Protein 1G9K (pdb70)

Sequence (455 aa):
GTSSAFTQIDNFSSHFYDRGDHLVNGKPSFTVDQVADQLTRSGASWHDLNNDGVVINLTYTTFLTAPPVGYASRGLGTFSQQFSALLQKEQAKLSLESWADVAKVTFTEGPAARDDGHMTFANFSASNGGAAFAYLPNSSSRKGESWYLINKDYQQVNKTPGEGNYGRQTLTHEIGHTLGLSHPGDYNPTYRDAVYAEDTRAYSVMSYWSEKNTGQVFTKTGEGAYASAPLLDDIAAVQKLLYGANLETRADDTVYGFNSTADRDFYSATSSTDKLIFSVWDGGGNDTTLDFSGFSQNQKINLTAGSSFSDVGGMTGNVSIAQGVTIENAIGGSGNDLLIGNDAANVLKGGAGNDIIYGGGGADVLWGGTGSDTFVFGAVSDSTPKAADIIKDFQSGFDKIDLTAITKLGGLNFVDAFTGHAGDAIVSYHQASNAGSSLLQVDFSGQGVADFLVTTVGQVVATYDIVA

Structure (mmCIF, N/CA/C/O backbone):
data_1G9K
#
_entry.id   1G9K
#
_cell.length_a   186.010
_cell.length_b   186.010
_cell.length_c   37.970
_cell.angle_alpha   90.00
_cell.angle_beta   90.00
_cell.angle_gamma   120.00
#
_symmetry.space_group_name_H-M   'H 3'
#
loop_
_entity.id
_entity.type
_entity.pdbx_description
1 polymer SERRALYSIN
2 non-polymer 'CALCIUM ION'
3 non-polymer 'SULFATE ION'
4 non-polymer 'ZINC ION'
5 water water
#
loop_
_atom_site.group_PDB
_atom_site.id
_atom_site.type_symbol
_atom_site.label_atom_id
_atom_site.label_alt_id
_atom_site.label_comp_id
_atom_site.label_asym_id
_atom_site.label_entity_id
_atom_site.label_seq_id
_atom_site.pdbx_PDB_ins_code
_atom_site.Cartn_x
_atom_site.Cartn_y
_atom_site.Cartn_z
_atom_site.occupancy
_atom_site.B_iso_or_equiv
_atom_site.auth_seq_id
_atom_site.auth_comp_id
_atom_site.auth_asym_id
_atom_site.auth_atom_id
_atom_site.pdbx_PDB_model_num
ATOM 1 N N . GLY A 1 3 ? -30.937 58.901 16.073 1.00 36.42 3 GLY A N 1
ATOM 2 C CA . GLY A 1 3 ? -30.945 60.342 15.685 1.00 34.49 3 GLY A CA 1
ATOM 3 C C . GLY A 1 3 ? -31.992 60.656 14.634 1.00 33.62 3 GLY A C 1
ATOM 4 O O . GLY A 1 3 ? -33.150 60.251 14.756 1.00 34.85 3 GLY A O 1
ATOM 5 N N . THR A 1 4 ? -31.586 61.380 13.595 1.00 31.43 4 THR A N 1
ATOM 6 C CA . THR A 1 4 ? -32.493 61.749 12.515 1.00 28.48 4 THR A CA 1
ATOM 7 C C . THR A 1 4 ? -31.965 61.221 11.187 1.00 27.13 4 THR A C 1
ATOM 8 O O . THR A 1 4 ? -30.919 60.575 11.132 1.00 25.37 4 THR A O 1
ATOM 12 N N . SER A 1 5 ? -32.700 61.503 10.118 1.00 26.37 5 SER A N 1
ATOM 13 C CA . SER A 1 5 ? -32.312 61.068 8.785 1.00 25.54 5 SER A CA 1
ATOM 14 C C . SER A 1 5 ? -31.228 61.989 8.238 1.00 25.90 5 SER A C 1
ATOM 15 O O . SER A 1 5 ? -30.946 63.045 8.806 1.00 26.43 5 SER A O 1
ATOM 18 N N . SER A 1 6 ? -30.630 61.585 7.126 1.00 25.09 6 SER A N 1
ATOM 19 C CA . SER A 1 6 ? -29.592 62.379 6.494 1.00 25.52 6 SER A CA 1
ATOM 20 C C . SER A 1 6 ? -30.247 63.605 5.859 1.00 24.50 6 SER A C 1
ATOM 21 O O . SER A 1 6 ? -29.642 64.671 5.765 1.00 25.73 6 SER A O 1
ATOM 24 N N . ALA A 1 7 ? -31.496 63.451 5.434 1.00 22.63 7 ALA A N 1
ATOM 25 C CA . ALA A 1 7 ? -32.218 64.551 4.815 1.00 20.99 7 ALA A CA 1
ATOM 26 C C . ALA A 1 7 ? -32.363 65.703 5.799 1.00 21.97 7 ALA A C 1
ATOM 27 O O . ALA A 1 7 ? -32.105 66.855 5.455 1.00 21.44 7 ALA A O 1
ATOM 29 N N . PHE A 1 8 ? -32.768 65.398 7.028 1.00 20.52 8 PHE A N 1
ATOM 30 C CA . PHE A 1 8 ? -32.933 66.445 8.025 1.00 20.44 8 PHE A CA 1
ATOM 31 C C . PHE A 1 8 ? -31.596 67.096 8.362 1.00 20.27 8 PHE A C 1
ATOM 32 O O . PHE A 1 8 ? -31.490 68.319 8.438 1.00 20.62 8 PHE A O 1
ATOM 40 N N . THR A 1 9 ? -30.582 66.267 8.574 1.00 20.65 9 THR A N 1
ATOM 41 C CA . THR A 1 9 ? -29.246 66.746 8.902 1.00 21.89 9 THR A CA 1
ATOM 42 C C . THR A 1 9 ? -28.753 67.779 7.884 1.00 21.41 9 THR A C 1
ATOM 43 O O . THR A 1 9 ? -28.110 68.760 8.257 1.00 20.20 9 THR A O 1
ATOM 47 N N . GLN A 1 10 ? -29.063 67.558 6.608 1.00 20.39 10 GLN A N 1
ATOM 48 C CA . GLN A 1 10 ? -28.652 68.478 5.551 1.00 20.83 10 GLN A CA 1
ATOM 49 C C . GLN A 1 10 ? -29.357 69.820 5.700 1.00 20.78 10 GLN A C 1
ATOM 50 O O . GLN A 1 10 ? -28.759 70.874 5.482 1.00 18.50 10 GLN A O 1
ATOM 56 N N . ILE A 1 11 ? -30.636 69.768 6.064 1.00 20.34 11 ILE A N 1
ATOM 57 C CA . ILE A 1 11 ? -31.443 70.967 6.261 1.00 19.48 11 ILE A CA 1
ATOM 58 C C . ILE A 1 11 ? -30.880 71.749 7.443 1.00 19.66 11 ILE A C 1
ATOM 59 O O . ILE A 1 11 ? -30.592 72.943 7.343 1.00 18.66 11 ILE A O 1
ATOM 64 N N . ASP A 1 12 ? -30.717 71.066 8.567 1.00 19.63 12 ASP A N 1
ATOM 65 C CA . ASP A 1 12 ? -30.196 71.711 9.759 1.00 20.54 12 ASP A CA 1
ATOM 66 C C . ASP A 1 12 ? -28.802 72.275 9.507 1.00 19.66 12 ASP A C 1
ATOM 67 O O . ASP A 1 12 ? -28.484 73.393 9.919 1.00 18.11 12 ASP A O 1
ATOM 72 N N . ASN A 1 13 ? -27.968 71.506 8.821 1.00 19.62 13 ASN A N 1
ATOM 73 C CA . ASN A 1 13 ? -26.615 71.957 8.546 1.00 20.07 13 ASN A CA 1
ATOM 74 C C . ASN A 1 13 ? -26.583 73.269 7.765 1.00 19.11 13 ASN A C 1
ATOM 75 O O . ASN A 1 13 ? -25.858 74.195 8.132 1.00 18.73 13 ASN A O 1
ATOM 80 N N . PHE A 1 14 ? -27.368 73.346 6.693 1.00 17.23 14 PHE A N 1
ATOM 81 C CA . PHE A 1 14 ? -27.414 74.548 5.869 1.00 17.13 14 PHE A CA 1
ATOM 82 C C . PHE A 1 14 ? -28.058 75.741 6.578 1.00 17.07 14 PHE A C 1
ATOM 83 O O . PHE A 1 14 ? -27.662 76.883 6.353 1.00 16.52 14 PHE A O 1
ATOM 91 N N A SER A 1 15 ? -29.047 75.477 7.429 0.50 16.57 15 SER A N 1
ATOM 92 N N B SER A 1 15 ? -29.043 75.473 7.430 0.50 16.61 15 SER A N 1
ATOM 93 C CA A SER A 1 15 ? -29.729 76.546 8.149 0.50 16.62 15 SER A CA 1
ATOM 94 C CA B SER A 1 15 ? -29.729 76.534 8.160 0.50 16.42 15 SER A CA 1
ATOM 95 C C A SER A 1 15 ? -28.770 77.289 9.077 0.50 16.82 15 SER A C 1
ATOM 96 C C B SER A 1 15 ? -28.772 77.286 9.081 0.50 16.66 15 SER A C 1
ATOM 97 O O A SER A 1 15 ? -28.963 78.474 9.356 0.50 17.17 15 SER A O 1
ATOM 98 O O B SER A 1 15 ? -28.972 78.468 9.360 0.50 16.73 15 SER A O 1
ATOM 103 N N . HIS A 1 16 ? -27.738 76.593 9.551 1.00 16.17 16 HIS A N 1
ATOM 104 C CA . HIS A 1 16 ? -26.751 77.193 10.448 1.00 17.51 16 HIS A CA 1
ATOM 105 C C . HIS A 1 16 ? -25.408 77.488 9.791 1.00 16.34 16 HIS A C 1
ATOM 106 O O . HIS A 1 16 ? -24.536 78.095 10.411 1.00 15.87 16 HIS A O 1
ATOM 113 N N . PHE A 1 17 ? -25.245 77.068 8.542 1.00 15.64 17 PHE A N 1
ATOM 114 C CA . PHE A 1 17 ? -23.982 77.245 7.828 1.00 16.07 17 PHE A CA 1
ATOM 115 C C . PHE A 1 17 ? -23.379 78.646 7.882 1.00 16.19 17 PHE A C 1
ATOM 116 O O . PHE A 1 17 ? -22.165 78.795 8.013 1.00 15.96 17 PHE A O 1
ATOM 124 N N . TYR A 1 18 ? -24.223 79.667 7.773 1.00 15.04 18 TYR A N 1
ATOM 125 C CA . TYR A 1 18 ? -23.754 81.048 7.781 1.00 15.58 18 TYR A CA 1
ATOM 126 C C . TYR A 1 18 ? -24.033 81.816 9.064 1.00 15.21 18 TYR A C 1
ATOM 127 O O . TYR A 1 18 ? -24.035 83.048 9.054 1.00 15.38 18 TYR A O 1
ATOM 136 N N . ASP A 1 19 ? -24.271 81.104 10.164 1.00 15.01 19 ASP A N 1
ATOM 137 C CA . ASP A 1 19 ? -24.557 81.765 11.443 1.00 14.63 19 ASP A CA 1
ATOM 138 C C . ASP A 1 19 ? -23.443 82.742 11.819 1.00 12.88 19 ASP A C 1
ATOM 139 O O . ASP A 1 19 ? -22.264 82.462 11.616 1.00 13.78 19 ASP A O 1
ATOM 144 N N . ARG A 1 20 ? -23.819 83.884 12.381 1.00 11.71 20 ARG A N 1
ATOM 145 C CA . ARG A 1 20 ? -22.839 84.892 12.768 1.00 12.44 20 ARG A CA 1
ATOM 146 C C . ARG A 1 20 ? -22.967 85.284 14.240 1.00 13.64 20 ARG A C 1
ATOM 147 O O . ARG A 1 20 ? -24.028 85.125 14.849 1.00 12.80 20 ARG A O 1
ATOM 155 N N . GLY A 1 21 ? -21.873 85.791 14.801 1.00 13.71 21 GLY A N 1
ATOM 156 C CA . GLY A 1 21 ? -21.877 86.233 16.183 1.00 15.53 21 GLY A CA 1
ATOM 157 C C . GLY A 1 21 ? -21.444 85.258 17.263 1.00 16.54 21 GLY A C 1
ATOM 158 O O . GLY A 1 21 ? -21.629 84.045 17.158 1.00 15.29 21 GLY A O 1
ATOM 159 N N . ASP A 1 22 ? -20.848 85.820 18.308 1.00 18.00 22 ASP A N 1
ATOM 160 C CA . ASP A 1 22 ? -20.388 85.080 19.479 1.00 19.96 22 ASP A CA 1
ATOM 161 C C . ASP A 1 22 ? -19.550 83.823 19.248 1.00 20.30 22 ASP A C 1
ATOM 162 O O . ASP A 1 22 ? -19.774 82.796 19.883 1.00 21.27 22 ASP A O 1
ATOM 167 N N . HIS A 1 23 ? -18.588 83.914 18.340 1.00 19.43 23 HIS A N 1
ATOM 168 C CA . HIS A 1 23 ? -17.672 82.816 18.063 1.00 20.15 23 HIS A CA 1
ATOM 169 C C . HIS A 1 23 ? -16.569 83.337 17.149 1.00 20.40 23 HIS A C 1
ATOM 170 O O . HIS A 1 23 ? -16.732 84.368 16.492 1.00 19.84 23 HIS A O 1
ATOM 177 N N . LEU A 1 24 ? -15.436 82.647 17.132 1.00 20.82 24 LEU A N 1
ATOM 178 C CA . LEU A 1 24 ? -14.321 83.073 16.301 1.00 21.76 24 LEU A CA 1
ATOM 179 C C . LEU A 1 24 ? -14.310 82.335 14.972 1.00 23.35 24 LEU A C 1
ATOM 180 O O . LEU A 1 24 ? -14.571 81.133 14.913 1.00 23.89 24 LEU A O 1
ATOM 185 N N . VAL A 1 25 ? -14.022 83.078 13.907 1.00 23.76 25 VAL A N 1
ATOM 186 C CA . VAL A 1 25 ? -13.943 82.536 12.554 1.00 24.07 25 VAL A CA 1
ATOM 187 C C . VAL A 1 25 ? -12.631 83.031 11.963 1.00 25.96 25 VAL A C 1
ATOM 188 O O . VAL A 1 25 ? -12.337 84.223 12.006 1.00 25.69 25 VAL A O 1
ATOM 192 N N . ASN A 1 26 ? -11.839 82.113 11.420 1.00 28.87 26 ASN A N 1
ATOM 193 C CA . ASN A 1 26 ? -10.546 82.471 10.844 1.00 30.27 26 ASN A CA 1
ATOM 194 C C . ASN A 1 26 ? -9.692 83.207 11.878 1.00 29.93 26 ASN A C 1
ATOM 195 O O . ASN A 1 26 ? -8.854 84.031 11.519 1.00 31.32 26 ASN A O 1
ATOM 200 N N . GLY A 1 27 ? -9.913 82.912 13.157 1.00 28.69 27 GLY A N 1
ATOM 201 C CA . GLY A 1 27 ? -9.154 83.563 14.213 1.00 25.41 27 GLY A CA 1
ATOM 202 C C . GLY A 1 27 ? -9.678 84.944 14.574 1.00 25.02 27 GLY A C 1
ATOM 203 O O . GLY A 1 27 ? -9.179 85.594 15.494 1.00 25.69 27 GLY A O 1
ATOM 204 N N . LYS A 1 28 ? -10.696 85.394 13.849 1.00 21.88 28 LYS A N 1
ATOM 205 C CA . LYS A 1 28 ? -11.286 86.704 14.082 1.00 19.12 28 LYS A CA 1
ATOM 206 C C . LYS A 1 28 ? -12.693 86.594 14.662 1.00 17.63 28 LYS A C 1
ATOM 207 O O . LYS A 1 28 ? -13.390 85.601 14.453 1.00 15.97 28 LYS A O 1
ATOM 213 N N . PRO A 1 29 ? -13.127 87.615 15.413 1.00 16.05 29 PRO A N 1
ATOM 214 C CA . PRO A 1 29 ? -14.476 87.550 15.978 1.00 15.28 29 PRO A CA 1
ATOM 215 C C . PRO A 1 29 ? -15.524 87.660 14.875 1.00 14.36 29 PRO A C 1
ATOM 216 O O . PRO A 1 29 ? -15.329 88.383 13.902 1.00 13.70 29 PRO A O 1
ATOM 220 N N . SER A 1 30 ? -16.615 86.916 15.014 1.00 11.97 30 SER A N 1
ATOM 221 C CA . SER A 1 30 ? -17.695 86.968 14.041 1.00 11.42 30 SER A CA 1
ATOM 222 C C . SER A 1 30 ? -18.658 88.044 14.519 1.00 12.60 30 SER A C 1
ATOM 223 O O . SER A 1 30 ? -19.058 88.052 15.685 1.00 13.69 30 SER A O 1
ATOM 226 N N . PHE A 1 31 ? -19.016 88.964 13.630 1.00 12.47 31 PHE A N 1
ATOM 227 C CA . PHE A 1 31 ? -19.942 90.041 13.980 1.00 12.06 31 PHE A CA 1
ATOM 228 C C . PHE A 1 31 ? -21.303 89.785 13.347 1.00 11.74 31 PHE A C 1
ATOM 229 O O . PHE A 1 31 ? -21.390 89.265 12.237 1.00 10.93 31 PHE A O 1
ATOM 237 N N . THR A 1 32 ? -22.364 90.145 14.060 1.00 10.79 32 THR A N 1
ATOM 238 C CA . THR A 1 32 ? -23.712 89.984 13.535 1.00 11.14 32 THR A CA 1
ATOM 239 C C . THR A 1 32 ? -23.983 91.179 12.629 1.00 10.93 32 THR A C 1
ATOM 240 O O . THR A 1 32 ? -23.221 92.147 12.617 1.00 10.64 32 THR A O 1
ATOM 244 N N . VAL A 1 33 ? -25.071 91.117 11.875 1.00 10.08 33 VAL A N 1
ATOM 245 C CA . VAL A 1 33 ? -25.422 92.218 10.996 1.00 10.11 33 VAL A CA 1
ATOM 246 C C . VAL A 1 33 ? -25.492 93.533 11.787 1.00 11.60 33 VAL A C 1
ATOM 247 O O . VAL A 1 33 ? -24.937 94.544 11.361 1.00 10.80 33 VAL A O 1
ATOM 251 N N . ASP A 1 34 ? -26.149 93.513 12.944 1.00 11.70 34 ASP A N 1
ATOM 252 C CA . ASP A 1 34 ? -26.275 94.715 13.765 1.00 13.32 34 ASP A CA 1
ATOM 253 C C . ASP A 1 34 ? -24.943 95.276 14.239 1.00 11.58 34 ASP A C 1
ATOM 254 O O . ASP A 1 34 ? -24.772 96.491 14.315 1.00 12.85 34 ASP A O 1
ATOM 259 N N . GLN A 1 35 ? -24.005 94.400 14.575 1.00 11.15 35 GLN A N 1
ATOM 260 C CA . GLN A 1 35 ? -22.701 94.853 15.033 1.00 10.16 35 GLN A CA 1
ATOM 261 C C . GLN A 1 35 ? -21.953 95.494 13.878 1.00 10.00 35 GLN A C 1
ATOM 262 O O . GLN A 1 35 ? -21.206 96.447 14.073 1.00 9.27 35 GLN A O 1
ATOM 268 N N . VAL A 1 36 ? -22.147 94.965 12.674 1.00 9.19 36 VAL A N 1
ATOM 269 C CA . VAL A 1 36 ? -21.480 95.530 11.512 1.00 10.00 36 VAL A CA 1
ATOM 270 C C . VAL A 1 36 ? -22.129 96.858 11.135 1.00 9.48 36 VAL A C 1
ATOM 271 O O . VAL A 1 36 ? -21.457 97.754 10.630 1.00 10.98 36 VAL A O 1
ATOM 275 N N . ALA A 1 37 ? -23.428 96.995 11.377 1.00 8.18 37 ALA A N 1
ATOM 276 C CA . ALA A 1 37 ? -24.090 98.251 11.059 1.00 10.41 37 ALA A CA 1
ATOM 277 C C . ALA A 1 37 ? -23.420 99.364 11.868 1.00 11.38 37 ALA A C 1
ATOM 278 O O . ALA A 1 37 ? -23.211 100.457 11.355 1.00 11.97 37 ALA A O 1
ATOM 280 N N . ASP A 1 38 ? -23.076 99.087 13.127 1.00 11.27 38 ASP A N 1
ATOM 281 C CA . ASP A 1 38 ? -22.418 100.092 13.964 1.00 12.76 38 ASP A CA 1
ATOM 282 C C . ASP A 1 38 ? -20.990 100.335 13.503 1.00 13.22 38 ASP A C 1
ATOM 283 O O . ASP A 1 38 ? -20.516 101.472 13.502 1.00 14.18 38 ASP A O 1
ATOM 288 N N . GLN A 1 39 ? -20.296 99.260 13.138 1.00 12.09 39 GLN A N 1
ATOM 289 C CA . GLN A 1 39 ? -18.908 99.362 12.692 1.00 12.87 39 GLN A CA 1
ATOM 290 C C . GLN A 1 39 ? -18.801 100.237 11.442 1.00 13.83 39 GLN A C 1
ATOM 291 O O . GLN A 1 39 ? -17.922 101.097 11.354 1.00 15.28 39 GLN A O 1
ATOM 297 N N . LEU A 1 40 ? -19.707 100.028 10.489 1.00 12.46 40 LEU A N 1
ATOM 298 C CA . LEU A 1 40 ? -19.700 100.787 9.242 1.00 12.54 40 LEU A CA 1
ATOM 299 C C . LEU A 1 40 ? -20.072 102.255 9.397 1.00 12.06 40 LEU A C 1
ATOM 300 O O . LEU A 1 40 ? -19.785 103.068 8.520 1.00 11.18 40 LEU A O 1
ATOM 305 N N . THR A 1 41 ? -20.714 102.593 10.509 1.00 10.09 41 THR A N 1
ATOM 306 C CA . THR A 1 41 ? -21.125 103.968 10.762 1.00 11.20 41 THR A CA 1
ATOM 307 C C . THR A 1 41 ? -20.371 104.552 11.963 1.00 12.02 41 THR A C 1
ATOM 308 O O . THR A 1 41 ? -20.803 105.539 12.565 1.00 12.51 41 THR A O 1
ATOM 312 N N . ARG A 1 42 ? -19.228 103.962 12.291 1.00 10.92 42 ARG A N 1
ATOM 313 C CA . ARG A 1 42 ? -18.455 104.405 13.443 1.00 10.62 42 ARG A CA 1
ATOM 314 C C . ARG A 1 42 ? -17.901 105.829 13.381 1.00 12.36 42 ARG A C 1
ATOM 315 O O . ARG A 1 42 ? -17.497 106.372 14.412 1.00 12.22 42 ARG A O 1
ATOM 323 N N . SER A 1 43 ? -17.884 106.439 12.197 1.00 12.09 43 SER A N 1
ATOM 324 C CA . SER A 1 43 ? -17.358 107.805 12.066 1.00 13.61 43 SER A CA 1
ATOM 325 C C . SER A 1 43 ? -18.298 108.849 12.668 1.00 14.32 43 SER A C 1
ATOM 326 O O . SER A 1 43 ? -17.859 109.917 13.105 1.00 15.12 43 SER A O 1
ATOM 329 N N . GLY A 1 44 ? -19.588 108.536 12.689 1.00 13.06 44 GLY A N 1
ATOM 330 C CA . GLY A 1 44 ? -20.558 109.467 13.228 1.00 13.73 44 GLY A CA 1
ATOM 331 C C . GLY A 1 44 ? -21.015 110.485 12.193 1.00 15.17 44 GLY A C 1
ATOM 332 O O . GLY A 1 44 ? -21.863 111.330 12.473 1.00 13.71 44 GLY A O 1
ATOM 333 N N . ALA A 1 45 ? -20.471 110.404 10.985 1.00 13.67 45 ALA A N 1
ATOM 334 C CA . ALA A 1 45 ? -20.844 111.344 9.932 1.00 14.37 45 ALA A CA 1
ATOM 335 C C . ALA A 1 45 ? -22.102 110.941 9.162 1.00 14.85 45 ALA A C 1
ATOM 336 O O . ALA A 1 45 ? -22.296 109.768 8.842 1.00 13.78 45 ALA A O 1
ATOM 338 N N . SER A 1 46 ? -22.958 111.918 8.870 1.00 14.48 46 SER A N 1
ATOM 339 C CA . SER A 1 46 ? -24.173 111.663 8.095 1.00 14.84 46 SER A CA 1
ATOM 340 C C . SER A 1 46 ? -24.816 112.968 7.662 1.00 14.10 46 SER A C 1
ATOM 341 O O . SER A 1 46 ? -24.443 114.045 8.131 1.00 12.90 46 SER A O 1
ATOM 344 N N . TRP A 1 47 ? -25.764 112.866 6.737 1.00 12.97 47 TRP A N 1
ATOM 345 C CA . TRP A 1 47 ? -26.483 114.036 6.279 1.00 14.83 47 TRP A CA 1
ATOM 346 C C . TRP A 1 47 ? -27.537 114.302 7.350 1.00 17.44 47 TRP A C 1
ATOM 347 O O . TRP A 1 47 ? -27.918 113.400 8.097 1.00 17.21 47 TRP A O 1
ATOM 358 N N . HIS A 1 48 ? -28.001 115.540 7.424 1.00 19.21 48 HIS A N 1
ATOM 359 C CA . HIS A 1 48 ? -29.004 115.916 8.399 1.00 23.02 48 HIS A CA 1
ATOM 360 C C . HIS A 1 48 ? -30.274 116.339 7.675 1.00 24.08 48 HIS A C 1
ATOM 361 O O . HIS A 1 48 ? -30.217 116.873 6.565 1.00 23.67 48 HIS A O 1
ATOM 368 N N . ASP A 1 49 ? -31.417 116.085 8.303 1.00 25.06 49 ASP A N 1
ATOM 369 C CA . ASP A 1 49 ? -32.710 116.452 7.736 1.00 28.35 49 ASP A CA 1
ATOM 370 C C . ASP A 1 49 ? -32.967 117.903 8.132 1.00 29.99 49 ASP A C 1
ATOM 371 O O . ASP A 1 49 ? -33.645 118.176 9.119 1.00 31.62 49 ASP A O 1
ATOM 376 N N . LEU A 1 50 ? -32.416 118.828 7.354 1.00 31.57 50 LEU A N 1
ATOM 377 C CA . LEU A 1 50 ? -32.552 120.253 7.626 1.00 33.64 50 LEU A CA 1
ATOM 378 C C . LEU A 1 50 ? -33.992 120.756 7.616 1.00 35.66 50 LEU A C 1
ATOM 379 O O . LEU A 1 50 ? -34.374 121.567 8.462 1.00 36.49 50 LEU A O 1
ATOM 384 N N . ASN A 1 51 ? -34.792 120.280 6.666 1.00 36.81 51 ASN A N 1
ATOM 385 C CA . ASN A 1 51 ? -36.186 120.708 6.573 1.00 39.35 51 ASN A CA 1
ATOM 386 C C . ASN A 1 51 ? -37.131 119.888 7.449 1.00 39.63 51 ASN A C 1
ATOM 387 O O . ASN A 1 51 ? -38.327 120.168 7.515 1.00 40.86 51 ASN A O 1
ATOM 392 N N . ASN A 1 52 ? -36.589 118.878 8.120 1.00 40.30 52 ASN A N 1
ATOM 393 C CA . ASN A 1 52 ? -37.377 118.024 9.004 1.00 39.85 52 ASN A CA 1
ATOM 394 C C . ASN A 1 52 ? -38.610 117.434 8.335 1.00 38.02 52 ASN A C 1
ATOM 395 O O . ASN A 1 52 ? -39.724 117.595 8.830 1.00 40.39 52 ASN A O 1
ATOM 400 N N . ASP A 1 53 ? -38.421 116.745 7.217 1.00 34.71 53 ASP A N 1
ATOM 401 C CA . ASP A 1 53 ? -39.550 116.144 6.527 1.00 31.57 53 ASP A CA 1
ATOM 402 C C . ASP A 1 53 ? -39.512 114.624 6.611 1.00 30.09 53 ASP A C 1
ATOM 403 O O . ASP A 1 53 ? -40.308 113.943 5.966 1.00 31.67 53 ASP A O 1
ATOM 408 N N . GLY A 1 54 ? -38.577 114.096 7.398 1.00 28.26 54 GLY A N 1
ATOM 409 C CA . GLY A 1 54 ? -38.472 112.654 7.570 1.00 26.08 54 GLY A CA 1
ATOM 410 C C . GLY A 1 54 ? -37.691 111.898 6.510 1.00 24.97 54 GLY A C 1
ATOM 411 O O . GLY A 1 54 ? -37.623 110.667 6.537 1.00 24.35 54 GLY A O 1
ATOM 412 N N A VAL A 1 55 ? -37.095 112.633 5.578 0.50 22.65 55 VAL A N 1
ATOM 413 N N B VAL A 1 55 ? -37.097 112.632 5.577 0.50 22.40 55 VAL A N 1
ATOM 414 C CA A VAL A 1 55 ? -36.320 112.024 4.506 0.50 21.62 55 VAL A CA 1
ATOM 415 C CA B VAL A 1 55 ? -36.319 112.024 4.507 0.50 19.43 55 VAL A CA 1
ATOM 416 C C A VAL A 1 55 ? -35.165 112.937 4.108 0.50 20.53 55 VAL A C 1
ATOM 417 C C B VAL A 1 55 ? -35.158 112.936 4.129 0.50 18.99 55 VAL A C 1
ATOM 418 O O A VAL A 1 55 ? -35.292 114.159 4.145 0.50 21.82 55 VAL A O 1
ATOM 419 O O B VAL A 1 55 ? -35.271 114.156 4.205 0.50 19.35 55 VAL A O 1
ATOM 426 N N . ILE A 1 56 ? -34.039 112.340 3.737 1.00 19.37 56 ILE A N 1
ATOM 427 C CA . ILE A 1 56 ? -32.875 113.108 3.332 1.00 17.52 56 ILE A CA 1
ATOM 428 C C . ILE A 1 56 ? -33.060 113.398 1.842 1.00 17.09 56 ILE A C 1
ATOM 429 O O . ILE A 1 56 ? -32.975 112.486 1.016 1.00 17.40 56 ILE A O 1
ATOM 434 N N . ASN A 1 57 ? -33.338 114.657 1.503 1.00 16.67 57 ASN A N 1
ATOM 435 C CA . ASN A 1 57 ? -33.540 115.041 0.104 1.00 16.04 57 ASN A CA 1
ATOM 436 C C . ASN A 1 57 ? -32.255 115.613 -0.468 1.00 14.24 57 ASN A C 1
ATOM 437 O O . ASN A 1 57 ? -31.866 116.732 -0.140 1.00 13.64 57 ASN A O 1
ATOM 442 N N . LEU A 1 58 ? -31.605 114.847 -1.334 1.00 12.83 58 LEU A N 1
ATOM 443 C CA . LEU A 1 58 ? -30.354 115.279 -1.939 1.00 12.22 58 LEU A CA 1
ATOM 444 C C . LEU A 1 58 ? -30.483 115.522 -3.436 1.00 12.01 58 LEU A C 1
ATOM 445 O O . LEU A 1 58 ? -31.258 114.856 -4.121 1.00 11.55 58 LEU A O 1
ATOM 450 N N . THR A 1 59 ? -29.721 116.487 -3.939 1.00 11.91 59 THR A N 1
ATOM 451 C CA . THR A 1 59 ? -29.700 116.778 -5.365 1.00 12.04 59 THR A CA 1
ATOM 452 C C . THR A 1 59 ? -28.272 116.455 -5.802 1.00 12.42 59 THR A C 1
ATOM 453 O O . THR A 1 59 ? -27.373 116.373 -4.966 1.00 12.08 59 THR A O 1
ATOM 457 N N . TYR A 1 60 ? -28.058 116.239 -7.094 1.00 10.79 60 TYR A N 1
ATOM 458 C CA . TYR A 1 60 ? -26.714 115.945 -7.575 1.00 10.67 60 TYR A CA 1
ATOM 459 C C . TYR A 1 60 ? -26.505 116.489 -8.976 1.00 10.61 60 TYR A C 1
ATOM 460 O O . TYR A 1 60 ? -27.452 116.615 -9.757 1.00 11.15 60 TYR A O 1
ATOM 469 N N A THR A 1 61 ? -25.258 116.812 -9.294 0.50 10.87 61 THR A N 1
ATOM 470 N N B THR A 1 61 ? -25.262 116.826 -9.297 0.50 11.33 61 THR A N 1
ATOM 471 C CA A THR A 1 61 ? -24.930 117.350 -10.603 0.50 10.99 61 THR A CA 1
ATOM 472 C CA B THR A 1 61 ? -24.956 117.334 -10.625 0.50 12.93 61 THR A CA 1
ATOM 473 C C A THR A 1 61 ? -23.707 116.663 -11.190 0.50 11.02 61 THR A C 1
ATOM 474 C C B THR A 1 61 ? -23.725 116.647 -11.190 0.50 11.90 61 THR A C 1
ATOM 475 O O A THR A 1 61 ? -22.739 116.382 -10.483 0.50 11.52 61 THR A O 1
ATOM 476 O O B THR A 1 61 ? -22.775 116.350 -10.465 0.50 12.80 61 THR A O 1
ATOM 483 N N . PHE A 1 62 ? -23.762 116.374 -12.486 1.00 9.09 62 PHE A N 1
ATOM 484 C CA . PHE A 1 62 ? -22.639 115.762 -13.167 1.00 10.46 62 PHE A CA 1
ATOM 485 C C . PHE A 1 62 ? -21.923 117.036 -13.620 1.00 11.00 62 PHE A C 1
ATOM 486 O O . PHE A 1 62 ? -22.395 117.741 -14.512 1.00 9.70 62 PHE A O 1
ATOM 494 N N . LEU A 1 63 ? -20.815 117.363 -12.960 1.00 10.98 63 LEU A N 1
ATOM 495 C CA . LEU A 1 63 ? -20.082 118.584 -13.274 1.00 11.95 63 LEU A CA 1
ATOM 496 C C . LEU A 1 63 ? -19.694 118.678 -14.741 1.00 12.76 63 LEU A C 1
ATOM 497 O O . LEU A 1 63 ? -19.312 117.683 -15.361 1.00 11.51 63 LEU A O 1
ATOM 502 N N . THR A 1 64 ? -19.808 119.881 -15.297 1.00 13.21 64 THR A N 1
ATOM 503 C CA . THR A 1 64 ? -19.455 120.115 -16.690 1.00 15.13 64 THR A CA 1
ATOM 504 C C . THR A 1 64 ? -18.209 120.983 -16.767 1.00 15.73 64 THR A C 1
ATOM 505 O O . THR A 1 64 ? -17.613 121.137 -17.831 1.00 15.62 64 THR A O 1
ATOM 509 N N . ALA A 1 65 ? -17.821 121.545 -15.629 1.00 14.89 65 ALA A N 1
ATOM 510 C CA . ALA A 1 65 ? -16.634 122.384 -15.554 1.00 15.61 65 ALA A CA 1
ATOM 511 C C . ALA A 1 65 ? -15.989 122.170 -14.189 1.00 15.81 65 ALA A C 1
ATOM 512 O O . ALA A 1 65 ? -16.672 121.843 -13.212 1.00 14.68 65 ALA A O 1
ATOM 514 N N . PRO A 1 66 ? -14.660 122.333 -14.107 1.00 15.54 66 PRO A N 1
ATOM 515 C CA . PRO A 1 66 ? -13.970 122.146 -12.828 1.00 17.52 66 PRO A CA 1
ATOM 516 C C . PRO A 1 66 ? -14.335 123.215 -11.794 1.00 18.92 66 PRO A C 1
ATOM 517 O O . PRO A 1 66 ? -14.465 124.394 -12.119 1.00 20.18 66 PRO A O 1
ATOM 521 N N . PRO A 1 67 ? -14.517 122.810 -10.529 1.00 18.21 67 PRO A N 1
ATOM 522 C CA . PRO A 1 67 ? -14.867 123.780 -9.487 1.00 18.35 67 PRO A CA 1
ATOM 523 C C . PRO A 1 67 ? -13.714 124.729 -9.176 1.00 17.33 67 PRO A C 1
ATOM 524 O O . PRO A 1 67 ? -12.578 124.512 -9.605 1.00 15.65 67 PRO A O 1
ATOM 528 N N . VAL A 1 68 ? -14.018 125.793 -8.442 1.00 17.47 68 VAL A N 1
ATOM 529 C CA . VAL A 1 68 ? -12.996 126.754 -8.052 1.00 15.84 68 VAL A CA 1
ATOM 530 C C . VAL A 1 68 ? -11.942 125.989 -7.252 1.00 14.06 68 VAL A C 1
ATOM 531 O O . VAL A 1 68 ? -12.284 125.155 -6.415 1.00 12.06 68 VAL A O 1
ATOM 535 N N . GLY A 1 69 ? -10.668 126.266 -7.524 1.00 11.78 69 GLY A N 1
ATOM 536 C CA . GLY A 1 69 ? -9.588 125.597 -6.817 1.00 12.20 69 GLY A CA 1
ATOM 537 C C . GLY A 1 69 ? -9.260 124.192 -7.295 1.00 12.85 69 GLY A C 1
ATOM 538 O O . GLY A 1 69 ? -8.402 123.525 -6.716 1.00 13.61 69 GLY A O 1
ATOM 539 N N . TYR A 1 70 ? -9.919 123.743 -8.362 1.00 11.62 70 TYR A N 1
ATOM 540 C CA . TYR A 1 70 ? -9.700 122.394 -8.879 1.00 11.24 70 TYR A CA 1
ATOM 541 C C . TYR A 1 70 ? -8.248 122.012 -9.180 1.00 11.35 70 TYR A C 1
ATOM 542 O O . TYR A 1 70 ? -7.782 120.940 -8.775 1.00 9.96 70 TYR A O 1
ATOM 551 N N . ALA A 1 71 ? -7.531 122.878 -9.887 1.00 11.71 71 ALA A N 1
ATOM 552 C CA . ALA A 1 71 ? -6.147 122.583 -10.245 1.00 13.44 71 ALA A CA 1
ATOM 553 C C . ALA A 1 71 ? -5.260 122.242 -9.045 1.00 15.13 71 ALA A C 1
ATOM 554 O O . ALA A 1 71 ? -4.340 121.428 -9.156 1.00 16.36 71 ALA A O 1
ATOM 556 N N . SER A 1 72 ? -5.532 122.856 -7.899 1.00 14.06 72 SER A N 1
ATOM 557 C CA . SER A 1 72 ? -4.731 122.602 -6.704 1.00 13.54 72 SER A CA 1
ATOM 558 C C . SER A 1 72 ? -4.897 121.194 -6.137 1.00 14.11 72 SER A C 1
ATOM 559 O O . SER A 1 72 ? -4.129 120.787 -5.268 1.00 13.45 72 SER A O 1
ATOM 562 N N . ARG A 1 73 ? -5.895 120.451 -6.609 1.00 13.29 73 ARG A N 1
ATOM 563 C CA . ARG A 1 73 ? -6.120 119.105 -6.092 1.00 13.27 73 ARG A CA 1
ATOM 564 C C . ARG A 1 73 ? -5.117 118.089 -6.622 1.00 13.90 73 ARG A C 1
ATOM 565 O O . ARG A 1 73 ? -5.019 116.980 -6.097 1.00 14.79 73 ARG A O 1
ATOM 573 N N . GLY A 1 74 ? -4.386 118.471 -7.665 1.00 13.01 74 GLY A N 1
ATOM 574 C CA . GLY A 1 74 ? -3.392 117.590 -8.256 1.00 13.99 74 GLY A CA 1
ATOM 575 C C . GLY A 1 74 ? -3.982 116.379 -8.957 1.00 14.47 74 GLY A C 1
ATOM 576 O O . GLY A 1 74 ? -3.326 115.341 -9.055 1.00 12.74 74 GLY A O 1
ATOM 577 N N . LEU A 1 75 ? -5.207 116.515 -9.464 1.00 13.71 75 LEU A N 1
ATOM 578 C CA . LEU A 1 75 ? -5.895 115.406 -10.128 1.00 14.34 75 LEU A CA 1
ATOM 579 C C . LEU A 1 75 ? -5.682 115.328 -11.634 1.00 13.38 75 LEU A C 1
ATOM 580 O O . LEU A 1 75 ? -6.090 114.360 -12.275 1.00 15.23 75 LEU A O 1
ATOM 585 N N . GLY A 1 76 ? -5.044 116.339 -12.207 1.00 13.84 76 GLY A N 1
ATOM 586 C CA . GLY A 1 76 ? -4.806 116.314 -13.637 1.00 13.61 76 GLY A CA 1
ATOM 587 C C . GLY A 1 76 ? -5.968 116.860 -14.442 1.00 15.21 76 GLY A C 1
ATOM 588 O O . GLY A 1 76 ? -6.695 117.741 -13.980 1.00 15.87 76 GLY A O 1
ATOM 589 N N . THR A 1 77 ? -6.158 116.323 -15.644 1.00 13.82 77 THR A N 1
ATOM 590 C CA . THR A 1 77 ? -7.221 116.784 -16.531 1.00 13.58 77 THR A CA 1
ATOM 591 C C . THR A 1 77 ? -8.634 116.403 -16.109 1.00 13.65 77 THR A C 1
ATOM 592 O O . THR A 1 77 ? -8.943 115.234 -15.876 1.00 13.69 77 THR A O 1
ATOM 596 N N . PHE A 1 78 ? -9.489 117.411 -16.024 1.00 12.54 78 PHE A N 1
ATOM 597 C CA . PHE A 1 78 ? -10.888 117.229 -15.658 1.00 14.38 78 PHE A CA 1
ATOM 598 C C . PHE A 1 78 ? -11.716 116.805 -16.875 1.00 13.88 78 PHE A C 1
ATOM 599 O O . PHE A 1 78 ? -11.445 117.239 -17.992 1.00 13.92 78 PHE A O 1
ATOM 607 N N . SER A 1 79 ? -12.721 115.959 -16.663 1.00 12.74 79 SER A N 1
ATOM 608 C CA . SER A 1 79 ? -13.622 115.563 -17.745 1.00 12.70 79 SER A CA 1
ATOM 609 C C . SER A 1 79 ? -14.966 115.210 -17.124 1.00 12.15 79 SER A C 1
ATOM 610 O O . SER A 1 79 ? -15.030 114.703 -16.002 1.00 10.96 79 SER A O 1
ATOM 613 N N A GLN A 1 80 ? -16.036 115.484 -17.860 0.50 12.61 80 GLN A N 1
ATOM 614 N N B GLN A 1 80 ? -16.052 115.503 -17.828 0.50 11.69 80 GLN A N 1
ATOM 615 C CA A GLN A 1 80 ? -17.377 115.190 -17.383 0.50 13.63 80 GLN A CA 1
ATOM 616 C CA B GLN A 1 80 ? -17.364 115.194 -17.283 0.50 12.36 80 GLN A CA 1
ATOM 617 C C A GLN A 1 80 ? -17.748 113.726 -17.583 0.50 12.35 80 GLN A C 1
ATOM 618 C C B GLN A 1 80 ? -17.723 113.737 -17.539 0.50 11.76 80 GLN A C 1
ATOM 619 O O A GLN A 1 80 ? -17.165 113.039 -18.419 0.50 10.75 80 GLN A O 1
ATOM 620 O O B GLN A 1 80 ? -17.121 113.075 -18.382 0.50 10.69 80 GLN A O 1
ATOM 631 N N . PHE A 1 81 ? -18.704 113.248 -16.794 1.00 9.20 81 PHE A N 1
ATOM 632 C CA . PHE A 1 81 ? -19.169 111.871 -16.909 1.00 10.65 81 PHE A CA 1
ATOM 633 C C . PHE A 1 81 ? -19.746 111.670 -18.307 1.00 11.37 81 PHE A C 1
ATOM 634 O O . PHE A 1 81 ? -20.383 112.572 -18.850 1.00 10.03 81 PHE A O 1
ATOM 642 N N . SER A 1 82 ? -19.521 110.491 -18.881 1.00 11.21 82 SER A N 1
ATOM 643 C CA . SER A 1 82 ? -20.062 110.147 -20.196 1.00 10.74 82 SER A CA 1
ATOM 644 C C . SER A 1 82 ? -21.512 109.729 -19.949 1.00 11.44 82 SER A C 1
ATOM 645 O O . SER A 1 82 ? -21.907 109.534 -18.800 1.00 9.84 82 SER A O 1
ATOM 648 N N . ALA A 1 83 ? -22.302 109.576 -21.010 1.00 9.19 83 ALA A N 1
ATOM 649 C CA . ALA A 1 83 ? -23.697 109.166 -20.843 1.00 10.73 83 ALA A CA 1
ATOM 650 C C . ALA A 1 83 ? -23.799 107.802 -20.153 1.00 10.09 83 ALA A C 1
ATOM 651 O O . ALA A 1 83 ? -24.727 107.558 -19.376 1.00 11.17 83 ALA A O 1
ATOM 653 N N A LEU A 1 84 ? -22.842 106.923 -20.440 0.50 11.12 84 LEU A N 1
ATOM 654 N N B LEU A 1 84 ? -22.848 106.917 -20.442 0.50 11.40 84 LEU A N 1
ATOM 655 C CA A LEU A 1 84 ? -22.819 105.583 -19.854 0.50 10.77 84 LEU A CA 1
ATOM 656 C CA B LEU A 1 84 ? -22.831 105.584 -19.841 0.50 11.53 84 LEU A CA 1
ATOM 657 C C A LEU A 1 84 ? -22.622 105.678 -18.344 0.50 11.07 84 LEU A C 1
ATOM 658 C C B LEU A 1 84 ? -22.635 105.689 -18.335 0.50 11.84 84 LEU A C 1
ATOM 659 O O A LEU A 1 84 ? -23.316 105.016 -17.572 0.50 10.61 84 LEU A O 1
ATOM 660 O O B LEU A 1 84 ? -23.340 105.046 -17.559 0.50 11.93 84 LEU A O 1
ATOM 669 N N . GLN A 1 85 ? -21.666 106.500 -17.928 1.00 8.77 85 GLN A N 1
ATOM 670 C CA . GLN A 1 85 ? -21.383 106.689 -16.509 1.00 10.88 85 GLN A CA 1
ATOM 671 C C . GLN A 1 85 ? -22.577 107.269 -15.773 1.00 9.97 85 GLN A C 1
ATOM 672 O O . GLN A 1 85 ? -22.864 106.882 -14.642 1.00 9.66 85 GLN A O 1
ATOM 678 N N . LYS A 1 86 ? -23.259 108.214 -16.412 1.00 9.36 86 LYS A N 1
ATOM 679 C CA . LYS A 1 86 ? -24.433 108.851 -15.820 1.00 10.68 86 LYS A CA 1
ATOM 680 C C . LYS A 1 86 ? -25.537 107.824 -15.590 1.00 10.95 86 LY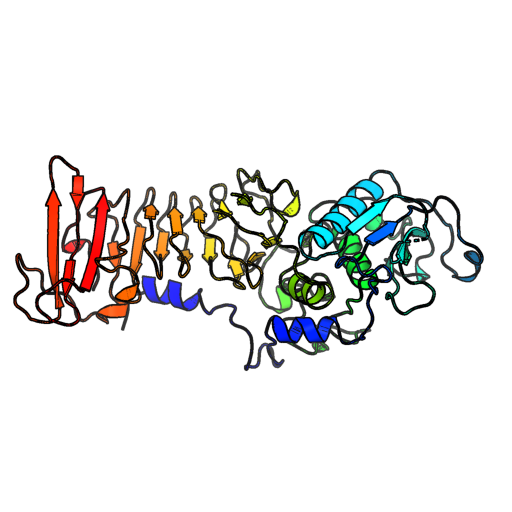S A C 1
ATOM 681 O O . LYS A 1 86 ? -26.151 107.786 -14.525 1.00 10.94 86 LYS A O 1
ATOM 687 N N . GLU A 1 87 ? -25.782 106.996 -16.602 1.00 9.84 87 GLU A N 1
ATOM 688 C CA . GLU A 1 87 ? -26.808 105.959 -16.535 1.00 11.55 87 GLU A CA 1
ATOM 689 C C . GLU A 1 87 ? -26.551 104.985 -15.386 1.00 10.50 87 GLU A C 1
ATOM 690 O O . GLU A 1 87 ? -27.459 104.650 -14.623 1.00 10.34 87 GLU A O 1
ATOM 696 N N . GLN A 1 88 ? -25.308 104.530 -15.281 1.00 7.33 88 GLN A N 1
ATOM 697 C CA . GLN A 1 88 ? -24.914 103.598 -14.238 1.00 8.65 88 GLN A CA 1
ATOM 698 C C . GLN A 1 88 ? -24.928 104.263 -12.865 1.00 8.41 88 GLN A C 1
ATOM 699 O O . GLN A 1 88 ? -25.350 103.650 -11.878 1.00 9.00 88 GLN A O 1
ATOM 705 N N . ALA A 1 89 ? -24.485 105.518 -12.796 1.00 6.29 89 ALA A N 1
ATOM 706 C CA . ALA A 1 89 ? -24.489 106.240 -11.522 1.00 7.56 89 ALA A CA 1
ATOM 707 C C . ALA A 1 89 ? -25.925 106.343 -10.987 1.00 8.76 89 ALA A C 1
ATOM 708 O O . ALA A 1 89 ? -26.163 106.155 -9.792 1.00 8.06 89 ALA A O 1
ATOM 710 N N . LYS A 1 90 ? -26.877 106.636 -11.873 1.00 8.77 90 LYS A N 1
ATOM 711 C CA . LYS A 1 90 ? -28.274 106.743 -11.470 1.00 10.16 90 LYS A CA 1
ATOM 712 C C . LYS A 1 90 ? -28.808 105.399 -10.969 1.00 9.87 90 LYS A C 1
ATOM 713 O O . LYS A 1 90 ? -29.650 105.353 -10.070 1.00 11.26 90 LYS A O 1
ATOM 719 N N . LEU A 1 91 ? -28.335 104.301 -11.549 1.00 10.38 91 LEU A N 1
ATOM 720 C CA . LEU A 1 91 ? -28.788 102.987 -11.104 1.00 9.13 91 LEU A CA 1
ATOM 721 C C . LEU A 1 91 ? -28.225 102.688 -9.710 1.00 10.29 91 LEU A C 1
ATOM 722 O O . LEU A 1 91 ? -28.902 102.070 -8.880 1.00 9.73 91 LEU A O 1
ATOM 727 N N . SER A 1 92 ? -26.994 103.128 -9.445 1.00 9.18 92 SER A N 1
ATOM 728 C CA . SER A 1 92 ? -26.381 102.922 -8.122 1.00 9.66 92 SER A CA 1
ATOM 729 C C . SER A 1 92 ? -27.103 103.764 -7.068 1.00 9.36 92 SER A C 1
ATOM 730 O O . SER A 1 92 ? -27.403 103.282 -5.975 1.00 8.33 92 SER A O 1
ATOM 733 N N . LEU A 1 93 ? -27.367 105.027 -7.402 1.00 8.87 93 LEU A N 1
ATOM 734 C CA . LEU A 1 93 ? -28.066 105.929 -6.494 1.00 8.91 93 LEU A CA 1
ATOM 735 C C . LEU A 1 93 ? -29.432 105.338 -6.168 1.00 9.24 93 LEU A C 1
ATOM 736 O O . LEU A 1 93 ? -29.880 105.360 -5.020 1.00 8.87 93 LEU A O 1
ATOM 741 N N . GLU A 1 94 ? -30.091 104.816 -7.195 1.00 10.18 94 GLU A N 1
ATOM 742 C CA . GLU A 1 94 ? -31.402 104.204 -7.038 1.00 11.32 94 GLU A CA 1
ATOM 743 C C . GLU A 1 94 ? -31.340 103.019 -6.072 1.00 9.91 94 GLU A C 1
ATOM 744 O O . GLU A 1 94 ? -32.210 102.874 -5.211 1.00 9.93 94 GLU A O 1
ATOM 750 N N . SER A 1 95 ? -30.306 102.188 -6.191 1.00 7.52 95 SER A N 1
ATOM 751 C CA . SER A 1 95 ? -30.181 101.016 -5.319 1.00 7.87 95 SER A CA 1
ATOM 752 C C . SER A 1 95 ? -30.034 101.389 -3.843 1.00 9.86 95 SER A C 1
ATOM 753 O O . SER A 1 95 ? -30.371 100.596 -2.958 1.00 9.49 95 SER A O 1
ATOM 756 N N . TRP A 1 96 ? -29.527 102.593 -3.575 1.00 9.07 96 TRP A N 1
ATOM 757 C CA . TRP A 1 96 ? -29.398 103.058 -2.197 1.00 9.90 96 TRP A CA 1
ATOM 758 C C . TRP A 1 96 ? -30.746 103.638 -1.757 1.00 10.06 96 TRP A C 1
ATOM 759 O O . TRP A 1 96 ? -31.215 103.373 -0.649 1.00 10.61 96 TRP A O 1
ATOM 770 N N . ALA A 1 97 ? -31.375 104.421 -2.629 1.00 10.00 97 ALA A N 1
ATOM 771 C CA . ALA A 1 97 ? -32.666 105.025 -2.299 1.00 11.35 97 ALA A CA 1
ATOM 772 C C . ALA A 1 97 ? -33.757 103.977 -2.060 1.00 12.83 97 ALA A C 1
ATOM 773 O O . ALA A 1 97 ? -34.717 104.239 -1.335 1.00 12.68 97 ALA A O 1
ATOM 775 N N . ASP A 1 98 ? -33.613 102.804 -2.680 1.00 11.69 98 ASP A N 1
ATOM 776 C CA . ASP A 1 98 ? -34.577 101.714 -2.521 1.00 12.13 98 ASP A CA 1
ATOM 777 C C . ASP A 1 98 ? -34.643 101.186 -1.092 1.00 12.34 98 ASP A C 1
ATOM 778 O O . ASP A 1 98 ? -35.708 100.781 -0.626 1.00 12.26 98 ASP A O 1
ATOM 783 N N . VAL A 1 99 ? -33.503 101.178 -0.405 1.00 12.15 99 VAL A N 1
ATOM 784 C CA . VAL A 1 99 ? -33.435 100.622 0.944 1.00 11.16 99 VAL A CA 1
ATOM 785 C C . VAL A 1 99 ? -33.495 101.592 2.110 1.00 12.62 99 VAL A C 1
ATOM 786 O O . VAL A 1 99 ? -33.809 101.188 3.232 1.00 13.08 99 VAL A O 1
ATOM 790 N N . ALA A 1 100 ? -33.196 102.861 1.862 1.00 10.90 100 ALA A N 1
ATOM 791 C CA . ALA A 1 100 ? -33.214 103.846 2.933 1.00 11.99 100 ALA A CA 1
ATOM 792 C C . ALA A 1 100 ? -33.982 105.096 2.539 1.00 13.16 100 ALA A C 1
ATOM 793 O O . ALA A 1 100 ? -34.165 105.375 1.352 1.00 14.97 100 ALA A O 1
ATOM 795 N N . LYS A 1 101 ? -34.427 105.845 3.543 1.00 12.71 101 LYS A N 1
ATOM 796 C CA . LYS A 1 101 ? -35.184 107.069 3.310 1.00 15.55 101 LYS A CA 1
ATOM 797 C C . LYS A 1 101 ? -34.291 108.215 2.849 1.00 14.62 101 LYS A C 1
ATOM 798 O O . LYS A 1 101 ? -34.118 109.210 3.552 1.00 15.98 101 LYS A O 1
ATOM 804 N N . VAL A 1 102 ? -33.721 108.061 1.662 1.00 14.17 102 VAL A N 1
ATOM 805 C CA . VAL A 1 102 ? -32.864 109.077 1.078 1.00 13.38 102 VAL A CA 1
ATOM 806 C C . VAL A 1 102 ? -33.294 109.175 -0.370 1.00 13.43 102 VAL A C 1
ATOM 807 O O . VAL A 1 102 ? -33.543 108.152 -1.002 1.00 13.47 102 VAL A O 1
ATOM 811 N N . THR A 1 103 ? -33.422 110.393 -0.888 1.00 12.89 103 THR A N 1
ATOM 812 C CA . THR A 1 103 ? -33.806 110.563 -2.284 1.00 13.66 103 THR A CA 1
ATOM 813 C C . THR A 1 103 ? -32.717 111.337 -3.006 1.00 13.32 103 THR A C 1
ATOM 814 O O . THR A 1 103 ? -32.039 112.180 -2.411 1.00 12.47 103 THR A O 1
ATOM 818 N N . PHE A 1 104 ? -32.544 111.032 -4.287 1.00 12.16 104 PHE A N 1
ATOM 819 C CA . PHE A 1 104 ? -31.534 111.685 -5.112 1.00 13.43 104 PHE A CA 1
ATOM 820 C C . PHE A 1 104 ? -32.195 112.266 -6.350 1.00 13.81 104 PHE A C 1
ATOM 821 O O . PHE A 1 104 ? -32.786 111.535 -7.136 1.00 14.23 104 PHE A O 1
ATOM 829 N N . THR A 1 105 ? -32.085 113.576 -6.527 1.00 13.79 105 THR A N 1
ATOM 830 C CA . THR A 1 105 ? -32.677 114.240 -7.682 1.00 14.62 105 THR A CA 1
ATOM 831 C C . THR A 1 105 ? -31.597 115.006 -8.443 1.00 14.67 105 THR A C 1
ATOM 832 O O . THR A 1 105 ? -30.831 115.756 -7.842 1.00 12.73 105 THR A O 1
ATOM 836 N N . GLU A 1 106 ? -31.523 114.821 -9.757 1.00 14.83 106 GLU A N 1
ATOM 837 C CA . GLU A 1 106 ? -30.521 115.541 -10.533 1.00 15.89 106 GLU A CA 1
ATOM 838 C C . GLU A 1 106 ? -30.954 116.995 -10.679 1.00 16.36 106 GLU A C 1
ATOM 839 O O . GLU A 1 106 ? -32.102 117.283 -11.020 1.00 15.20 106 GLU A O 1
ATOM 845 N N . GLY A 1 107 ? -30.027 117.907 -10.411 1.00 17.02 107 GLY A N 1
ATOM 846 C CA . GLY A 1 107 ? -30.327 119.323 -10.504 1.00 18.65 107 GLY A CA 1
ATOM 847 C C . GLY A 1 107 ? -29.345 120.130 -9.680 1.00 20.31 107 GLY A C 1
ATOM 848 O O . GLY A 1 107 ? -28.589 119.559 -8.891 1.00 21.39 107 GLY A O 1
ATOM 849 N N . PRO A 1 108 ? -29.328 121.461 -9.834 1.00 22.02 108 PRO A N 1
ATOM 850 C CA . PRO A 1 108 ? -28.403 122.306 -9.074 1.00 22.77 108 PRO A CA 1
ATOM 851 C C . PRO A 1 108 ? -28.758 122.358 -7.596 1.00 23.65 108 PRO A C 1
ATOM 852 O O . PRO A 1 108 ? -29.876 122.008 -7.209 1.00 24.02 108 PRO A O 1
ATOM 856 N N . ALA A 1 109 ? -27.806 122.780 -6.771 1.00 24.30 109 ALA A N 1
ATOM 857 C CA . ALA A 1 109 ? -28.045 122.888 -5.335 1.00 26.16 109 ALA A CA 1
ATOM 858 C C . ALA A 1 109 ? -29.152 123.921 -5.106 1.00 27.95 109 ALA A C 1
ATOM 859 O O . ALA A 1 109 ? -29.157 124.978 -5.735 1.00 28.50 109 ALA A O 1
ATOM 861 N N . ALA A 1 110 ? -30.091 123.611 -4.216 1.00 28.95 110 ALA A N 1
ATOM 862 C CA . ALA A 1 110 ? -31.202 124.519 -3.918 1.00 29.94 110 ALA A CA 1
ATOM 863 C C . ALA A 1 110 ? -31.398 124.670 -2.409 1.00 31.10 110 ALA A C 1
ATOM 864 O O . ALA A 1 110 ? -30.928 123.839 -1.634 1.00 31.99 110 ALA A O 1
ATOM 866 N N . ARG A 1 111 ? -32.094 125.731 -2.004 1.00 31.65 111 ARG A N 1
ATOM 867 C CA . ARG A 1 111 ? -32.341 125.979 -0.593 1.00 31.62 111 ARG A CA 1
ATOM 868 C C . ARG A 1 111 ? -33.175 124.919 0.100 1.00 31.13 111 ARG A C 1
ATOM 869 O O . ARG A 1 111 ? -34.151 124.418 -0.457 1.00 31.11 111 ARG A O 1
ATOM 870 N N . ASP A 1 113 ? -32.610 121.911 -0.213 1.00 24.59 113 ASP A N 1
ATOM 871 C CA . ASP A 1 113 ? -32.203 120.510 -0.154 1.00 24.27 113 ASP A CA 1
ATOM 872 C C . ASP A 1 113 ? -31.442 120.270 1.138 1.00 22.51 113 ASP A C 1
ATOM 873 O O . ASP A 1 113 ? -31.031 121.221 1.797 1.00 22.99 113 ASP A O 1
ATOM 878 N N . ASP A 1 114 ? -31.237 119.004 1.492 1.00 19.72 114 ASP A N 1
ATOM 879 C CA . ASP A 1 114 ? -30.488 118.679 2.699 1.00 17.69 114 ASP A CA 1
ATOM 880 C C . ASP A 1 114 ? -28.997 118.641 2.387 1.00 16.79 114 ASP A C 1
ATOM 881 O O . ASP A 1 114 ? -28.160 118.731 3.285 1.00 16.04 114 ASP A O 1
ATOM 886 N N . GLY A 1 115 ? -28.683 118.511 1.101 1.00 15.91 115 GLY A N 1
ATOM 887 C CA . GLY A 1 115 ? -27.304 118.460 0.662 1.00 14.91 115 GLY A CA 1
ATOM 888 C C . GLY A 1 115 ? -27.218 118.327 -0.846 1.00 13.68 115 GLY A C 1
ATOM 889 O O . GLY A 1 115 ? -28.223 118.079 -1.514 1.00 13.82 115 GLY A O 1
ATOM 890 N N . HIS A 1 116 ? -26.008 118.480 -1.376 1.00 12.60 116 HIS A N 1
ATOM 891 C CA . HIS A 1 116 ? -25.768 118.399 -2.814 1.00 11.86 116 HIS A CA 1
ATOM 892 C C . HIS A 1 116 ? -24.555 117.516 -3.133 1.00 11.54 116 HIS A C 1
ATOM 893 O O . HIS A 1 116 ? -23.535 117.593 -2.451 1.00 12.25 116 HIS A O 1
ATOM 900 N N . MET A 1 117 ? -24.667 116.692 -4.176 1.00 10.55 117 MET A N 1
ATOM 901 C CA . MET A 1 117 ? -23.583 115.791 -4.587 1.00 11.29 117 MET A CA 1
ATOM 902 C C . MET A 1 117 ? -23.041 116.158 -5.963 1.00 9.93 117 MET A C 1
ATOM 903 O O . MET A 1 117 ? -23.756 116.739 -6.771 1.00 11.18 117 MET A O 1
ATOM 908 N N . THR A 1 118 ? -21.775 115.838 -6.221 1.00 9.70 118 THR A N 1
ATOM 909 C CA . THR A 1 118 ? -21.182 116.090 -7.534 1.00 9.08 118 THR A CA 1
ATOM 910 C C . THR A 1 118 ? -20.404 114.844 -7.983 1.00 10.06 118 THR A C 1
ATOM 911 O O . THR A 1 118 ? -19.877 114.094 -7.154 1.00 8.13 118 THR A O 1
ATOM 915 N N . PHE A 1 119 ? -20.362 114.627 -9.297 1.00 7.82 119 PHE A N 1
ATOM 916 C CA . PHE A 1 119 ? -19.659 113.500 -9.907 1.00 7.42 119 PHE A CA 1
ATOM 917 C C . PHE A 1 119 ? -18.809 114.033 -11.051 1.00 9.12 119 PHE A C 1
ATOM 918 O O . PHE A 1 119 ? -19.282 114.855 -11.836 1.00 8.18 119 PHE A O 1
ATOM 926 N N . ALA A 1 120 ? -17.572 113.558 -11.162 1.00 9.69 120 ALA A N 1
ATOM 927 C CA . ALA A 1 120 ? -16.693 113.974 -12.253 1.00 9.19 120 ALA A CA 1
ATOM 928 C C . ALA A 1 120 ? -15.485 113.049 -12.338 1.00 10.54 120 ALA A C 1
ATOM 929 O O . ALA A 1 120 ? -15.205 112.292 -11.405 1.00 9.88 120 ALA A O 1
ATOM 931 N N . ASN A 1 121 ? -14.779 113.109 -13.466 1.00 9.24 121 ASN A N 1
ATOM 932 C CA . ASN A 1 121 ? -13.594 112.282 -13.684 1.00 9.40 121 ASN A CA 1
ATOM 933 C C . ASN A 1 121 ? -12.323 113.123 -13.629 1.00 8.94 121 ASN A C 1
ATOM 934 O O . ASN A 1 121 ? -12.367 114.343 -13.771 1.00 8.08 121 ASN A O 1
ATOM 939 N N . PHE A 1 122 ? -11.195 112.455 -13.403 1.00 8.97 122 PHE A N 1
ATOM 940 C CA . PHE A 1 122 ? -9.883 113.098 -13.388 1.00 9.65 122 PHE A CA 1
ATOM 941 C C . PHE A 1 122 ? -8.937 112.099 -14.052 1.00 10.59 122 PHE A C 1
ATOM 942 O O . PHE A 1 122 ? -9.242 110.910 -14.124 1.00 9.42 122 PHE A O 1
ATOM 950 N N . SER A 1 123 ? -7.790 112.564 -14.533 1.00 11.09 123 SER A N 1
ATOM 951 C CA . SER A 1 123 ? -6.879 111.677 -15.249 1.00 13.38 123 SER A CA 1
ATOM 952 C C . SER A 1 123 ? -5.567 111.289 -14.576 1.00 16.03 123 SER A C 1
ATOM 953 O O . SER A 1 123 ? -4.920 110.336 -15.008 1.00 16.81 123 SER A O 1
ATOM 956 N N . ALA A 1 124 ? -5.168 112.021 -13.540 1.00 17.34 124 ALA A N 1
ATOM 957 C CA . ALA A 1 124 ? -3.908 111.750 -12.844 1.00 20.19 124 ALA A CA 1
ATOM 958 C C . ALA A 1 124 ? -4.019 110.565 -11.895 1.00 21.77 124 ALA A C 1
ATOM 959 O O . ALA A 1 124 ? -4.711 110.633 -10.883 1.00 23.12 124 ALA A O 1
ATOM 961 N N . SER A 1 125 ? -3.321 109.486 -12.230 1.00 25.15 125 SER A N 1
ATOM 962 C CA . SER A 1 125 ? -3.339 108.268 -11.433 1.00 28.51 125 SER A CA 1
ATOM 963 C C . SER A 1 125 ? -2.994 108.464 -9.963 1.00 30.21 125 SER A C 1
ATOM 964 O O . SER A 1 125 ? -3.468 107.711 -9.110 1.00 30.79 125 SER A O 1
ATOM 967 N N . ASN A 1 126 ? -2.171 109.463 -9.660 1.00 31.21 126 ASN A N 1
ATOM 968 C CA . ASN A 1 126 ? -1.776 109.707 -8.277 1.00 33.24 126 ASN A CA 1
ATOM 969 C C . ASN A 1 126 ? -2.983 110.006 -7.400 1.00 33.07 126 ASN A C 1
ATOM 970 O O . ASN A 1 126 ? -2.877 110.053 -6.176 1.00 34.52 126 ASN A O 1
ATOM 975 N N . GLY A 1 127 ? -4.138 110.192 -8.031 1.00 32.26 127 GLY A N 1
ATOM 976 C CA . GLY A 1 127 ? -5.347 110.470 -7.279 1.00 30.76 127 GLY A CA 1
ATOM 977 C C . GLY A 1 127 ? -6.050 109.208 -6.802 1.00 29.14 127 GLY A C 1
ATOM 978 O O . GLY A 1 127 ? -6.961 109.279 -5.979 1.00 29.20 127 GLY A O 1
ATOM 979 N N . GLY A 1 128 ? -5.628 108.053 -7.312 1.00 26.49 128 GLY A N 1
ATOM 980 C CA . GLY A 1 128 ? -6.250 106.798 -6.919 1.00 22.83 128 GLY A CA 1
ATOM 981 C C . GLY A 1 128 ? -7.318 106.391 -7.916 1.00 19.74 128 GLY A C 1
ATOM 982 O O . GLY A 1 128 ? -7.656 107.170 -8.805 1.00 21.24 128 GLY A O 1
ATOM 983 N N . ALA A 1 129 ? -7.862 105.185 -7.780 1.00 17.01 129 ALA A N 1
ATOM 984 C CA . ALA A 1 129 ? -8.886 104.723 -8.715 1.00 14.38 129 ALA A CA 1
ATOM 985 C C . ALA A 1 129 ? -10.159 105.559 -8.631 1.00 13.92 129 ALA A C 1
ATOM 986 O O . ALA A 1 129 ? -10.813 105.810 -9.643 1.00 10.85 129 ALA A O 1
ATOM 988 N N . ALA A 1 130 ? -10.499 105.985 -7.418 1.00 12.43 130 ALA A N 1
ATOM 989 C CA . ALA A 1 130 ? -11.697 106.778 -7.174 1.00 12.74 130 ALA A CA 1
ATOM 990 C C . ALA A 1 130 ? -11.721 107.150 -5.699 1.00 12.83 130 ALA A C 1
ATOM 991 O O . ALA A 1 130 ? -11.088 106.482 -4.884 1.00 12.82 130 ALA A O 1
ATOM 993 N N . PHE A 1 131 ? -12.433 108.216 -5.351 1.00 11.23 131 PHE A N 1
ATOM 994 C CA . PHE A 1 131 ? -12.540 108.608 -3.948 1.00 11.90 131 PHE A CA 1
ATOM 995 C C . PHE A 1 131 ? -13.747 109.499 -3.706 1.00 11.20 131 PHE A C 1
ATOM 996 O O . PHE A 1 131 ? -14.321 110.055 -4.640 1.00 11.19 131 PHE A O 1
ATOM 1004 N N . ALA A 1 132 ? -14.129 109.616 -2.440 1.00 10.96 132 ALA A N 1
ATOM 1005 C CA . ALA A 1 132 ? -15.281 110.410 -2.059 1.00 10.37 132 ALA A CA 1
ATOM 1006 C C . ALA A 1 132 ? -15.052 111.017 -0.688 1.00 11.64 132 ALA A C 1
ATOM 1007 O O . ALA A 1 132 ? -14.096 110.669 0.005 1.00 10.81 132 ALA A O 1
ATOM 1009 N N . TYR A 1 133 ? -15.929 111.934 -0.305 1.00 10.56 133 TYR A N 1
ATOM 1010 C CA . TYR A 1 133 ? -15.824 112.566 0.996 1.00 11.49 133 TYR A CA 1
ATOM 1011 C C . TYR A 1 133 ? -17.051 112.278 1.847 1.00 11.37 133 TYR A C 1
ATOM 1012 O O . TYR A 1 133 ? -18.152 112.103 1.325 1.00 9.33 133 TYR A O 1
ATOM 1021 N N . LEU A 1 134 ? -16.852 112.225 3.161 1.00 12.14 134 LEU A N 1
ATOM 1022 C CA . LEU A 1 134 ? -17.942 111.969 4.097 1.00 12.20 134 LEU A CA 1
ATOM 1023 C C . LEU A 1 134 ? -18.788 113.227 4.240 1.00 12.37 134 LEU A C 1
ATOM 1024 O O . LEU A 1 134 ? -18.299 114.339 4.045 1.00 12.06 134 LEU A O 1
ATOM 1029 N N . PRO A 1 135 ? -20.068 113.067 4.594 1.00 13.11 135 PRO A N 1
ATOM 1030 C CA . PRO A 1 135 ? -20.966 114.215 4.745 1.00 14.14 135 PRO A CA 1
ATOM 1031 C C . PRO A 1 135 ? -20.618 115.229 5.839 1.00 15.97 135 PRO A C 1
ATOM 1032 O O . PRO A 1 135 ? -21.278 116.259 5.963 1.00 16.98 135 PRO A O 1
ATOM 1036 N N . ASN A 1 136 ? -19.576 114.954 6.614 1.00 16.61 136 ASN A N 1
ATOM 1037 C CA . ASN A 1 136 ? -19.172 115.878 7.666 1.00 21.13 136 ASN A CA 1
ATOM 1038 C C . ASN A 1 136 ? -17.903 116.650 7.274 1.00 21.21 136 ASN A C 1
ATOM 1039 O O . ASN A 1 136 ? -17.282 117.299 8.114 1.00 23.91 136 ASN A O 1
ATOM 1044 N N . SER A 1 137 ? -17.513 116.572 6.005 1.00 18.79 137 SER A N 1
ATOM 1045 C CA . SER A 1 137 ? -16.328 117.284 5.533 1.00 15.97 137 SER A CA 1
ATOM 1046 C C . SER A 1 137 ? -16.758 118.523 4.752 1.00 14.56 137 SER A C 1
ATOM 1047 O O . SER A 1 137 ? -17.939 118.692 4.445 1.00 15.22 137 SER A O 1
ATOM 1050 N N A SER A 1 138 ? -15.792 119.377 4.423 0.50 13.50 138 SER A N 1
ATOM 1051 N N B SER A 1 138 ? -15.807 119.392 4.427 0.50 13.87 138 SER A N 1
ATOM 1052 C CA A SER A 1 138 ? -16.064 120.601 3.673 0.50 13.49 138 SER A CA 1
ATOM 1053 C CA B SER A 1 138 ? -16.135 120.601 3.679 0.50 13.99 138 SER A CA 1
ATOM 1054 C C A SER A 1 138 ? -16.346 120.298 2.205 0.50 13.75 138 SER A C 1
ATOM 1055 C C B SER A 1 138 ? -16.383 120.291 2.207 0.50 14.10 138 SER A C 1
ATOM 1056 O O A SER A 1 138 ? -16.827 121.159 1.465 0.50 14.03 138 SER A O 1
ATOM 1057 O O B SER A 1 138 ? -16.869 121.142 1.463 0.50 14.42 138 SER A O 1
ATOM 1062 N N . ARG A 1 139 ? -16.043 119.075 1.786 1.00 12.34 139 ARG A N 1
ATOM 1063 C CA . ARG A 1 139 ? -16.261 118.666 0.398 1.00 12.08 139 ARG A CA 1
ATOM 1064 C C . ARG A 1 139 ? -17.330 117.578 0.330 1.00 12.47 139 ARG A C 1
ATOM 1065 O O . ARG A 1 139 ? -17.331 116.743 -0.576 1.00 12.11 139 ARG A O 1
ATOM 1073 N N . LYS A 1 140 ? -18.246 117.600 1.295 1.00 11.10 140 LYS A N 1
ATOM 1074 C CA . LYS A 1 140 ? -19.323 116.622 1.350 1.00 11.99 140 LYS A CA 1
ATOM 1075 C C . LYS A 1 140 ? -20.062 116.519 0.022 1.00 10.63 140 LYS A C 1
ATOM 1076 O O . LYS A 1 140 ? -20.228 117.512 -0.688 1.00 9.38 140 LYS A O 1
ATOM 1082 N N . GLY A 1 141 ? -20.498 115.306 -0.305 1.00 8.73 141 GLY A N 1
ATOM 1083 C CA . GLY A 1 141 ? -21.222 115.076 -1.541 1.00 9.08 141 GLY A CA 1
ATOM 1084 C C . GLY A 1 141 ? -20.367 114.787 -2.762 1.00 8.93 141 GLY A C 1
ATOM 1085 O O . GLY A 1 141 ? -20.874 114.289 -3.762 1.00 10.03 141 GLY A O 1
ATOM 1086 N N . GLU A 1 142 ? -19.074 115.079 -2.693 1.00 9.41 142 GLU A N 1
ATOM 1087 C CA . GLU A 1 142 ? -18.194 114.856 -3.836 1.00 10.02 142 GLU A CA 1
ATOM 1088 C C . GLU A 1 142 ? -17.631 113.447 -3.982 1.00 9.07 142 GLU A C 1
ATOM 1089 O O . GLU A 1 142 ? -17.206 112.833 -3.002 1.00 7.58 142 GLU A O 1
ATOM 1095 N N . SER A 1 143 ? -17.633 112.935 -5.208 1.00 7.60 143 SER A N 1
ATOM 1096 C CA . SER A 1 143 ? -16.998 111.650 -5.489 1.00 7.87 143 SER A CA 1
ATOM 1097 C C . SER A 1 143 ? -16.312 111.877 -6.842 1.00 7.66 143 SER A C 1
ATOM 1098 O O . SER A 1 143 ? -16.842 112.575 -7.714 1.00 6.66 143 SER A O 1
ATOM 1101 N N . TRP A 1 144 ? -15.100 111.344 -6.974 1.00 7.01 144 TRP A N 1
ATOM 1102 C CA . TRP A 1 144 ? -14.286 111.498 -8.175 1.00 7.99 144 TRP A CA 1
ATOM 1103 C C . TRP A 1 144 ? -13.816 110.151 -8.698 1.00 8.18 144 TRP A C 1
ATOM 1104 O O . TRP A 1 144 ? -13.542 109.239 -7.917 1.00 8.14 144 TRP A O 1
ATOM 1115 N N . TYR A 1 145 ? -13.705 110.039 -10.020 1.00 9.15 145 TYR A N 1
ATOM 1116 C CA . TYR A 1 145 ? -13.314 108.783 -10.645 1.00 8.97 145 TYR A CA 1
ATOM 1117 C C . TYR A 1 145 ? -12.175 108.917 -11.654 1.00 8.84 145 TYR A C 1
ATOM 1118 O O . TYR A 1 145 ? -12.205 109.769 -12.537 1.00 9.42 145 TYR A O 1
ATOM 1127 N N . LEU A 1 146 ? -11.178 108.053 -11.517 1.00 8.61 146 LEU A N 1
ATOM 1128 C CA . LEU A 1 146 ? -10.021 108.066 -12.399 1.00 8.81 146 LEU A CA 1
ATOM 1129 C C . LEU A 1 146 ? -10.289 107.439 -13.755 1.00 10.24 146 LEU A C 1
ATOM 1130 O O . LEU A 1 146 ? -10.927 106.391 -13.857 1.00 9.21 146 LEU A O 1
ATOM 1135 N N . ILE A 1 147 ? -9.796 108.101 -14.795 1.00 10.47 147 ILE A N 1
ATOM 1136 C CA . ILE A 1 147 ? -9.904 107.596 -16.152 1.00 11.45 147 ILE A CA 1
ATOM 1137 C C . ILE A 1 147 ? -8.673 108.035 -16.943 1.00 12.07 147 ILE A C 1
ATOM 1138 O O . ILE A 1 147 ? -8.380 109.226 -17.058 1.00 10.80 147 ILE A O 1
ATOM 1143 N N . ASN A 1 148 ? -7.925 107.050 -17.426 1.00 10.59 148 ASN A N 1
ATOM 1144 C CA . ASN A 1 148 ? -6.758 107.276 -18.271 1.00 11.80 148 ASN A CA 1
ATOM 1145 C C . ASN A 1 148 ? -6.429 105.968 -18.985 1.00 12.70 148 ASN A C 1
ATOM 1146 O O . ASN A 1 148 ? -7.104 104.955 -18.779 1.00 11.52 148 ASN A O 1
ATOM 1151 N N . LYS A 1 149 ? -5.412 105.986 -19.838 1.00 12.62 149 LYS A N 1
ATOM 1152 C CA . LYS A 1 149 ? -5.043 104.794 -20.597 1.00 14.02 149 LYS A CA 1
ATOM 1153 C C . LYS A 1 149 ? -4.685 103.595 -19.731 1.00 13.09 149 LYS A C 1
ATOM 1154 O O . LYS A 1 149 ? -4.976 102.456 -20.094 1.00 11.73 149 LYS A O 1
ATOM 1160 N N . ASP A 1 150 ? -4.066 103.854 -18.584 1.00 10.91 150 ASP A N 1
ATOM 1161 C CA . ASP A 1 150 ? -3.646 102.780 -17.686 1.00 12.47 150 ASP A CA 1
ATOM 1162 C C . ASP A 1 150 ? -4.726 102.235 -16.740 1.00 12.92 150 ASP A C 1
ATOM 1163 O O . ASP A 1 150 ? -4.563 101.154 -16.176 1.00 13.47 150 ASP A O 1
ATOM 1168 N N . TYR A 1 151 ? -5.816 102.976 -16.557 1.00 12.45 151 TYR A N 1
ATOM 1169 C CA . TYR A 1 151 ? -6.901 102.540 -15.671 1.00 11.84 151 TYR A CA 1
ATOM 1170 C C . TYR A 1 151 ? -8.220 102.849 -16.383 1.00 12.18 151 TYR A C 1
ATOM 1171 O O . TYR A 1 151 ? -8.702 103.981 -16.343 1.00 12.11 151 TYR A O 1
ATOM 1180 N N A GLN A 1 152 ? -8.810 101.839 -17.015 0.50 13.80 152 GLN A N 1
ATOM 1181 N N B GLN A 1 152 ? -8.798 101.834 -17.023 0.50 12.02 152 GLN A N 1
ATOM 1182 C CA A GLN A 1 152 ? -10.049 102.039 -17.764 0.50 15.65 152 GLN A CA 1
ATOM 1183 C CA B GLN A 1 152 ? -10.034 101.990 -17.791 0.50 13.21 152 GLN A CA 1
ATOM 1184 C C A GLN A 1 152 ? -11.305 101.447 -17.132 0.50 14.74 152 GLN A C 1
ATOM 1185 C C B GLN A 1 152 ? -11.291 101.404 -17.149 0.50 13.26 152 GLN A C 1
ATOM 1186 O O A GLN A 1 152 ? -12.368 101.429 -17.752 0.50 13.97 152 GLN A O 1
ATOM 1187 O O B GLN A 1 152 ? -12.347 101.353 -17.780 0.50 13.06 152 GLN A O 1
ATOM 1198 N N . VAL A 1 153 ? -11.181 100.975 -15.898 1.00 13.01 153 VAL A N 1
ATOM 1199 C CA . VAL A 1 153 ? -12.310 100.383 -15.189 1.00 14.03 153 VAL A CA 1
ATOM 1200 C C . VAL A 1 153 ? -13.546 101.278 -15.062 1.00 12.16 153 VAL A C 1
ATOM 1201 O O . VAL A 1 153 ? -14.670 100.804 -15.210 1.00 14.00 153 VAL A O 1
ATOM 1205 N N . ASN A 1 154 ? -13.349 102.563 -14.791 1.00 9.15 154 ASN A N 1
ATOM 1206 C CA . ASN A 1 154 ? -14.483 103.467 -14.624 1.00 9.59 154 ASN A CA 1
ATOM 1207 C C . ASN A 1 154 ? -15.114 103.978 -15.910 1.00 9.63 154 ASN A C 1
ATOM 1208 O O . ASN A 1 154 ? -16.143 104.654 -15.869 1.00 9.61 154 ASN A O 1
ATOM 1213 N N . LYS A 1 155 ? -14.509 103.659 -17.050 1.00 9.41 155 LYS A N 1
ATOM 1214 C CA . LYS A 1 155 ? -15.030 104.127 -18.326 1.00 10.81 155 LYS A CA 1
ATOM 1215 C C . LYS A 1 155 ? -16.227 103.307 -18.791 1.00 11.12 155 LYS A C 1
ATOM 1216 O O . LYS A 1 155 ? -17.120 103.823 -19.463 1.00 11.66 155 LYS A O 1
ATOM 1222 N N . THR A 1 156 ? -16.258 102.031 -18.428 1.00 10.17 156 THR A N 1
ATOM 1223 C CA . THR A 1 156 ? -17.368 101.194 -18.841 1.00 10.68 156 THR A CA 1
ATOM 1224 C C . THR A 1 156 ? -18.026 100.433 -17.697 1.00 10.64 156 THR A C 1
ATOM 1225 O O . THR A 1 156 ? -17.998 99.203 -17.666 1.00 10.12 156 THR A O 1
ATOM 1229 N N . PRO A 1 157 ? -18.618 101.158 -16.730 1.00 9.58 157 PRO A N 1
ATOM 1230 C CA . PRO A 1 157 ? -19.285 100.500 -15.602 1.00 9.94 157 PRO A CA 1
ATOM 1231 C C . PRO A 1 157 ? -20.500 99.722 -16.115 1.00 11.44 157 PRO A C 1
ATOM 1232 O O . PRO A 1 157 ? -21.178 100.162 -17.046 1.00 10.31 157 PRO A O 1
ATOM 1236 N N . GLY A 1 158 ? -20.765 98.567 -15.513 1.00 11.89 158 GLY A N 1
ATOM 1237 C CA . GLY A 1 158 ? -21.894 97.750 -15.932 1.00 11.03 158 GLY A CA 1
ATOM 1238 C C . GLY A 1 158 ? -22.289 96.780 -14.838 1.00 11.10 158 GLY A C 1
ATOM 1239 O O . GLY A 1 158 ? -21.472 96.459 -13.977 1.00 10.09 158 GLY A O 1
ATOM 1240 N N . GLU A 1 159 ? -23.531 96.307 -14.858 1.00 12.10 159 GLU A N 1
ATOM 1241 C CA . GLU A 1 159 ? -23.980 95.370 -13.831 1.00 12.98 159 GLU A CA 1
ATOM 1242 C C . GLU A 1 159 ? -22.989 94.214 -13.728 1.00 11.37 159 GLU A C 1
ATOM 1243 O O . GLU A 1 159 ? -22.601 93.630 -14.741 1.00 10.64 159 GLU A O 1
ATOM 1249 N N . GLY A 1 160 ? -22.562 93.905 -12.508 1.00 9.97 160 GLY A N 1
ATOM 1250 C CA . GLY A 1 160 ? -21.632 92.809 -12.312 1.00 10.90 160 GLY A CA 1
ATOM 1251 C C . GLY A 1 160 ? -20.150 93.143 -12.352 1.00 11.50 160 GLY A C 1
ATOM 1252 O O . GLY A 1 160 ? -19.349 92.354 -11.851 1.00 11.80 160 GLY A O 1
ATOM 1253 N N . ASN A 1 161 ? -19.753 94.274 -12.939 1.00 10.43 161 ASN A N 1
ATOM 1254 C CA . ASN A 1 161 ? -18.322 94.580 -12.968 1.00 10.96 161 ASN A CA 1
ATOM 1255 C C . ASN A 1 161 ? -17.913 95.569 -11.883 1.00 11.05 161 ASN A C 1
ATOM 1256 O O . ASN A 1 161 ? -18.764 96.187 -11.230 1.00 9.84 161 ASN A O 1
ATOM 1261 N N . TYR A 1 162 ? -16.609 95.693 -11.670 1.00 9.03 162 TYR A N 1
ATOM 1262 C CA . TYR A 1 162 ? -16.105 96.564 -10.618 1.00 9.11 162 TYR A CA 1
ATOM 1263 C C . TYR A 1 162 ? -16.386 98.044 -10.851 1.00 10.23 162 TYR A C 1
ATOM 1264 O O . TYR A 1 162 ? -16.389 98.836 -9.905 1.00 9.60 162 TYR A O 1
ATOM 1273 N N . GLY A 1 163 ? -16.616 98.420 -12.108 1.00 8.52 163 GLY A N 1
ATOM 1274 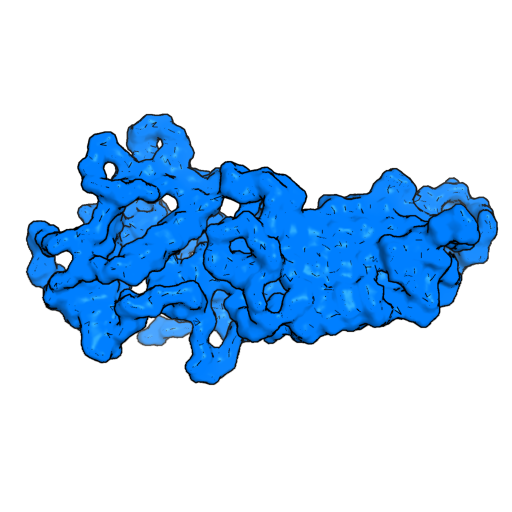C CA . GLY A 1 163 ? -16.923 99.805 -12.409 1.00 7.04 163 GLY A CA 1
ATOM 1275 C C . GLY A 1 163 ? -18.231 100.199 -11.744 1.00 7.93 163 GLY A C 1
ATOM 1276 O O . GLY A 1 163 ? -18.355 101.284 -11.175 1.00 6.82 163 GLY A O 1
ATOM 1277 N N . ARG A 1 164 ? -19.216 99.308 -11.807 1.00 6.13 164 ARG A N 1
ATOM 1278 C CA . ARG A 1 164 ? -20.513 99.576 -11.197 1.00 7.11 164 ARG A CA 1
ATOM 1279 C C . ARG A 1 164 ? -20.400 99.520 -9.670 1.00 7.44 164 ARG A C 1
ATOM 1280 O O . ARG A 1 164 ? -20.968 100.364 -8.974 1.00 6.86 164 ARG A O 1
ATOM 1288 N N . GLN A 1 165 ? -19.661 98.546 -9.138 1.00 7.29 165 GLN A N 1
ATOM 1289 C CA . GLN A 1 165 ? -19.523 98.474 -7.688 1.00 8.40 165 GLN A CA 1
ATOM 1290 C C . GLN A 1 165 ? -18.781 99.694 -7.141 1.00 7.99 165 GLN A C 1
ATOM 1291 O O . GLN A 1 165 ? -19.063 100.148 -6.031 1.00 6.92 165 GLN A O 1
ATOM 1297 N N . THR A 1 166 ? -17.836 100.225 -7.913 1.00 8.27 166 THR A N 1
ATOM 1298 C CA . THR A 1 166 ? -17.083 101.399 -7.479 1.00 9.20 166 THR A CA 1
ATOM 1299 C C . THR A 1 166 ? -18.052 102.561 -7.257 1.00 7.99 166 THR A C 1
ATOM 1300 O O . THR A 1 166 ? -17.952 103.274 -6.263 1.00 7.31 166 THR A O 1
ATOM 1304 N N . LEU A 1 167 ? -18.995 102.747 -8.176 1.00 8.14 167 LEU A N 1
ATOM 1305 C CA . LEU A 1 167 ? -19.976 103.819 -8.032 1.00 9.02 167 LEU A CA 1
ATOM 1306 C C . LEU A 1 167 ? -20.800 103.618 -6.765 1.00 8.95 167 LEU A C 1
ATOM 1307 O O . LEU A 1 167 ? -21.002 104.550 -5.990 1.00 7.88 167 LEU A O 1
ATOM 1312 N N . THR A 1 168 ? -21.269 102.396 -6.551 1.00 6.05 168 THR A N 1
ATOM 1313 C CA . THR A 1 168 ? -22.079 102.092 -5.374 1.00 6.86 168 THR A CA 1
ATOM 1314 C C . THR A 1 168 ? -21.278 102.311 -4.090 1.00 7.54 168 THR A C 1
ATOM 1315 O O . THR A 1 168 ? -21.772 102.904 -3.127 1.00 6.75 168 THR A O 1
ATOM 1319 N N . HIS A 1 169 ? -20.036 101.839 -4.103 1.00 6.28 169 HIS A N 1
ATOM 1320 C CA . HIS A 1 169 ? -19.113 101.944 -2.975 1.00 6.87 169 HIS A CA 1
ATOM 1321 C C . HIS A 1 169 ? -18.803 103.405 -2.630 1.00 7.81 169 HIS A C 1
ATOM 1322 O O . HIS A 1 169 ? -18.880 103.804 -1.466 1.00 6.91 169 HIS A O 1
ATOM 1329 N N . GLU A 1 170 ? -18.452 104.205 -3.636 1.00 6.10 170 GLU A N 1
ATOM 1330 C CA . GLU A 1 170 ? -18.139 105.610 -3.385 1.00 8.42 170 GLU A CA 1
ATOM 1331 C C . GLU A 1 170 ? -19.372 106.379 -2.911 1.00 8.26 170 GLU A C 1
ATOM 1332 O O . GLU A 1 170 ? -19.267 107.259 -2.056 1.00 7.88 170 GLU A O 1
ATOM 1338 N N . ILE A 1 171 ? -20.540 106.056 -3.459 1.00 8.40 171 ILE A N 1
ATOM 1339 C CA . ILE A 1 171 ? -21.758 106.733 -3.021 1.00 8.91 171 ILE A CA 1
ATOM 1340 C C . ILE A 1 171 ? -21.990 106.351 -1.552 1.00 9.05 171 ILE A C 1
ATOM 1341 O O . ILE A 1 171 ? -22.461 107.166 -0.754 1.00 7.96 171 ILE A O 1
ATOM 1346 N N . GLY A 1 172 ? -21.623 105.119 -1.197 1.00 7.93 172 GLY A N 1
ATOM 1347 C CA . GLY A 1 172 ? -21.764 104.666 0.178 1.00 7.22 172 GLY A CA 1
ATOM 1348 C C . GLY A 1 172 ? -20.984 105.587 1.105 1.00 7.09 172 GLY A C 1
ATOM 1349 O O . GLY A 1 172 ? -21.461 105.960 2.183 1.00 6.67 172 GLY A O 1
ATOM 1350 N N . HIS A 1 173 ? -19.772 105.951 0.689 1.00 6.21 173 HIS A N 1
ATOM 1351 C CA . HIS A 1 173 ? -18.945 106.869 1.470 1.00 7.61 173 HIS A CA 1
ATOM 1352 C C . HIS A 1 173 ? -19.632 108.240 1.590 1.00 7.47 173 HIS A C 1
ATOM 1353 O O . HIS A 1 173 ? -19.664 108.814 2.676 1.00 8.33 173 HIS A O 1
ATOM 1360 N N . THR A 1 174 ? -20.185 108.769 0.496 1.00 6.81 174 THR A N 1
ATOM 1361 C CA . THR A 1 174 ? -20.832 110.082 0.583 1.00 8.70 174 THR A CA 1
ATOM 1362 C C . THR A 1 174 ? -22.005 110.063 1.560 1.00 8.49 174 THR A C 1
ATOM 1363 O O . THR A 1 174 ? -22.342 111.093 2.144 1.00 8.56 174 THR A O 1
ATOM 1367 N N . LEU A 1 175 ? -22.610 108.893 1.750 1.00 8.47 175 LEU A N 1
ATOM 1368 C CA . LEU A 1 175 ? -23.745 108.748 2.663 1.00 8.66 175 LEU A CA 1
ATOM 1369 C C . LEU A 1 175 ? -23.307 108.640 4.119 1.00 10.01 175 LEU A C 1
ATOM 1370 O O . LEU A 1 175 ? -24.127 108.749 5.030 1.00 11.16 175 LEU A O 1
ATOM 1375 N N . GLY A 1 176 ? -22.015 108.412 4.337 1.00 9.70 176 GLY A N 1
ATOM 1376 C CA . GLY A 1 176 ? -21.512 108.308 5.692 1.00 10.72 176 GLY A CA 1
ATOM 1377 C C . GLY A 1 176 ? -20.945 106.956 6.091 1.00 11.40 176 GLY A C 1
ATOM 1378 O O . GLY A 1 176 ? -20.608 106.749 7.257 1.00 12.59 176 GLY A O 1
ATOM 1379 N N . LEU A 1 177 ? -20.828 106.028 5.147 1.00 8.97 177 LEU A N 1
ATOM 1380 C CA . LEU A 1 177 ? -20.283 104.711 5.476 1.00 9.37 177 LEU A CA 1
ATOM 1381 C C . LEU A 1 177 ? -18.766 104.670 5.358 1.00 9.23 177 LEU A C 1
ATOM 1382 O O . LEU A 1 177 ? -18.187 105.246 4.433 1.00 7.96 177 LEU A O 1
ATOM 1387 N N . SER A 1 178 ? -18.123 103.995 6.303 1.00 10.33 178 SER A N 1
ATOM 1388 C CA . SER A 1 178 ? -16.669 103.854 6.286 1.00 12.87 178 SER A CA 1
ATOM 1389 C C . SER A 1 178 ? -16.338 102.437 5.826 1.00 12.66 178 SER A C 1
ATOM 1390 O O . SER A 1 178 ? -17.232 101.633 5.564 1.00 12.65 178 SER A O 1
ATOM 1393 N N . HIS A 1 1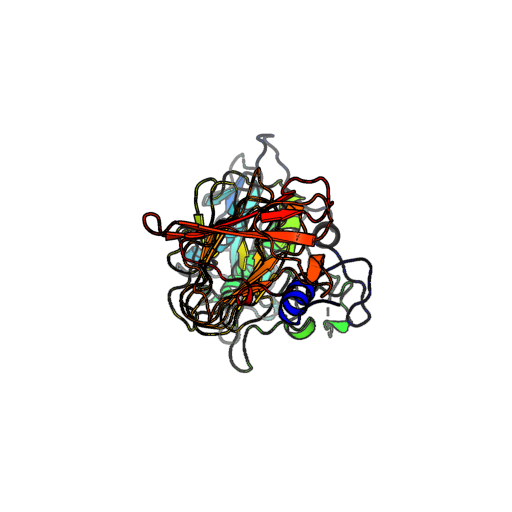79 ? -15.050 102.139 5.713 1.00 13.00 179 HIS A N 1
ATOM 1394 C CA . HIS A 1 179 ? -14.628 100.800 5.345 1.00 13.57 179 HIS A CA 1
ATOM 1395 C C . HIS A 1 179 ? -14.833 100.001 6.619 1.00 12.79 179 HIS A C 1
ATOM 1396 O O . HIS A 1 179 ? -14.876 100.570 7.707 1.00 13.60 179 HIS A O 1
ATOM 1403 N N . PRO A 1 180 ? -14.972 98.675 6.503 1.00 13.33 180 PRO A N 1
ATOM 1404 C CA . PRO A 1 180 ? -15.173 97.810 7.671 1.00 12.84 180 PRO A CA 1
ATOM 1405 C C . PRO A 1 180 ? -14.052 97.913 8.715 1.00 14.86 180 PRO A C 1
ATOM 1406 O O . PRO A 1 180 ? -14.224 97.498 9.862 1.00 14.11 180 PRO A O 1
ATOM 1410 N N . GLY A 1 181 ? -12.907 98.458 8.311 1.00 16.04 181 GLY A N 1
ATOM 1411 C CA . GLY A 1 181 ? -11.786 98.607 9.226 1.00 18.16 181 GLY A CA 1
ATOM 1412 C C . GLY A 1 181 ? -10.882 99.755 8.810 1.00 19.99 181 GLY A C 1
ATOM 1413 O O . GLY A 1 181 ? -11.048 100.296 7.722 1.00 18.22 181 GLY A O 1
ATOM 1414 N N . ASP A 1 182 ? -9.937 100.143 9.664 1.00 22.82 182 ASP A N 1
ATOM 1415 C CA . ASP A 1 182 ? -9.025 101.232 9.324 1.00 27.30 182 ASP A CA 1
ATOM 1416 C C . ASP A 1 182 ? -7.855 100.654 8.546 1.00 30.47 182 ASP A C 1
ATOM 1417 O O . ASP A 1 182 ? -6.772 100.443 9.084 1.00 33.33 182 ASP A O 1
ATOM 1422 N N . TYR A 1 183 ? -8.090 100.394 7.269 1.00 34.66 183 TYR A N 1
ATOM 1423 C CA . TYR A 1 183 ? -7.075 99.823 6.401 1.00 36.03 183 TYR A CA 1
ATOM 1424 C C . TYR A 1 183 ? -5.848 100.724 6.292 1.00 38.47 183 TYR A C 1
ATOM 1425 O O . TYR A 1 183 ? -4.712 100.249 6.366 1.00 39.98 183 TYR A O 1
ATOM 1434 N N . ASN A 1 189 ? 1.228 97.513 3.389 1.00 27.59 189 ASN A N 1
ATOM 1435 C CA . ASN A 1 189 ? 0.285 96.889 2.465 1.00 26.73 189 ASN A CA 1
ATOM 1436 C C . ASN A 1 189 ? -0.664 95.977 3.251 1.00 24.44 189 ASN A C 1
ATOM 1437 O O . ASN A 1 189 ? -0.317 94.843 3.592 1.00 24.94 189 ASN A O 1
ATOM 1442 N N . PRO A 1 190 ? -1.881 96.466 3.545 1.00 22.19 190 PRO A N 1
ATOM 1443 C CA . PRO A 1 190 ? -2.870 95.690 4.301 1.00 20.05 190 PRO A CA 1
ATOM 1444 C C . PRO A 1 190 ? -3.527 94.544 3.541 1.00 17.15 190 PRO A C 1
ATOM 1445 O O . PRO A 1 190 ? -3.582 94.551 2.312 1.00 15.33 190 PRO A O 1
ATOM 1449 N N . THR A 1 191 ? -4.005 93.554 4.290 1.00 14.38 191 THR A N 1
ATOM 1450 C CA . THR A 1 191 ? -4.696 92.407 3.715 1.00 12.99 191 THR A CA 1
ATOM 1451 C C . THR A 1 191 ? -5.850 92.051 4.655 1.00 12.99 191 THR A C 1
ATOM 1452 O O . THR A 1 191 ? -6.037 92.697 5.688 1.00 11.57 191 THR A O 1
ATOM 1456 N N . TYR A 1 192 ? -6.623 91.032 4.291 1.00 11.08 192 TYR A N 1
ATOM 1457 C CA . TYR A 1 192 ? -7.751 90.594 5.103 1.00 12.01 192 TYR A CA 1
ATOM 1458 C C . TYR A 1 192 ? -7.279 90.257 6.515 1.00 13.55 192 TYR A C 1
ATOM 1459 O O . TYR A 1 192 ? -8.047 90.313 7.478 1.00 14.48 192 TYR A O 1
ATOM 1468 N N . ARG A 1 193 ? -6.003 89.915 6.633 1.00 14.33 193 ARG A N 1
ATOM 1469 C CA . ARG A 1 193 ? -5.425 89.581 7.923 1.00 17.17 193 ARG A CA 1
ATOM 1470 C C . ARG A 1 193 ? -5.603 90.748 8.901 1.00 17.30 193 ARG A C 1
ATOM 1471 O O . ARG A 1 193 ? -5.686 90.545 10.112 1.00 16.97 193 ARG A O 1
ATOM 1479 N N . ASP A 1 194 ? -5.686 91.966 8.369 1.00 15.84 194 ASP A N 1
ATOM 1480 C CA . ASP A 1 194 ? -5.844 93.162 9.195 1.00 16.74 194 ASP A CA 1
ATOM 1481 C C . ASP A 1 194 ? -7.294 93.527 9.515 1.00 15.99 194 ASP A C 1
ATOM 1482 O O . ASP A 1 194 ? -7.560 94.562 10.134 1.00 15.95 194 ASP A O 1
ATOM 1487 N N . ALA A 1 195 ? -8.224 92.680 9.091 1.00 13.36 195 ALA A N 1
ATOM 1488 C CA . ALA A 1 195 ? -9.645 92.916 9.332 1.00 13.70 195 ALA A CA 1
ATOM 1489 C C . ALA A 1 195 ? -9.999 92.802 10.813 1.00 13.88 195 ALA A C 1
ATOM 1490 O O . ALA A 1 195 ? -9.451 91.962 11.528 1.00 12.85 195 ALA A O 1
ATOM 1492 N N . VAL A 1 196 ? -10.926 93.649 11.257 1.00 14.37 196 VAL A N 1
ATOM 1493 C CA . VAL A 1 196 ? -11.384 93.674 12.648 1.00 15.41 196 VAL A CA 1
ATOM 1494 C C . VAL A 1 196 ? -12.312 92.499 12.948 1.00 15.35 196 VAL A C 1
ATOM 1495 O O . VAL A 1 196 ? -12.316 91.961 14.058 1.00 15.28 196 VAL A O 1
ATOM 1499 N N . TYR A 1 197 ? -13.119 92.113 11.966 1.00 12.54 197 TYR A N 1
ATOM 1500 C CA . TYR A 1 197 ? -14.035 90.995 12.161 1.00 11.93 197 TYR A CA 1
ATOM 1501 C C . TYR A 1 197 ? -14.003 90.052 10.960 1.00 12.24 197 TYR A C 1
ATOM 1502 O O . TYR A 1 197 ? -13.544 90.419 9.880 1.00 11.18 197 TYR A O 1
ATOM 1511 N N . ALA A 1 198 ? -14.495 88.836 11.153 1.00 10.59 198 ALA A N 1
ATOM 1512 C CA . ALA A 1 198 ? -14.467 87.829 10.102 1.00 11.01 198 ALA A CA 1
ATOM 1513 C C . ALA A 1 198 ? -15.216 88.143 8.813 1.00 10.41 198 ALA A C 1
ATOM 1514 O O . ALA A 1 198 ? -14.706 87.873 7.720 1.00 11.15 198 ALA A O 1
ATOM 1516 N N . GLU A 1 199 ? -16.411 88.712 8.932 1.00 7.65 199 GLU A N 1
ATOM 1517 C CA . GLU A 1 199 ? -17.233 89.010 7.761 1.00 9.18 199 GLU A CA 1
ATOM 1518 C C . GLU A 1 199 ? -16.834 90.218 6.909 1.00 9.33 199 GLU A C 1
ATOM 1519 O O . GLU A 1 199 ? -17.637 90.710 6.116 1.00 7.68 199 GLU A O 1
ATOM 1525 N N . ASP A 1 200 ? -15.596 90.678 7.053 1.00 7.96 200 ASP A N 1
ATOM 1526 C CA . ASP A 1 200 ? -15.113 91.808 6.267 1.00 9.01 200 ASP A CA 1
ATOM 1527 C C . ASP A 1 200 ? -14.679 91.327 4.874 1.00 9.01 200 ASP A C 1
ATOM 1528 O O . ASP A 1 200 ? -13.486 91.221 4.588 1.00 10.09 200 ASP A O 1
ATOM 1533 N N . THR A 1 201 ? -15.657 90.983 4.036 1.00 8.98 201 THR A N 1
ATOM 1534 C CA . THR A 1 201 ? -15.413 90.562 2.649 1.00 9.13 201 THR A CA 1
ATOM 1535 C C . THR A 1 201 ? -16.583 91.081 1.820 1.00 9.33 201 THR A C 1
ATOM 1536 O O . THR A 1 201 ? -17.662 91.359 2.361 1.00 8.15 201 THR A O 1
ATOM 1540 N N . ARG A 1 202 ? -16.392 91.200 0.512 1.00 8.04 202 ARG A N 1
ATOM 1541 C CA . ARG A 1 202 ? -17.468 91.713 -0.312 1.00 9.73 202 ARG A CA 1
ATOM 1542 C C . ARG A 1 202 ? -18.613 90.730 -0.565 1.00 9.47 202 ARG A C 1
ATOM 1543 O O . ARG A 1 202 ? -19.368 90.881 -1.522 1.00 9.40 202 ARG A O 1
ATOM 1551 N N . ALA A 1 203 ? -18.733 89.718 0.291 1.00 7.45 203 ALA A N 1
ATOM 1552 C CA . ALA A 1 203 ? -19.851 88.796 0.195 1.00 8.38 203 ALA A CA 1
ATOM 1553 C C . ALA A 1 203 ? -20.880 89.392 1.165 1.00 8.20 203 ALA A C 1
ATOM 1554 O O . ALA A 1 203 ? -22.075 89.098 1.093 1.00 9.46 203 ALA A O 1
ATOM 1556 N N . TYR A 1 204 ? -20.404 90.258 2.058 1.00 5.94 204 TYR A N 1
ATOM 1557 C CA . TYR A 1 204 ? -21.258 90.886 3.076 1.00 8.53 204 TYR A CA 1
ATOM 1558 C C . TYR A 1 204 ? -21.450 92.392 2.929 1.00 8.31 204 TYR A C 1
ATOM 1559 O O . TYR A 1 204 ? -22.500 92.924 3.286 1.00 6.55 204 TYR A O 1
ATOM 1568 N N . SER A 1 205 ? -20.431 93.071 2.409 1.00 7.37 205 SER A N 1
ATOM 1569 C CA . SER A 1 205 ? -20.473 94.519 2.257 1.00 7.31 205 SER A CA 1
ATOM 1570 C C . SER A 1 205 ? -19.680 94.981 1.045 1.00 7.81 205 SER A C 1
ATOM 1571 O O . SER A 1 205 ? -18.539 94.562 0.857 1.00 6.16 205 SER A O 1
ATOM 1574 N N . VAL A 1 206 ? -20.268 95.854 0.233 1.00 7.08 206 VAL A N 1
ATOM 1575 C CA . VAL A 1 206 ? -19.546 96.367 -0.919 1.00 7.06 206 VAL A CA 1
ATOM 1576 C C . VAL A 1 206 ? -18.476 97.360 -0.451 1.00 8.11 206 VAL A C 1
ATOM 1577 O O . VAL A 1 206 ? -17.688 97.848 -1.261 1.00 6.96 206 VAL A O 1
ATOM 1581 N N . MET A 1 207 ? -18.444 97.670 0.844 1.00 6.26 207 MET A N 1
ATOM 1582 C CA . MET A 1 207 ? -17.443 98.612 1.360 1.00 8.33 207 MET A CA 1
ATOM 1583 C C . MET A 1 207 ? -16.127 97.912 1.674 1.00 8.76 207 MET A C 1
ATOM 1584 O O . MET A 1 207 ? -15.121 98.567 1.940 1.00 8.32 207 MET A O 1
ATOM 1589 N N . SER A 1 208 ? -16.131 96.583 1.638 1.00 8.39 208 SER A N 1
ATOM 1590 C CA . SER A 1 208 ? -14.928 95.815 1.950 1.00 10.26 208 SER A CA 1
ATOM 1591 C C . SER A 1 208 ? -13.910 95.791 0.816 1.00 12.54 208 SER A C 1
ATOM 1592 O O . SER A 1 208 ? -14.275 95.837 -0.354 1.00 11.16 208 SER A O 1
ATOM 1595 N N . TYR A 1 209 ? -12.633 95.709 1.182 1.00 12.24 209 TYR A N 1
ATOM 1596 C CA . TYR A 1 209 ? -11.538 95.641 0.222 1.00 13.78 209 TYR A CA 1
ATOM 1597 C C . TYR A 1 209 ? -11.203 94.180 -0.105 1.00 12.79 209 TYR A C 1
ATOM 1598 O O . TYR A 1 209 ? -10.511 93.903 -1.082 1.00 11.70 209 TYR A O 1
ATOM 1607 N N . TRP A 1 210 ? -11.698 93.247 0.699 1.00 10.81 210 TRP A N 1
ATOM 1608 C CA . TRP A 1 210 ? -11.353 91.838 0.506 1.00 11.38 210 TRP A CA 1
ATOM 1609 C C . TRP A 1 210 ? -12.360 90.994 -0.259 1.00 10.50 210 TRP A C 1
ATOM 1610 O O . TRP A 1 210 ? -13.573 91.216 -0.183 1.00 10.13 210 TRP A O 1
ATOM 1621 N N . SER A 1 211 ? -11.847 90.013 -0.999 1.00 10.70 211 SER A N 1
ATOM 1622 C CA . SER A 1 211 ? -12.712 89.150 -1.797 1.00 10.66 211 SER A CA 1
ATOM 1623 C C . SER A 1 211 ? -13.466 88.148 -0.940 1.00 10.41 211 SER A C 1
ATOM 1624 O O . SER A 1 211 ? -13.064 87.819 0.181 1.00 7.20 211 SER A O 1
ATOM 1627 N N . GLU A 1 212 ? -14.562 87.656 -1.495 1.00 10.66 212 GLU A N 1
ATOM 1628 C CA . GLU A 1 212 ? -15.394 86.687 -0.812 1.00 12.71 212 GLU A CA 1
ATOM 1629 C C . GLU A 1 212 ? -14.668 85.366 -0.540 1.00 12.26 212 GLU A C 1
ATOM 1630 O O . GLU A 1 212 ? -15.090 84.606 0.324 1.00 11.15 212 GLU A O 1
ATOM 1636 N N . LYS A 1 213 ? -13.576 85.083 -1.248 1.00 12.06 213 LYS A N 1
ATOM 1637 C CA . LYS A 1 213 ? -12.892 83.812 -1.011 1.00 13.92 213 LYS A CA 1
ATOM 1638 C C . LYS A 1 213 ? -12.361 83.699 0.422 1.00 13.39 213 LYS A C 1
ATOM 1639 O O . LYS A 1 213 ? -12.200 82.596 0.939 1.00 11.83 213 LYS A O 1
ATOM 1645 N N . ASN A 1 214 ? -12.103 84.838 1.060 1.00 10.66 214 ASN A N 1
ATOM 1646 C CA . ASN A 1 214 ? -11.594 84.843 2.422 1.00 10.79 214 ASN A CA 1
ATOM 1647 C C . ASN A 1 214 ? -12.581 84.250 3.407 1.00 11.54 214 ASN A C 1
ATOM 1648 O O . ASN A 1 214 ? -12.190 83.732 4.452 1.00 12.49 214 ASN A O 1
ATOM 1653 N N . THR A 1 215 ? -13.864 84.337 3.088 1.00 11.37 215 THR A N 1
ATOM 1654 C CA . THR A 1 215 ? -14.869 83.781 3.971 1.00 11.12 215 THR A CA 1
ATOM 1655 C C . THR A 1 215 ? -15.450 82.486 3.412 1.00 12.47 215 THR A C 1
ATOM 1656 O O . THR A 1 215 ? -16.413 81.952 3.948 1.00 14.17 215 THR A O 1
ATOM 1660 N N . GLY A 1 216 ? -14.858 81.989 2.328 1.00 10.98 216 GLY A N 1
ATOM 1661 C CA . GLY A 1 216 ? -15.293 80.723 1.761 1.00 11.45 216 GLY A CA 1
ATOM 1662 C C . GLY A 1 216 ? -16.346 80.685 0.673 1.00 12.57 216 GLY A C 1
ATOM 1663 O O . GLY A 1 216 ? -16.634 79.608 0.150 1.00 12.96 216 GLY A O 1
ATOM 1664 N N . GLN A 1 217 ? -16.932 81.827 0.331 1.00 11.16 217 GLN A N 1
ATOM 1665 C CA . GLN A 1 217 ? -17.941 81.855 -0.718 1.00 11.39 217 GLN A CA 1
ATOM 1666 C C . GLN A 1 217 ? -17.242 81.703 -2.058 1.00 12.11 217 GLN A C 1
ATOM 1667 O O . GLN A 1 217 ? -16.065 82.047 -2.193 1.00 12.03 217 GLN A O 1
ATOM 1673 N N . VAL A 1 218 ? -17.972 81.185 -3.040 1.00 10.76 218 VAL A N 1
ATOM 1674 C CA . VAL A 1 218 ? -17.448 80.990 -4.383 1.00 12.32 218 VAL A CA 1
ATOM 1675 C C . VAL A 1 218 ? -18.389 81.675 -5.365 1.00 12.84 218 VAL A C 1
ATOM 1676 O O . VAL A 1 218 ? -19.513 81.224 -5.575 1.00 12.56 218 VAL A O 1
ATOM 1680 N N . PHE A 1 219 ? -17.934 82.781 -5.945 1.00 13.07 219 PHE A N 1
ATOM 1681 C CA . PHE A 1 219 ? -18.741 83.518 -6.906 1.00 14.28 219 PHE A CA 1
ATOM 1682 C C . PHE A 1 219 ? -18.277 83.238 -8.333 1.00 18.36 219 PHE A C 1
ATOM 1683 O O . PHE A 1 219 ? -19.088 83.118 -9.254 1.00 19.57 219 PHE A O 1
ATOM 1691 N N . THR A 1 220 ? -16.967 83.117 -8.513 1.00 21.16 220 THR A N 1
ATOM 1692 C CA . THR A 1 220 ? -16.411 82.886 -9.841 1.00 24.88 220 THR A CA 1
ATOM 1693 C C . THR A 1 220 ? -15.017 82.263 -9.746 1.00 26.03 220 THR A C 1
ATOM 1694 O O . THR A 1 220 ? -14.520 81.998 -8.653 1.00 26.90 220 THR A O 1
ATOM 1698 N N . LYS A 1 221 ? -14.390 82.025 -10.891 1.00 28.99 221 LYS A N 1
ATOM 1699 C CA . LYS A 1 221 ? -13.054 81.440 -10.912 1.00 32.61 221 LYS A CA 1
ATOM 1700 C C . LYS A 1 221 ? -12.047 82.440 -11.456 1.00 33.56 221 LYS A C 1
ATOM 1701 O O . LYS A 1 221 ? -12.423 83.497 -11.964 1.00 33.89 221 LYS A O 1
ATOM 1707 N N . THR A 1 222 ? -10.769 82.092 -11.352 1.00 35.23 222 THR A N 1
ATOM 1708 C CA . THR A 1 222 ? -9.687 82.948 -11.827 1.00 37.53 222 THR A CA 1
ATOM 1709 C C . THR A 1 222 ? -9.923 83.397 -13.264 1.00 38.36 222 THR A C 1
ATOM 1710 O O . THR A 1 222 ? -10.444 82.638 -14.084 1.00 38.82 222 THR A O 1
ATOM 1714 N N . GLY A 1 223 ? -9.539 84.636 -13.558 1.00 37.70 223 GLY A N 1
ATOM 1715 C CA . GLY A 1 223 ? -9.707 85.171 -14.897 1.00 37.76 223 GLY A CA 1
ATOM 1716 C C . GLY A 1 223 ? -11.003 85.936 -15.076 1.00 38.69 223 GLY A C 1
ATOM 1717 O O . GLY A 1 223 ? -11.075 86.857 -15.888 1.00 38.54 223 GLY A O 1
ATOM 1718 N N . GLU A 1 224 ? -12.030 85.555 -14.320 1.00 38.48 224 GLU A N 1
ATOM 1719 C CA . GLU A 1 224 ? -13.326 86.215 -14.406 1.00 37.91 224 GLU A CA 1
ATOM 1720 C C . GLU A 1 224 ? -13.628 86.982 -13.119 1.00 36.84 224 GLU A C 1
ATOM 1721 O O . GLU A 1 224 ? -13.238 86.561 -12.027 1.00 37.04 224 GLU A O 1
ATOM 1727 N N . GLY A 1 225 ? -14.309 88.117 -13.256 1.00 33.43 225 GLY A N 1
ATOM 1728 C CA . GLY A 1 225 ? -14.640 88.925 -12.095 1.00 30.03 225 GLY A CA 1
ATOM 1729 C C . GLY A 1 225 ? -16.131 89.144 -11.913 1.00 27.11 225 GLY A C 1
ATOM 1730 O O . GLY A 1 225 ? -16.833 89.505 -12.853 1.00 29.65 225 GLY A O 1
ATOM 1731 N N . ALA A 1 226 ? -16.621 88.922 -10.700 1.00 23.28 226 ALA A N 1
ATOM 1732 C CA . ALA A 1 226 ? -18.035 89.111 -10.406 1.00 17.82 226 ALA A CA 1
ATOM 1733 C C . ALA A 1 226 ? -18.170 89.931 -9.122 1.00 15.68 226 ALA A C 1
ATOM 1734 O O . ALA A 1 226 ? -17.676 89.536 -8.063 1.00 12.86 226 ALA A O 1
ATOM 1736 N N . TYR A 1 227 ? -18.843 91.073 -9.227 1.00 12.33 227 TYR A N 1
ATOM 1737 C CA . TYR A 1 227 ? -19.033 91.969 -8.089 1.00 12.08 227 TYR A CA 1
ATOM 1738 C C . TYR A 1 227 ? -20.490 92.387 -7.930 1.00 11.09 227 TYR A C 1
ATOM 1739 O O . TYR A 1 227 ? -21.177 92.638 -8.917 1.00 11.38 227 TYR A O 1
ATOM 1748 N N . ALA A 1 228 ? -20.954 92.474 -6.686 1.00 10.41 228 ALA A N 1
ATOM 1749 C CA . ALA A 1 228 ? -22.327 92.888 -6.415 1.00 10.30 228 ALA A CA 1
ATOM 1750 C C . ALA A 1 228 ? -22.495 94.339 -6.880 1.00 10.68 228 ALA A C 1
ATOM 1751 O O . ALA A 1 228 ? -21.664 95.193 -6.565 1.00 10.77 228 ALA A O 1
ATOM 1753 N N . SER A 1 229 ? -23.565 94.611 -7.626 1.00 8.39 229 SER A N 1
ATOM 1754 C CA . SER A 1 229 ? -23.844 95.956 -8.133 1.00 9.32 229 SER A CA 1
ATOM 1755 C C . SER A 1 229 ? -24.537 96.848 -7.112 1.00 9.42 229 SER A C 1
ATOM 1756 O O . SER A 1 229 ? -24.429 98.075 -7.175 1.00 8.80 229 SER A O 1
ATOM 1759 N N . ALA A 1 230 ? -25.252 96.224 -6.181 1.00 7.71 230 ALA A N 1
ATOM 1760 C CA . ALA A 1 230 ? -26.023 96.954 -5.179 1.00 9.51 230 ALA A CA 1
ATOM 1761 C C . ALA A 1 230 ? -25.643 96.664 -3.728 1.00 9.90 230 ALA A C 1
ATOM 1762 O O . ALA A 1 230 ? -24.919 95.705 -3.448 1.00 9.43 230 ALA A O 1
ATOM 1764 N N . PRO A 1 231 ? -26.133 97.500 -2.783 1.00 9.26 231 PRO A N 1
ATOM 1765 C CA . PRO A 1 231 ? -25.832 97.310 -1.357 1.00 9.17 231 PRO A CA 1
ATOM 1766 C C . PRO A 1 231 ? -26.088 95.872 -0.933 1.00 8.34 231 PRO A C 1
ATOM 1767 O O . PRO A 1 231 ? -27.113 95.296 -1.286 1.00 8.94 231 PRO A O 1
ATOM 1771 N N . LEU A 1 232 ? -25.154 95.288 -0.189 1.00 8.28 232 LEU A N 1
ATOM 1772 C CA . LEU A 1 232 ? -25.319 93.919 0.271 1.00 7.92 232 LEU A CA 1
ATOM 1773 C C . LEU A 1 232 ? -25.941 93.908 1.670 1.00 8.56 232 LEU A C 1
ATOM 1774 O O . LEU A 1 232 ? -26.306 94.958 2.207 1.00 7.88 232 LEU A O 1
ATOM 1779 N N . LEU A 1 233 ? -26.050 92.724 2.261 1.00 8.19 233 LEU A N 1
ATOM 1780 C CA . LEU A 1 233 ? -26.672 92.561 3.574 1.00 8.70 233 LEU A CA 1
ATOM 1781 C C . LEU A 1 233 ? -26.287 93.558 4.666 1.00 9.02 233 LEU A C 1
ATOM 1782 O O . LEU A 1 233 ? -27.152 94.199 5.276 1.00 6.85 233 LEU A O 1
ATOM 1787 N N . ASP A 1 234 ? -24.990 93.684 4.922 1.00 9.79 234 ASP A N 1
ATOM 1788 C CA . ASP A 1 234 ? -24.513 94.583 5.968 1.00 9.06 234 ASP A CA 1
ATOM 1789 C C . ASP A 1 234 ? -24.635 96.062 5.584 1.00 8.21 234 ASP A C 1
ATOM 1790 O O . ASP A 1 234 ? -24.852 96.911 6.449 1.00 9.78 234 ASP A O 1
ATOM 1795 N N . ASP A 1 235 ? -24.520 96.373 4.294 1.00 9.21 235 ASP A N 1
ATOM 1796 C CA . ASP A 1 235 ? -24.637 97.763 3.843 1.00 9.16 235 ASP A CA 1
ATOM 1797 C C . ASP A 1 235 ? -26.054 98.279 4.074 1.00 8.49 235 ASP A C 1
ATOM 1798 O O . ASP A 1 235 ? -26.255 99.414 4.505 1.00 8.62 235 ASP A O 1
ATOM 1803 N N . ILE A 1 236 ? -27.036 97.440 3.768 1.00 8.20 236 ILE A N 1
ATOM 1804 C CA . ILE A 1 236 ? -28.438 97.802 3.946 1.00 9.94 236 ILE A CA 1
ATOM 1805 C C . ILE A 1 236 ? -28.705 98.142 5.413 1.00 9.36 236 ILE A C 1
ATOM 1806 O O . ILE A 1 236 ? -29.299 99.173 5.718 1.00 9.90 236 ILE A O 1
ATOM 1811 N N . ALA A 1 237 ? -28.251 97.283 6.321 1.00 9.69 237 ALA A N 1
ATOM 1812 C CA . ALA A 1 237 ? -28.453 97.522 7.748 1.00 10.28 237 ALA A CA 1
ATOM 1813 C C . ALA A 1 237 ? -27.751 98.800 8.200 1.00 10.19 237 ALA A C 1
ATOM 1814 O O . ALA A 1 237 ? -28.287 99.556 9.010 1.00 10.52 237 ALA A O 1
ATOM 1816 N N . ALA A 1 238 ? -26.558 99.049 7.669 1.00 8.70 238 ALA A N 1
ATOM 1817 C CA . ALA A 1 238 ? -25.803 100.238 8.046 1.00 10.26 238 ALA A CA 1
ATOM 1818 C C . ALA A 1 238 ? -26.467 101.530 7.580 1.00 11.61 238 ALA A C 1
ATOM 1819 O O . ALA A 1 238 ? -26.540 102.500 8.336 1.00 13.35 238 ALA A O 1
ATOM 1821 N N . VAL A 1 239 ? -26.962 101.552 6.347 1.00 10.40 239 VAL A N 1
ATOM 1822 C CA . VAL A 1 239 ? -27.591 102.762 5.839 1.00 10.47 239 VAL A CA 1
ATOM 1823 C C . VAL A 1 239 ? -28.987 102.988 6.433 1.00 11.31 239 VAL A C 1
ATOM 1824 O O . VAL A 1 239 ? -29.427 104.129 6.571 1.00 10.76 239 VAL A O 1
ATOM 1828 N N . GLN A 1 240 ? -29.679 101.913 6.798 1.00 10.02 240 GLN A N 1
ATOM 1829 C CA . GLN A 1 240 ? -31.009 102.052 7.391 1.00 11.93 240 GLN A CA 1
ATOM 1830 C C . GLN A 1 240 ? -30.893 102.541 8.832 1.00 12.00 240 GLN A C 1
ATOM 1831 O O . GLN A 1 240 ? -31.781 103.215 9.347 1.00 11.77 240 GLN A O 1
ATOM 1837 N N . LYS A 1 241 ? -29.791 102.196 9.481 1.00 12.46 241 LYS A N 1
ATOM 1838 C CA . LYS A 1 241 ? -29.566 102.629 10.845 1.00 14.24 241 LYS A CA 1
ATOM 1839 C C . LYS A 1 241 ? -29.372 104.144 10.857 1.00 14.05 241 LYS A C 1
ATOM 1840 O O . LYS A 1 241 ? -29.744 104.821 11.812 1.00 14.46 241 LYS A O 1
ATOM 1846 N N A LEU A 1 242 ? -28.796 104.665 9.780 0.50 13.36 242 LEU A N 1
ATOM 1847 N N B LEU A 1 242 ? -28.791 104.671 9.784 0.50 13.16 242 LEU A N 1
ATOM 1848 C CA A LEU A 1 242 ? -28.521 106.091 9.659 0.50 13.49 242 LEU A CA 1
ATOM 1849 C CA B LEU A 1 242 ? -28.540 106.104 9.676 0.50 13.02 242 LEU A CA 1
ATOM 1850 C C A LEU A 1 242 ? -29.731 106.914 9.224 0.50 13.35 242 LEU A C 1
ATOM 1851 C C B LEU A 1 242 ? -29.761 106.906 9.248 0.50 13.26 242 LEU A C 1
ATOM 1852 O O A LEU A 1 242 ? -29.995 107.982 9.778 0.50 12.75 242 LEU A O 1
ATOM 1853 O O B LEU A 1 242 ? -30.061 107.949 9.828 0.50 12.79 242 LEU A O 1
ATOM 1862 N N . TYR A 1 243 ? -30.469 106.416 8.237 1.00 11.83 243 TYR A N 1
ATOM 1863 C CA . TYR A 1 243 ? -31.621 107.140 7.711 1.00 13.31 243 TYR A CA 1
ATOM 1864 C C . TYR A 1 243 ? -32.994 106.484 7.766 1.00 14.88 243 TYR A C 1
ATOM 1865 O O . TYR A 1 243 ? -33.974 107.074 7.311 1.00 15.48 243 TYR A O 1
ATOM 1874 N N . GLY A 1 244 ? -33.073 105.272 8.304 1.00 14.55 244 GLY A N 1
ATOM 1875 C CA . GLY A 1 244 ? -34.355 104.590 8.379 1.00 15.07 244 GLY A CA 1
ATOM 1876 C C . GLY A 1 244 ? -34.633 103.752 7.145 1.00 16.37 244 GLY A C 1
ATOM 1877 O O . GLY A 1 244 ? -34.163 104.069 6.047 1.00 16.02 244 GLY A O 1
ATOM 1878 N N . ALA A 1 245 ? -35.399 102.679 7.327 1.00 15.21 245 ALA A N 1
ATOM 1879 C CA . ALA A 1 245 ? -35.745 101.771 6.233 1.00 15.94 245 ALA A CA 1
ATOM 1880 C C . ALA A 1 245 ? -36.836 102.347 5.342 1.00 17.15 245 ALA A C 1
ATOM 1881 O O . ALA A 1 245 ? -37.739 103.028 5.815 1.00 16.70 245 ALA A O 1
ATOM 1883 N N . ASN A 1 246 ? -36.746 102.070 4.046 1.00 15.96 246 ASN A N 1
ATOM 1884 C CA . ASN A 1 246 ? -37.736 102.549 3.094 1.00 17.03 246 ASN A CA 1
ATOM 1885 C C . ASN A 1 246 ? -38.719 101.406 2.827 1.00 18.58 246 ASN A C 1
ATOM 1886 O O . ASN A 1 246 ? -38.484 100.560 1.961 1.00 17.69 246 ASN A O 1
ATOM 1891 N N . LEU A 1 247 ? -39.818 101.385 3.579 1.00 19.51 247 LEU A N 1
ATOM 1892 C CA . LEU A 1 247 ? -40.829 100.332 3.460 1.00 20.63 247 LEU A CA 1
ATOM 1893 C C . LEU A 1 247 ? -41.751 100.479 2.254 1.00 21.18 247 LEU A C 1
ATOM 1894 O O . LEU A 1 247 ? -42.577 99.609 1.982 1.00 20.99 247 LEU A O 1
ATOM 1899 N N . GLU A 1 248 ? -41.591 101.571 1.519 1.00 21.16 248 GLU A N 1
ATOM 1900 C CA . GLU A 1 248 ? -42.417 101.837 0.350 1.00 21.10 248 GLU A CA 1
ATOM 1901 C C . GLU A 1 248 ? -41.969 101.035 -0.869 1.00 18.85 248 GLU A C 1
ATOM 1902 O O . GLU A 1 248 ? -42.748 100.792 -1.787 1.00 18.33 248 GLU A O 1
ATOM 1908 N N . THR A 1 249 ? -40.708 100.624 -0.862 1.00 15.49 249 THR A N 1
ATOM 1909 C CA . THR A 1 249 ? -40.117 99.895 -1.974 1.00 14.16 249 THR A CA 1
ATOM 1910 C C . THR A 1 249 ? -40.640 98.482 -2.232 1.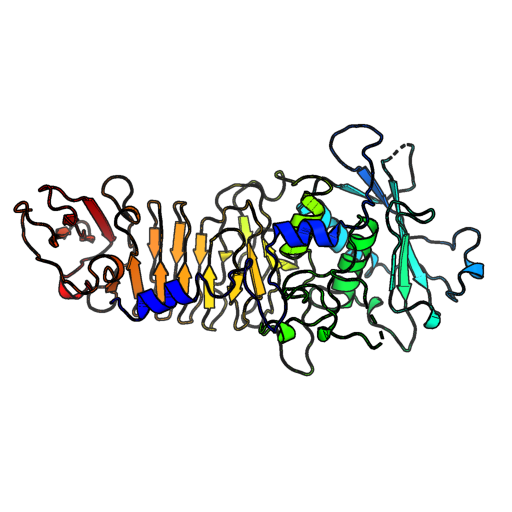00 14.49 249 THR A C 1
ATOM 1911 O O . THR A 1 249 ? -40.602 97.620 -1.354 1.00 14.99 249 THR A O 1
ATOM 1915 N N . ARG A 1 250 ? -41.111 98.253 -3.456 1.00 15.01 250 ARG A N 1
ATOM 1916 C CA . ARG A 1 250 ? -41.630 96.951 -3.851 1.00 14.80 250 ARG A CA 1
ATOM 1917 C C . ARG A 1 250 ? -42.586 96.409 -2.781 1.00 15.25 250 ARG A C 1
ATOM 1918 O O . ARG A 1 250 ? -42.530 95.236 -2.425 1.00 14.56 250 ARG A O 1
ATOM 1926 N N . ALA A 1 251 ? -43.471 97.274 -2.285 1.00 16.62 251 ALA A N 1
ATOM 1927 C CA . ALA A 1 251 ? -44.425 96.902 -1.240 1.00 18.57 251 ALA A CA 1
ATOM 1928 C C . ALA A 1 251 ? -45.547 95.961 -1.688 1.00 18.99 251 ALA A C 1
ATOM 1929 O O . ALA A 1 251 ? -46.345 95.512 -0.867 1.00 17.20 251 ALA A O 1
ATOM 1931 N N . ASP A 1 252 ? -45.608 95.672 -2.986 1.00 20.57 252 ASP A N 1
ATOM 1932 C CA . ASP A 1 252 ? -46.617 94.766 -3.536 1.00 22.44 252 ASP A CA 1
ATOM 1933 C C . ASP A 1 252 ? -45.953 93.426 -3.850 1.00 21.82 252 ASP A C 1
ATOM 1934 O O . ASP A 1 252 ? -44.769 93.250 -3.577 1.00 22.79 252 ASP A O 1
ATOM 1939 N N . ASP A 1 253 ? -46.709 92.484 -4.409 1.00 20.59 253 ASP A N 1
ATOM 1940 C CA . ASP A 1 253 ? -46.165 91.167 -4.746 1.00 20.28 253 ASP A CA 1
ATOM 1941 C C . ASP A 1 253 ? -44.978 91.323 -5.695 1.00 19.88 253 ASP A C 1
ATOM 1942 O O . ASP A 1 253 ? -45.100 91.936 -6.759 1.00 20.26 253 ASP A O 1
ATOM 1947 N N . THR A 1 254 ? -43.837 90.749 -5.323 1.00 17.34 254 THR A N 1
ATOM 1948 C CA . THR A 1 254 ? -42.634 90.879 -6.142 1.00 16.25 254 THR A CA 1
ATOM 1949 C C . THR A 1 254 ? -41.935 89.561 -6.433 1.00 15.35 254 THR A C 1
ATOM 1950 O O . THR A 1 254 ? -41.879 88.679 -5.584 1.00 18.42 254 THR A O 1
ATOM 1954 N N . VAL A 1 255 ? -41.399 89.434 -7.640 1.00 14.71 255 VAL A N 1
ATOM 1955 C CA . VAL A 1 255 ? -40.667 88.236 -8.015 1.00 15.27 255 VAL A CA 1
ATOM 1956 C C . VAL A 1 255 ? -39.222 88.650 -8.297 1.00 14.77 255 VAL A C 1
ATOM 1957 O O . VAL A 1 255 ? -38.982 89.632 -9.001 1.00 15.94 255 VAL A O 1
ATOM 1961 N N . TYR A 1 256 ? -38.271 87.916 -7.721 1.00 14.02 256 TYR A N 1
ATOM 1962 C CA . TYR A 1 256 ? -36.840 88.181 -7.911 1.00 13.23 256 TYR A CA 1
ATOM 1963 C C . TYR A 1 256 ? -36.218 86.981 -8.619 1.00 13.59 256 TYR A C 1
ATOM 1964 O O . TYR A 1 256 ? -36.657 85.851 -8.418 1.00 13.69 256 TYR A O 1
ATOM 1973 N N . GLY A 1 257 ? -35.194 87.226 -9.433 1.00 12.63 257 GLY A N 1
ATOM 1974 C CA . GLY A 1 257 ? -34.538 86.145 -10.151 1.00 11.05 257 GLY A CA 1
ATOM 1975 C C . GLY A 1 257 ? -35.108 86.001 -11.549 1.00 11.98 257 GLY A C 1
ATOM 1976 O O . GLY A 1 257 ? -35.193 86.978 -12.290 1.00 13.08 257 GLY A O 1
ATOM 1977 N N . PHE A 1 258 ? -35.493 84.785 -11.921 1.00 12.09 258 PHE A N 1
ATOM 1978 C CA . PHE A 1 258 ? -36.081 84.555 -13.237 1.00 13.91 258 PHE A CA 1
ATOM 1979 C C . PHE A 1 258 ? -37.495 85.127 -13.218 1.00 13.58 258 PHE A C 1
ATOM 1980 O O . PHE A 1 258 ? -38.136 85.149 -12.170 1.00 14.06 258 PHE A O 1
ATOM 1988 N N . ASN A 1 259 ? -37.965 85.609 -14.366 1.00 14.63 259 ASN A N 1
ATOM 1989 C CA . ASN A 1 259 ? -39.305 86.190 -14.476 1.00 16.72 259 ASN A CA 1
ATOM 1990 C C . ASN A 1 259 ? -39.483 87.307 -13.449 1.00 17.71 259 ASN A C 1
ATOM 1991 O O . ASN A 1 259 ? -40.575 87.528 -12.930 1.00 16.74 259 ASN A O 1
ATOM 1996 N N . SER A 1 260 ? -38.394 88.014 -13.172 1.00 17.83 260 SER A N 1
ATOM 1997 C CA . SER A 1 260 ? -38.397 89.088 -12.191 1.00 18.57 260 SER A CA 1
ATOM 1998 C C . SER A 1 260 ? -39.352 90.245 -12.469 1.00 17.56 260 SER A C 1
ATOM 1999 O O . SER A 1 260 ? -39.580 90.619 -13.619 1.00 17.53 260 SER A O 1
ATOM 2002 N N . THR A 1 261 ? -39.910 90.808 -11.403 1.00 16.46 261 THR A N 1
ATOM 2003 C CA . THR A 1 261 ? -40.808 91.951 -11.529 1.00 16.15 261 THR A CA 1
ATOM 2004 C C . THR A 1 261 ? -40.289 93.081 -10.651 1.00 16.42 261 THR A C 1
ATOM 2005 O O . THR A 1 261 ? -40.994 94.057 -10.391 1.00 16.22 261 THR A O 1
ATOM 2009 N N . ALA A 1 262 ? -39.042 92.941 -10.206 1.00 15.40 262 ALA A N 1
ATOM 2010 C CA . ALA A 1 262 ? -38.400 93.930 -9.341 1.00 15.93 262 ALA A CA 1
ATOM 2011 C C . ALA A 1 262 ? -37.897 95.148 -10.114 1.00 15.61 262 ALA A C 1
ATOM 2012 O O . ALA A 1 262 ? -37.605 96.190 -9.526 1.00 17.51 262 ALA A O 1
ATOM 2014 N N . ASP A 1 263 ? -37.790 95.009 -11.430 1.00 14.37 263 ASP A N 1
ATOM 2015 C CA . ASP A 1 263 ? -37.346 96.101 -12.290 1.00 16.67 263 ASP A CA 1
ATOM 2016 C C . ASP A 1 263 ? -35.976 96.663 -11.896 1.00 15.16 263 ASP A C 1
ATOM 2017 O O . ASP A 1 263 ? -35.757 97.875 -11.917 1.00 13.97 263 ASP A O 1
ATOM 2022 N N . ARG A 1 264 ? -35.058 95.769 -11.538 1.00 13.48 264 ARG A N 1
ATOM 2023 C CA . ARG A 1 264 ? -33.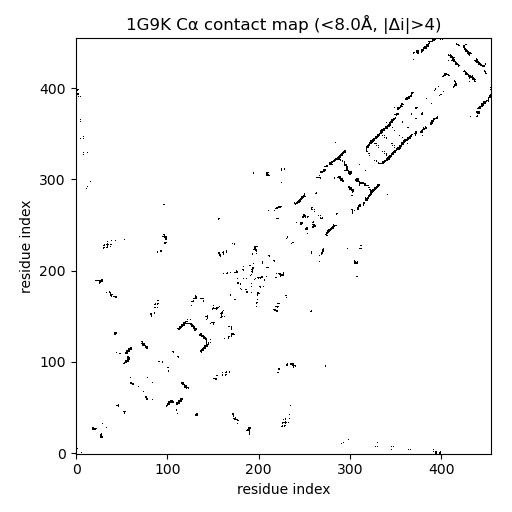697 96.150 -11.156 1.00 12.03 264 ARG A CA 1
ATOM 2024 C C . ARG A 1 264 ? -32.756 95.172 -11.841 1.00 12.27 264 ARG A C 1
ATOM 2025 O O . ARG A 1 264 ? -32.928 93.955 -11.726 1.00 12.28 264 ARG A O 1
ATOM 2033 N N . ASP A 1 265 ? -31.754 95.691 -12.545 1.00 10.84 265 ASP A N 1
ATOM 2034 C CA . ASP A 1 265 ? -30.841 94.809 -13.256 1.00 11.11 265 ASP A CA 1
ATOM 2035 C C . ASP A 1 265 ? -30.138 93.770 -12.389 1.00 11.75 265 ASP A C 1
ATOM 2036 O O . ASP A 1 265 ? -29.918 92.644 -12.837 1.00 13.24 265 ASP A O 1
ATOM 2041 N N . PHE A 1 266 ? -29.807 94.114 -11.149 1.00 10.57 266 PHE A N 1
ATOM 2042 C CA . PHE A 1 266 ? -29.130 93.151 -10.287 1.00 11.41 266 PHE A CA 1
ATOM 2043 C C . PHE A 1 266 ? -30.043 92.084 -9.665 1.00 12.31 266 PHE A C 1
ATOM 2044 O O . PHE A 1 266 ? -29.556 91.134 -9.057 1.00 12.83 266 PHE A O 1
ATOM 2052 N N . TYR A 1 267 ? -31.358 92.226 -9.816 1.00 11.43 267 TYR A N 1
ATOM 2053 C CA . TYR A 1 267 ? -32.286 91.230 -9.274 1.00 12.54 267 TYR A CA 1
ATOM 2054 C C . TYR A 1 267 ? -32.813 90.302 -10.369 1.00 15.48 267 TYR A C 1
ATOM 2055 O O . TYR A 1 267 ? -33.510 89.325 -10.087 1.00 15.68 267 TYR A O 1
ATOM 2064 N N . SER A 1 268 ? -32.467 90.607 -11.617 1.00 15.69 268 SER A N 1
ATOM 2065 C CA . SER A 1 268 ? -32.940 89.842 -12.768 1.00 15.76 268 SER A CA 1
ATOM 2066 C C . SER A 1 268 ? -32.019 88.757 -13.318 1.00 16.16 268 SER A C 1
ATOM 2067 O O . SER A 1 268 ? -30.805 88.930 -13.402 1.00 15.65 268 SER A O 1
ATOM 2070 N N . ALA A 1 269 ? -32.616 87.637 -13.704 1.00 15.63 269 ALA A N 1
ATOM 2071 C CA . ALA A 1 269 ? -31.869 86.532 -14.286 1.00 16.98 269 ALA A CA 1
ATOM 2072 C C . ALA A 1 269 ? -32.620 86.091 -15.540 1.00 19.24 269 ALA A C 1
ATOM 2073 O O . ALA A 1 269 ? -33.848 86.005 -15.532 1.00 18.91 269 ALA A O 1
ATOM 2075 N N . THR A 1 270 ? -31.892 85.832 -16.622 1.00 20.55 270 THR A N 1
ATOM 2076 C CA . THR A 1 270 ? -32.529 85.394 -17.857 1.00 23.41 270 THR A CA 1
ATOM 2077 C C . THR A 1 270 ? -31.811 84.213 -18.489 1.00 24.86 270 THR A C 1
ATOM 2078 O O . THR A 1 270 ? -32.266 83.679 -19.498 1.00 25.61 270 THR A O 1
ATOM 2082 N N . SER A 1 271 ? -30.702 83.793 -17.887 1.00 25.00 271 SER A N 1
ATOM 2083 C CA . SER A 1 271 ? -29.926 82.675 -18.413 1.00 25.55 271 SER A CA 1
ATOM 2084 C C . SER A 1 271 ? -29.376 81.784 -17.307 1.00 24.37 271 SER A C 1
ATOM 2085 O O . SER A 1 271 ? -29.108 82.245 -16.196 1.00 23.06 271 SER A O 1
ATOM 2088 N N . SER A 1 272 ? -29.192 80.507 -17.622 1.00 23.26 272 SER A N 1
ATOM 2089 C CA . SER A 1 272 ? -28.669 79.558 -16.647 1.00 24.40 272 SER A CA 1
ATOM 2090 C C . SER A 1 272 ? -27.217 79.856 -16.259 1.00 22.29 272 SER A C 1
ATOM 2091 O O . SER A 1 272 ? -26.722 79.352 -15.251 1.00 23.06 272 SER A O 1
ATOM 2094 N N . THR A 1 273 ? -26.535 80.673 -17.055 1.00 19.46 273 THR A N 1
ATOM 2095 C CA . THR A 1 273 ? -25.145 81.014 -16.767 1.00 16.61 273 THR A CA 1
ATOM 2096 C C . THR A 1 273 ? -25.002 82.324 -15.980 1.00 16.63 273 THR A C 1
ATOM 2097 O O . THR A 1 273 ? -23.893 82.709 -15.616 1.00 18.24 273 THR A O 1
ATOM 2101 N N . ASP A 1 274 ? -26.116 83.003 -15.711 1.00 16.38 274 ASP A N 1
ATOM 2102 C CA . ASP A 1 274 ? -26.072 84.264 -14.971 1.00 16.63 274 ASP A CA 1
ATOM 2103 C C . ASP A 1 274 ? -25.436 84.132 -13.591 1.00 16.57 274 ASP A C 1
ATOM 2104 O O . ASP A 1 274 ? -25.606 83.122 -12.907 1.00 16.95 274 ASP A O 1
ATOM 2109 N N . LYS A 1 275 ? -24.699 85.162 -13.186 1.00 15.38 275 LYS A N 1
ATOM 2110 C CA . LYS A 1 275 ? -24.058 85.170 -11.880 1.00 16.58 275 LYS A CA 1
ATOM 2111 C C . LYS A 1 275 ? -24.779 86.189 -11.013 1.00 16.39 275 LYS A C 1
ATOM 2112 O O . LYS A 1 275 ? -24.570 87.397 -11.141 1.00 17.13 275 LYS A O 1
ATOM 2118 N N . LEU A 1 276 ? -25.645 85.696 -10.138 1.00 14.03 276 LEU A N 1
ATOM 2119 C CA . LEU A 1 276 ? -26.400 86.573 -9.266 1.00 12.04 276 LEU A CA 1
ATOM 2120 C C . LEU A 1 276 ? -25.681 86.801 -7.942 1.00 12.48 276 LEU A C 1
ATOM 2121 O O . LEU A 1 276 ? -25.144 85.869 -7.333 1.00 11.80 276 LEU A O 1
ATOM 2126 N N . ILE A 1 277 ? -25.656 88.059 -7.519 1.00 9.63 277 ILE A N 1
ATOM 2127 C CA . ILE A 1 277 ? -25.059 88.442 -6.248 1.00 10.98 277 ILE A CA 1
ATOM 2128 C C . ILE A 1 277 ? -25.880 89.619 -5.758 1.00 12.07 277 ILE A C 1
ATOM 2129 O O . ILE A 1 277 ? -25.705 90.743 -6.227 1.00 13.24 277 ILE A O 1
ATOM 2134 N N . PHE A 1 278 ? -26.793 89.361 -4.829 1.00 12.18 278 PHE A N 1
ATOM 2135 C CA . PHE A 1 278 ? -27.628 90.429 -4.304 1.00 11.21 278 PHE A CA 1
ATOM 2136 C C . PHE A 1 278 ? -28.220 90.122 -2.942 1.00 11.33 278 PHE A C 1
ATOM 2137 O O . PHE A 1 278 ? -28.215 88.980 -2.488 1.00 9.56 278 PHE A O 1
ATOM 2145 N N . SER A 1 279 ? -28.711 91.167 -2.287 1.00 11.83 279 SER A N 1
ATOM 2146 C CA . SER A 1 279 ? -29.358 91.038 -0.993 1.00 10.60 279 SER A CA 1
ATOM 2147 C C . SER A 1 279 ? -30.750 91.609 -1.238 1.00 11.06 279 SER A C 1
ATOM 2148 O O . SER A 1 279 ? -30.902 92.719 -1.751 1.00 9.19 279 SER A O 1
ATOM 2151 N N . VAL A 1 280 ? -31.764 90.834 -0.890 1.00 10.89 280 VAL A N 1
ATOM 2152 C CA . VAL A 1 280 ? -33.141 91.242 -1.107 1.00 11.61 280 VAL A CA 1
ATOM 2153 C C . VAL A 1 280 ? -33.708 92.217 -0.080 1.00 12.20 280 VAL A C 1
ATOM 2154 O O . VAL A 1 280 ? -33.677 91.958 1.120 1.00 12.24 280 VAL A O 1
ATOM 2158 N N . TRP A 1 281 ? -34.200 93.356 -0.560 1.00 11.95 281 TRP A N 1
ATOM 2159 C CA . TRP A 1 281 ? -34.864 94.318 0.312 1.00 12.48 281 TRP A CA 1
ATOM 2160 C C . TRP A 1 281 ? -36.243 94.451 -0.315 1.00 12.47 281 TRP A C 1
ATOM 2161 O O . TRP A 1 281 ? -36.364 94.672 -1.522 1.00 13.15 281 TRP A O 1
ATOM 2172 N N . ASP A 1 282 ? -37.278 94.302 0.505 1.00 13.08 282 ASP A N 1
ATOM 2173 C CA . ASP A 1 282 ? -38.657 94.355 0.030 1.00 12.87 282 ASP A CA 1
ATOM 2174 C C . ASP A 1 282 ? -39.556 94.933 1.130 1.00 13.57 282 ASP A C 1
ATOM 2175 O O . ASP A 1 282 ? -39.419 94.580 2.300 1.00 11.87 282 ASP A O 1
ATOM 2180 N N . GLY A 1 283 ? -40.467 95.825 0.749 1.00 12.87 283 GLY A N 1
ATOM 2181 C CA . GLY A 1 283 ? -41.342 96.459 1.723 1.00 15.66 283 GLY A CA 1
ATOM 2182 C C . GLY A 1 283 ? -42.596 95.723 2.170 1.00 17.70 283 GLY A C 1
ATOM 2183 O O . GLY A 1 283 ? -43.164 96.037 3.220 1.00 18.59 283 GLY A O 1
ATOM 2184 N N . GLY A 1 284 ? -43.045 94.752 1.383 1.00 17.61 284 GLY A N 1
ATOM 2185 C CA . GLY A 1 284 ? -44.237 94.012 1.756 1.00 18.28 284 GLY A CA 1
ATOM 2186 C C . GLY A 1 284 ? -44.841 93.245 0.599 1.00 17.93 284 GLY A C 1
ATOM 2187 O O . GLY A 1 284 ? -44.324 93.289 -0.516 1.00 17.44 284 GLY A O 1
ATOM 2188 N N . GLY A 1 285 ? -45.931 92.532 0.871 1.00 17.92 285 GLY A N 1
ATOM 2189 C CA . GLY A 1 285 ? -46.600 91.761 -0.165 1.00 17.80 285 GLY A CA 1
ATOM 2190 C C . GLY A 1 285 ? -46.224 90.291 -0.171 1.00 17.89 285 GLY A C 1
ATOM 2191 O O . GLY A 1 285 ? -45.465 89.832 0.683 1.00 18.46 285 GLY A O 1
ATOM 2192 N N . ASN A 1 286 ? -46.765 89.550 -1.134 1.00 18.52 286 ASN A N 1
ATOM 2193 C CA . ASN A 1 286 ? -46.477 88.124 -1.272 1.00 19.81 286 ASN A CA 1
ATOM 2194 C C . ASN A 1 286 ? -45.382 88.021 -2.330 1.00 18.42 286 ASN A C 1
ATOM 2195 O O . ASN A 1 286 ? -45.637 88.209 -3.521 1.00 18.04 286 ASN A O 1
ATOM 2200 N N . ASP A 1 287 ? -44.175 87.692 -1.880 1.00 16.10 287 ASP A N 1
ATOM 2201 C CA . ASP A 1 287 ? -42.998 87.641 -2.743 1.00 15.41 287 ASP A CA 1
ATOM 2202 C C . ASP A 1 287 ? -42.395 86.272 -3.012 1.00 15.70 287 ASP A C 1
ATOM 2203 O O . ASP A 1 287 ? -42.484 85.370 -2.182 1.00 16.77 287 ASP A O 1
ATOM 2208 N N A THR A 1 288 ? -41.762 86.132 -4.175 0.50 15.04 288 THR A N 1
ATOM 2209 N N B THR A 1 288 ? -41.766 86.123 -4.174 0.50 15.71 288 THR A N 1
ATOM 2210 C CA A THR A 1 288 ? -41.169 84.861 -4.565 0.50 14.49 288 THR A CA 1
ATOM 2211 C CA B THR A 1 288 ? -41.159 84.851 -4.543 0.50 15.76 288 THR A CA 1
ATOM 2212 C C A THR A 1 288 ? -39.742 84.974 -5.105 0.50 15.18 288 THR A C 1
ATOM 2213 C C B THR A 1 288 ? -39.747 84.967 -5.109 0.50 15.88 288 THR A C 1
ATOM 2214 O O A THR A 1 288 ? -39.403 85.924 -5.812 0.50 15.34 288 THR A O 1
ATOM 2215 O O B THR A 1 288 ? -39.423 85.905 -5.837 0.50 15.97 288 THR A O 1
ATOM 2222 N N . LEU A 1 289 ? -38.906 84.003 -4.753 1.00 14.89 289 LEU A N 1
ATOM 2223 C CA . LEU A 1 289 ? -37.531 83.959 -5.235 1.00 14.69 289 LEU A CA 1
ATOM 2224 C C . LEU A 1 289 ? -37.588 82.840 -6.265 1.00 14.54 289 LEU A C 1
ATOM 2225 O O . LEU A 1 289 ? -37.630 81.663 -5.909 1.00 15.52 289 LEU A O 1
ATOM 2230 N N . ASP A 1 290 ? -37.609 83.215 -7.537 1.00 13.94 290 ASP A N 1
ATOM 2231 C CA . ASP A 1 290 ? -37.693 82.261 -8.634 1.00 13.76 290 ASP A CA 1
ATOM 2232 C C . ASP A 1 290 ? -36.303 81.972 -9.194 1.00 14.56 290 ASP A C 1
ATOM 2233 O O . ASP A 1 290 ? -35.704 82.816 -9.863 1.00 13.30 290 ASP A O 1
ATOM 2238 N N . PHE A 1 291 ? -35.790 80.781 -8.906 1.00 13.33 291 PHE A N 1
ATOM 2239 C CA . PHE A 1 291 ? -34.479 80.369 -9.395 1.00 14.28 291 PHE A CA 1
ATOM 2240 C C . PHE A 1 291 ? -34.668 79.103 -10.223 1.00 15.00 291 PHE A C 1
ATOM 2241 O O . PHE A 1 291 ? -33.804 78.221 -10.251 1.00 15.02 291 PHE A O 1
ATOM 2249 N N . SER A 1 292 ? -35.808 79.030 -10.900 1.00 14.46 292 SER A N 1
ATOM 2250 C CA . SER A 1 292 ? -36.161 77.875 -11.723 1.00 16.12 292 SER A CA 1
ATOM 2251 C C . SER A 1 292 ? -35.294 77.672 -12.966 1.00 17.14 292 SER A C 1
ATOM 2252 O O . SER A 1 292 ? -35.199 76.557 -13.479 1.00 15.83 292 SER A O 1
ATOM 2255 N N . GLY A 1 293 ? -34.664 78.742 -13.445 1.00 17.14 293 GLY A N 1
ATOM 2256 C CA . GLY A 1 293 ? -33.841 78.644 -14.640 1.00 16.02 293 GLY A CA 1
ATOM 2257 C C . GLY A 1 293 ? -32.474 78.003 -14.481 1.00 16.35 293 GLY A C 1
ATOM 2258 O O . GLY A 1 293 ? -31.787 77.763 -15.472 1.00 18.30 293 GLY A O 1
ATOM 2259 N N . PHE A 1 294 ? -32.069 77.721 -13.248 1.00 15.95 294 PHE A N 1
ATOM 2260 C CA . PHE A 1 294 ? -30.769 77.111 -12.998 1.00 15.21 294 PHE A CA 1
ATOM 2261 C C . PHE A 1 294 ? -30.834 75.585 -12.953 1.00 17.39 294 PHE A C 1
ATOM 2262 O O . PHE A 1 294 ? -31.836 75.010 -12.524 1.00 17.37 294 PHE A O 1
ATOM 2270 N N . SER A 1 295 ? -29.754 74.940 -13.392 1.00 16.19 295 SER A N 1
ATOM 2271 C CA . SER A 1 295 ? -29.673 73.484 -13.404 1.00 16.32 295 SER A CA 1
ATOM 2272 C C . SER A 1 295 ? -28.712 72.949 -12.341 1.00 15.76 295 SER A C 1
ATOM 2273 O O . SER A 1 295 ? -28.636 71.737 -12.120 1.00 14.20 295 SER A O 1
ATOM 2276 N N . GLN A 1 296 ? -27.983 73.848 -11.681 1.00 14.01 296 GLN A N 1
ATOM 2277 C CA . GLN A 1 296 ? -27.039 73.449 -10.631 1.00 14.91 296 GLN A CA 1
ATOM 2278 C C . GLN A 1 296 ? -27.792 73.187 -9.327 1.00 14.93 296 GLN A C 1
ATOM 2279 O O . GLN A 1 296 ? -28.922 73.649 -9.157 1.00 15.40 296 GLN A O 1
ATOM 2285 N N . ASN A 1 297 ? -27.175 72.444 -8.411 1.00 13.42 297 ASN A N 1
ATOM 2286 C CA . ASN A 1 297 ? -27.805 72.168 -7.117 1.00 14.69 297 ASN A CA 1
ATOM 2287 C C . ASN A 1 297 ? -27.829 73.478 -6.324 1.00 14.94 297 ASN A C 1
ATOM 2288 O O . ASN A 1 297 ? -26.804 74.151 -6.199 1.00 13.58 297 ASN A O 1
ATOM 2293 N N . GLN A 1 298 ? -28.989 73.841 -5.790 1.00 13.29 298 GLN A N 1
ATOM 2294 C CA . GLN A 1 298 ? -29.093 75.075 -5.024 1.00 13.04 298 GLN A CA 1
ATOM 2295 C C . GLN A 1 298 ? -29.607 74.820 -3.614 1.00 14.35 298 GLN A C 1
ATOM 2296 O O . GLN A 1 298 ? -30.178 73.767 -3.329 1.00 15.00 298 GLN A O 1
ATOM 2302 N N . LYS A 1 299 ? -29.387 75.794 -2.736 1.00 12.88 299 LYS A N 1
ATOM 2303 C CA . LYS A 1 299 ? -29.828 75.727 -1.349 1.00 12.98 299 LYS A CA 1
ATOM 2304 C C . LYS A 1 299 ? -30.420 77.101 -1.056 1.00 14.23 299 LYS A C 1
ATOM 2305 O O . LYS A 1 299 ? -29.698 78.093 -0.950 1.00 12.86 299 LYS A O 1
ATOM 2311 N N . ILE A 1 300 ? -31.744 77.144 -0.943 1.00 13.59 300 ILE A N 1
ATOM 2312 C CA . ILE A 1 300 ? -32.480 78.382 -0.718 1.00 13.50 300 ILE A CA 1
ATOM 2313 C C . ILE A 1 300 ? -33.070 78.449 0.683 1.00 13.77 300 ILE A C 1
ATOM 2314 O O . ILE A 1 300 ? -33.806 77.556 1.106 1.00 13.06 300 ILE A O 1
ATOM 2319 N N . ASN A 1 301 ? -32.740 79.520 1.394 1.00 12.86 301 ASN A N 1
ATOM 2320 C CA . ASN A 1 301 ? -33.219 79.732 2.752 1.00 13.49 301 ASN A CA 1
ATOM 2321 C C . ASN A 1 301 ? -34.054 81.010 2.768 1.00 14.22 301 ASN A C 1
ATOM 2322 O O . ASN A 1 301 ? -33.558 82.075 2.402 1.00 12.86 301 ASN A O 1
ATOM 2327 N N . LEU A 1 302 ? -35.315 80.909 3.188 1.00 13.03 302 LEU A N 1
ATOM 2328 C CA . LEU A 1 302 ? -36.189 82.078 3.234 1.00 13.78 302 LEU A CA 1
ATOM 2329 C C . LEU A 1 302 ? -36.151 82.801 4.579 1.00 12.15 302 LEU A C 1
ATOM 2330 O O . LEU A 1 302 ? -36.947 83.702 4.823 1.00 11.35 302 LEU A O 1
ATOM 2335 N N . THR A 1 303 ? -35.223 82.414 5.445 1.00 12.41 303 THR A N 1
ATOM 2336 C CA . THR A 1 303 ? -35.100 83.055 6.755 1.00 14.83 303 THR A CA 1
ATOM 2337 C C . THR A 1 303 ? -34.510 84.457 6.579 1.00 15.05 303 THR A C 1
ATOM 2338 O O . THR A 1 303 ? -33.505 84.631 5.882 1.00 14.76 303 THR A O 1
ATOM 2342 N N . ALA A 1 304 ? -35.130 85.453 7.206 1.00 14.39 304 ALA A N 1
ATOM 2343 C CA . ALA A 1 304 ? -34.636 86.823 7.101 1.00 13.73 304 ALA A CA 1
ATOM 2344 C C . ALA A 1 304 ? -33.202 86.886 7.608 1.00 12.83 304 ALA A C 1
ATOM 2345 O O . ALA A 1 304 ? -32.879 86.312 8.649 1.00 12.44 304 ALA A O 1
ATOM 2347 N N . GLY A 1 305 ? -32.343 87.574 6.860 1.00 12.61 305 GLY A N 1
ATOM 2348 C CA . GLY A 1 305 ? -30.947 87.707 7.245 1.00 10.71 305 GLY A CA 1
ATOM 2349 C C . GLY A 1 305 ? -30.070 86.509 6.927 1.00 10.93 305 GLY A C 1
ATOM 2350 O O . GLY A 1 305 ? -28.910 86.473 7.330 1.00 12.43 305 GLY A O 1
ATOM 2351 N N A SER A 1 306 ? -30.608 85.528 6.208 0.50 11.09 306 SER A N 1
ATOM 2352 N N B SER A 1 306 ? -30.614 85.536 6.203 0.50 11.81 306 SER A N 1
ATOM 2353 C CA A SER A 1 306 ? -29.832 84.335 5.869 0.50 10.45 306 SER A CA 1
ATOM 2354 C CA B SER A 1 306 ? -29.860 84.334 5.858 0.50 12.84 306 SER A CA 1
ATOM 2355 C C A SER A 1 306 ? -29.293 84.372 4.445 0.50 11.87 306 SER A C 1
ATOM 2356 C C B SER A 1 306 ? -29.319 84.350 4.431 0.50 13.12 306 SER A C 1
ATOM 2357 O O A SER A 1 306 ? -29.720 85.183 3.621 0.50 11.56 306 SER A O 1
ATOM 2358 O O B SER A 1 306 ? -29.761 85.140 3.592 0.50 12.89 306 SER A O 1
ATOM 2363 N N . PHE A 1 307 ? -28.359 83.469 4.163 1.00 11.70 307 PHE A N 1
ATOM 2364 C CA . PHE A 1 307 ? -27.763 83.366 2.835 1.00 13.68 307 PHE A CA 1
ATOM 2365 C C . PHE A 1 307 ? -28.214 82.090 2.131 1.00 13.42 307 PHE A C 1
ATOM 2366 O O . PHE A 1 307 ? -28.565 81.097 2.771 1.00 13.22 307 PHE A O 1
ATOM 2374 N N . SER A 1 308 ? -28.193 82.139 0.805 1.00 12.39 308 SER A N 1
ATOM 2375 C CA . SER A 1 308 ? -28.560 81.011 -0.039 1.00 11.73 308 SER A CA 1
ATOM 2376 C C . SER A 1 308 ? -27.420 80.778 -1.041 1.00 12.50 308 SER A C 1
ATOM 2377 O O . SER A 1 308 ? -26.637 81.691 -1.320 1.00 10.68 308 SER A O 1
ATOM 2380 N N . ASP A 1 309 ? -27.312 79.550 -1.546 1.00 10.40 309 ASP A N 1
ATOM 2381 C CA . ASP A 1 309 ? -26.307 79.190 -2.548 1.00 11.37 309 ASP A CA 1
ATOM 2382 C C . ASP A 1 309 ? -27.137 79.052 -3.825 1.00 12.12 309 ASP A C 1
ATOM 2383 O O . ASP A 1 309 ? -27.884 78.088 -3.979 1.00 13.55 309 ASP A O 1
ATOM 2388 N N . VAL A 1 310 ? -27.002 80.013 -4.733 1.00 11.33 310 VAL A N 1
ATOM 2389 C CA . VAL A 1 310 ? -27.793 80.044 -5.960 1.00 11.57 310 VAL A CA 1
ATOM 2390 C C . VAL A 1 310 ? -27.011 80.007 -7.274 1.00 12.90 310 VAL A C 1
ATOM 2391 O O . VAL A 1 310 ? -25.931 80.587 -7.385 1.00 12.62 310 VAL A O 1
ATOM 2395 N N . GLY A 1 311 ? -27.575 79.321 -8.265 1.00 12.47 311 GLY A N 1
ATOM 2396 C CA . GLY A 1 311 ? -26.962 79.238 -9.582 1.00 14.03 311 GLY A CA 1
ATOM 2397 C C . GLY A 1 311 ? -25.557 78.681 -9.681 1.00 15.18 311 GLY A C 1
ATOM 2398 O O . GLY A 1 311 ? -24.778 79.111 -10.534 1.00 16.44 311 GLY A O 1
ATOM 2399 N N . GLY A 1 312 ? -25.230 77.719 -8.826 1.00 13.30 312 GLY A N 1
ATOM 2400 C CA . GLY A 1 312 ? -23.907 77.127 -8.865 1.00 15.14 312 GLY A CA 1
ATOM 2401 C C . GLY A 1 312 ? -22.873 77.870 -8.039 1.00 16.21 312 GLY A C 1
ATOM 2402 O O . GLY A 1 312 ? -21.706 77.489 -8.019 1.00 18.38 312 GLY A O 1
ATOM 2403 N N . MET A 1 313 ? -23.297 78.935 -7.367 1.00 14.63 313 MET A N 1
ATOM 2404 C CA . MET A 1 313 ? -22.416 79.729 -6.517 1.00 12.72 313 MET A CA 1
ATOM 2405 C C . MET A 1 313 ? -22.831 79.505 -5.057 1.00 12.66 313 MET A C 1
ATOM 2406 O O . MET A 1 313 ? -23.890 78.929 -4.798 1.00 13.36 313 MET A O 1
ATOM 2411 N N . THR A 1 314 ? -22.004 79.934 -4.103 1.00 11.27 314 THR A N 1
ATOM 2412 C CA . THR A 1 314 ? -22.350 79.777 -2.687 1.00 11.00 314 THR A CA 1
ATOM 2413 C C . THR A 1 314 ? -22.373 81.128 -1.963 1.00 11.22 314 THR A C 1
ATOM 2414 O O . THR A 1 314 ? -21.545 81.994 -2.235 1.00 9.19 314 THR A O 1
ATOM 2418 N N . GLY A 1 315 ? -23.341 81.296 -1.063 1.00 9.93 315 GLY A N 1
ATOM 2419 C CA . GLY A 1 315 ? -23.473 82.520 -0.291 1.00 10.02 315 GLY A CA 1
ATOM 2420 C C . GLY A 1 315 ? -23.580 83.791 -1.105 1.00 11.11 315 GLY A C 1
ATOM 2421 O O . GLY A 1 315 ? -23.143 84.855 -0.662 1.00 11.05 315 GLY A O 1
ATOM 2422 N N . ASN A 1 316 ? -24.190 83.690 -2.282 1.00 9.15 316 ASN A N 1
ATOM 2423 C CA . ASN A 1 316 ? -24.322 84.829 -3.182 1.00 9.81 316 ASN A CA 1
ATOM 2424 C C . ASN A 1 316 ? -25.662 85.559 -3.110 1.00 10.64 316 ASN A C 1
ATOM 2425 O O . ASN A 1 316 ? -25.791 86.671 -3.614 1.00 8.97 316 ASN A O 1
ATOM 2430 N N . VAL A 1 317 ? -26.652 84.937 -2.481 1.00 9.35 317 VAL A N 1
ATOM 2431 C CA . VAL A 1 317 ? -27.965 85.547 -2.347 1.00 9.21 317 VAL A CA 1
ATOM 2432 C C . VAL A 1 317 ? -28.342 85.606 -0.872 1.00 9.55 317 VAL A C 1
ATOM 2433 O O . VAL A 1 317 ? -28.098 84.662 -0.123 1.00 9.76 317 VAL A O 1
ATOM 2437 N N . SER A 1 318 ? -28.914 86.723 -0.444 1.00 8.44 318 SER A N 1
ATOM 2438 C CA . SER A 1 318 ? -29.324 86.848 0.946 1.00 9.28 318 SER A CA 1
ATOM 2439 C C . SER A 1 318 ? -30.596 87.668 1.046 1.00 9.09 318 SER A C 1
ATOM 2440 O O . SER A 1 318 ? -30.992 88.346 0.097 1.00 9.02 318 SER A O 1
ATOM 2443 N N . ILE A 1 319 ? -31.246 87.585 2.198 1.00 9.78 319 ILE A N 1
ATOM 2444 C CA . ILE A 1 319 ? -32.460 88.345 2.442 1.00 9.90 319 ILE A CA 1
ATOM 2445 C C . ILE A 1 319 ? -32.117 89.301 3.580 1.00 9.37 319 ILE A C 1
ATOM 2446 O O . ILE A 1 319 ? -31.585 88.885 4.605 1.00 9.90 319 ILE A O 1
ATOM 2451 N N . ALA A 1 320 ? -32.390 90.585 3.384 1.00 9.67 320 ALA A N 1
ATOM 2452 C CA . ALA A 1 320 ? -32.077 91.591 4.393 1.00 10.76 320 ALA A CA 1
ATOM 2453 C C . ALA A 1 320 ? -32.866 91.397 5.681 1.00 12.15 320 ALA A C 1
ATOM 2454 O O . ALA A 1 320 ? -33.952 90.808 5.673 1.00 10.92 320 ALA A O 1
ATOM 2456 N N . GLN A 1 321 ? -32.313 91.885 6.791 1.00 12.96 321 GLN A N 1
ATOM 2457 C CA . GLN A 1 321 ? -32.993 91.786 8.079 1.00 14.36 321 GLN A CA 1
ATOM 2458 C C . GLN A 1 321 ? -34.302 92.555 8.019 1.00 15.90 321 GLN A C 1
ATOM 2459 O O . GLN A 1 321 ? -34.375 93.624 7.410 1.00 14.16 321 GLN A O 1
ATOM 2465 N N . GLY A 1 322 ? -35.336 92.003 8.646 1.00 17.86 322 GLY A N 1
ATOM 2466 C CA . GLY A 1 322 ? -36.633 92.655 8.670 1.00 17.51 322 GLY A CA 1
ATOM 2467 C C . GLY A 1 322 ? -37.482 92.430 7.434 1.00 19.54 322 GLY A C 1
ATOM 2468 O O . GLY A 1 322 ? -38.517 93.074 7.265 1.00 20.52 322 GLY A O 1
ATOM 2469 N N . VAL A 1 323 ? -37.055 91.516 6.568 1.00 18.05 323 VAL A N 1
ATOM 2470 C CA . VAL A 1 323 ? -37.795 91.234 5.345 1.00 16.42 323 VAL A CA 1
ATOM 2471 C C . VAL A 1 323 ? -38.372 89.824 5.348 1.00 16.97 323 VAL A C 1
ATOM 2472 O O . VAL A 1 323 ? -37.686 88.867 5.706 1.00 16.98 323 VAL A O 1
ATOM 2476 N N . THR A 1 324 ? -39.638 89.698 4.957 1.00 15.64 324 THR A N 1
ATOM 2477 C CA . THR A 1 324 ? -40.276 88.389 4.899 1.00 15.94 324 THR A CA 1
ATOM 2478 C C . THR A 1 324 ? -40.597 88.022 3.457 1.00 15.14 324 THR A C 1
ATOM 2479 O O . THR A 1 324 ? -41.439 88.656 2.819 1.00 14.83 324 THR A O 1
ATOM 2483 N N . ILE A 1 325 ? -39.906 87.006 2.945 1.00 15.64 325 ILE A N 1
ATOM 2484 C CA . ILE A 1 325 ? -40.124 86.513 1.585 1.00 15.36 325 ILE A CA 1
ATOM 2485 C C . ILE A 1 325 ? -40.926 85.229 1.747 1.00 16.35 325 ILE A C 1
ATOM 2486 O O . ILE A 1 325 ? -40.521 84.324 2.478 1.00 16.90 325 ILE A O 1
ATOM 2491 N N . GLU A 1 326 ? -42.054 85.158 1.051 1.00 16.44 326 GLU A N 1
ATOM 2492 C CA . GLU A 1 326 ? -42.974 84.027 1.150 1.00 17.06 326 GLU A CA 1
ATOM 2493 C C . GLU A 1 326 ? -42.721 82.768 0.328 1.00 17.02 326 GLU A C 1
ATOM 2494 O O . GLU A 1 326 ? -42.887 81.654 0.833 1.00 16.73 326 GLU A O 1
ATOM 2500 N N . ASN A 1 327 ? -42.328 82.936 -0.930 1.00 16.16 327 ASN A N 1
ATOM 2501 C CA . ASN A 1 327 ? -42.139 81.786 -1.807 1.00 15.82 327 ASN A CA 1
ATOM 2502 C C . ASN A 1 327 ? -40.771 81.636 -2.457 1.00 16.45 327 ASN A C 1
ATOM 2503 O O . ASN A 1 327 ? -40.028 82.602 -2.613 1.00 16.91 327 ASN A O 1
ATOM 2508 N N . ALA A 1 328 ? -40.464 80.405 -2.846 1.00 14.68 328 ALA A N 1
ATOM 2509 C CA . ALA A 1 328 ? -39.209 80.084 -3.506 1.00 15.64 328 ALA A CA 1
ATOM 2510 C C . ALA A 1 328 ? -39.439 78.947 -4.493 1.00 16.08 328 ALA A C 1
ATOM 2511 O O . ALA A 1 328 ? -40.203 78.017 -4.226 1.00 16.18 328 ALA A O 1
ATOM 2513 N N . ILE A 1 329 ? -38.780 79.039 -5.641 1.00 15.35 329 ILE A N 1
ATOM 2514 C CA . ILE A 1 329 ? -38.884 78.028 -6.676 1.00 15.09 329 ILE A CA 1
ATOM 2515 C C . ILE A 1 329 ? -37.472 77.544 -6.997 1.00 16.00 329 ILE A C 1
ATOM 2516 O O . ILE A 1 329 ? -36.590 78.340 -7.337 1.00 15.28 329 ILE A O 1
ATOM 2521 N N . GLY A 1 330 ? -37.260 76.238 -6.873 1.00 14.59 330 GLY A N 1
ATOM 2522 C CA . GLY A 1 330 ? -35.953 75.672 -7.152 1.00 15.65 330 GLY A CA 1
ATOM 2523 C C . GLY A 1 330 ? -35.736 75.452 -8.635 1.00 15.42 330 GLY A C 1
ATOM 2524 O O . GLY A 1 330 ? -36.574 75.830 -9.454 1.00 16.05 330 GLY A O 1
ATOM 2525 N N . GLY A 1 331 ? -34.611 74.836 -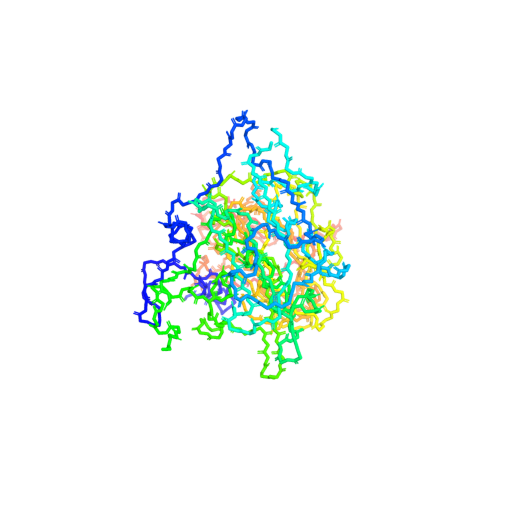8.983 1.00 15.04 331 GLY A N 1
ATOM 2526 C CA . GLY A 1 331 ? -34.305 74.579 -10.378 1.00 16.06 331 GLY A CA 1
ATOM 2527 C C . GLY A 1 331 ? -34.345 73.102 -10.727 1.00 17.78 331 GLY A C 1
ATOM 2528 O O . GLY A 1 331 ? -34.953 72.304 -10.012 1.00 17.57 331 GLY A O 1
ATOM 2529 N N . SER A 1 332 ? -33.685 72.724 -11.817 1.00 18.64 332 SER A N 1
ATOM 2530 C CA . SER A 1 332 ? -33.684 71.329 -12.240 1.00 19.85 332 SER A CA 1
ATOM 2531 C C . SER A 1 332 ? -32.684 70.477 -11.466 1.00 19.12 332 SER A C 1
ATOM 2532 O O . SER A 1 332 ? -32.589 69.270 -11.686 1.00 19.48 332 SER A O 1
ATOM 2535 N N . GLY A 1 333 ? -31.938 71.099 -10.559 1.00 17.31 333 GLY A N 1
ATOM 2536 C CA . GLY A 1 333 ? -30.976 70.346 -9.775 1.00 15.53 333 GLY A CA 1
ATOM 2537 C C . GLY A 1 333 ? -31.581 69.825 -8.481 1.00 14.54 333 GLY A C 1
ATOM 2538 O O . GLY A 1 333 ? -32.763 70.041 -8.206 1.00 13.97 333 GLY A O 1
ATOM 2539 N N . ASN A 1 334 ? -30.769 69.131 -7.690 1.00 14.06 334 ASN A N 1
ATOM 2540 C CA . ASN A 1 334 ? -31.205 68.583 -6.409 1.00 15.88 334 ASN A CA 1
ATOM 2541 C C . ASN A 1 334 ? -31.015 69.714 -5.402 1.00 17.19 334 ASN A C 1
ATOM 2542 O O . ASN A 1 334 ? -29.901 69.984 -4.951 1.00 17.67 334 ASN A O 1
ATOM 2547 N N . ASP A 1 335 ? -32.113 70.372 -5.051 1.00 17.26 335 ASP A N 1
ATOM 2548 C CA . ASP A 1 335 ? -32.062 71.519 -4.158 1.00 16.92 335 ASP A CA 1
ATOM 2549 C C . ASP A 1 335 ? -32.576 71.319 -2.736 1.00 17.42 335 ASP A C 1
ATOM 2550 O O . ASP A 1 335 ? -33.253 70.340 -2.427 1.00 17.22 335 ASP A O 1
ATOM 2555 N N . LEU A 1 336 ? -32.232 72.266 -1.871 1.00 15.86 336 LEU A N 1
ATOM 2556 C CA . LEU A 1 336 ? -32.714 72.261 -0.501 1.00 16.13 336 LEU A CA 1
ATOM 2557 C C . LEU A 1 336 ? -33.529 73.546 -0.410 1.00 16.44 336 LEU A C 1
ATOM 2558 O O . LEU A 1 336 ? -33.067 74.606 -0.835 1.00 16.33 336 LEU A O 1
ATOM 2563 N N . LEU A 1 337 ? -34.751 73.453 0.097 1.00 15.23 337 LEU A N 1
ATOM 2564 C CA . LEU A 1 337 ? -35.579 74.641 0.239 1.00 16.43 337 LEU A CA 1
ATOM 2565 C C . LEU A 1 337 ? -36.051 74.740 1.674 1.00 17.44 337 LEU A C 1
ATOM 2566 O O . LEU A 1 337 ? -36.723 73.843 2.186 1.00 17.85 337 LEU A O 1
ATOM 2571 N N . ILE A 1 338 ? -35.676 75.834 2.324 1.00 16.72 338 ILE A N 1
ATOM 2572 C CA . ILE A 1 338 ? -36.049 76.065 3.707 1.00 15.93 338 ILE A CA 1
ATOM 2573 C C . ILE A 1 338 ? -36.973 77.268 3.792 1.00 15.78 338 ILE A C 1
ATOM 2574 O O . ILE A 1 338 ? -36.601 78.375 3.403 1.00 13.90 338 ILE A O 1
ATOM 2579 N N . GLY A 1 339 ? -38.184 77.043 4.291 1.00 15.03 339 GLY A N 1
ATOM 2580 C CA . GLY A 1 339 ? -39.135 78.128 4.420 1.00 15.95 339 GLY A CA 1
ATOM 2581 C C . GLY A 1 339 ? -38.963 78.807 5.760 1.00 17.45 339 GLY A C 1
ATOM 2582 O O . GLY A 1 339 ? -38.003 78.532 6.481 1.00 17.62 339 GLY A O 1
ATOM 2583 N N . ASN A 1 340 ? -39.887 79.701 6.091 1.00 18.22 340 ASN A N 1
ATOM 2584 C CA . ASN A 1 340 ? -39.845 80.414 7.361 1.00 20.01 340 ASN A CA 1
ATOM 2585 C C . ASN A 1 340 ? -41.164 80.221 8.116 1.00 20.94 340 ASN A C 1
ATOM 2586 O O . ASN A 1 340 ? -41.973 79.360 7.758 1.00 19.33 340 ASN A O 1
ATOM 2591 N N . ASP A 1 341 ? -41.373 81.027 9.153 1.00 22.03 341 ASP A N 1
ATOM 2592 C CA . ASP A 1 341 ? -42.576 80.949 9.981 1.00 24.75 341 ASP A CA 1
ATOM 2593 C C . ASP A 1 341 ? -43.861 81.295 9.244 1.00 24.61 341 ASP A C 1
ATOM 2594 O O . ASP A 1 341 ? -44.957 80.993 9.720 1.00 25.54 341 ASP A O 1
ATOM 2599 N N . ALA A 1 342 ? -43.736 81.938 8.091 1.00 22.38 342 ALA A N 1
ATOM 2600 C CA . ALA A 1 342 ? -44.916 82.313 7.333 1.00 21.08 342 ALA A CA 1
ATOM 2601 C C . ALA A 1 342 ? -45.368 81.174 6.430 1.00 20.54 342 ALA A C 1
ATOM 2602 O O . ALA A 1 342 ? -44.652 80.185 6.255 1.00 19.16 342 ALA A O 1
ATOM 2604 N N . ALA A 1 343 ? -46.570 81.312 5.877 1.00 20.27 343 ALA A N 1
ATOM 2605 C CA . ALA A 1 343 ? -47.114 80.311 4.970 1.00 2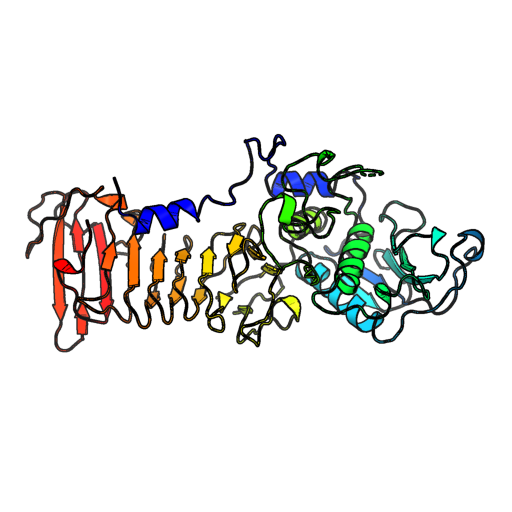1.64 343 ALA A CA 1
ATOM 2606 C C . ALA A 1 343 ? -46.353 80.483 3.663 1.00 22.15 343 ALA A C 1
ATOM 2607 O O . ALA A 1 343 ? -46.458 81.522 3.008 1.00 22.92 343 ALA A O 1
ATOM 2609 N N . ASN A 1 344 ? -45.586 79.465 3.289 1.00 21.08 344 ASN A N 1
ATOM 2610 C CA . ASN A 1 344 ? -44.774 79.521 2.078 1.00 20.03 344 ASN A CA 1
ATOM 2611 C C . ASN A 1 344 ? -45.243 78.580 0.979 1.00 19.69 344 ASN A C 1
ATOM 2612 O O . ASN A 1 344 ? -45.874 77.558 1.241 1.00 20.61 344 ASN A O 1
ATOM 2617 N N . VAL A 1 345 ? -44.924 78.939 -0.257 1.00 18.27 345 VAL A N 1
ATOM 2618 C CA . VAL A 1 345 ? -45.216 78.085 -1.397 1.00 17.34 345 VAL A CA 1
ATOM 2619 C C . VAL A 1 345 ? -43.808 77.699 -1.849 1.00 18.30 345 VAL A C 1
ATOM 2620 O O . VAL A 1 345 ? -43.036 78.559 -2.267 1.00 18.66 345 VAL A O 1
ATOM 2624 N N . LEU A 1 346 ? -43.461 76.420 -1.731 1.00 17.39 346 LEU A N 1
ATOM 2625 C CA . LEU A 1 346 ? -42.133 75.951 -2.116 1.00 16.87 346 LEU A CA 1
ATOM 2626 C C . LEU A 1 346 ? -42.202 74.903 -3.225 1.00 18.43 346 LEU A C 1
ATOM 2627 O O . LEU A 1 346 ? -42.847 73.864 -3.070 1.00 17.79 346 LEU A O 1
ATOM 2632 N N . LYS A 1 347 ? -41.528 75.179 -4.339 1.00 17.87 347 LYS A N 1
ATOM 2633 C CA . LYS A 1 347 ? -41.505 74.265 -5.480 1.00 17.72 347 LYS A CA 1
ATOM 2634 C C . LYS A 1 347 ? -40.076 73.818 -5.790 1.00 19.02 347 LYS A C 1
ATOM 2635 O O . LYS A 1 347 ? -39.223 74.636 -6.127 1.00 20.92 347 LYS A O 1
ATOM 2641 N N . GLY A 1 348 ? -39.824 72.518 -5.685 1.00 17.20 348 GLY A N 1
ATOM 2642 C CA . GLY A 1 348 ? -38.493 72.002 -5.944 1.00 18.03 348 GLY A CA 1
ATOM 2643 C C . GLY A 1 348 ? -38.114 71.857 -7.406 1.00 19.75 348 GLY A C 1
ATOM 2644 O O . GLY A 1 348 ? -36.932 71.883 -7.751 1.00 19.59 348 GLY A O 1
ATOM 2645 N N . GLY A 1 349 ? -39.110 71.706 -8.272 1.00 20.15 349 GLY A N 1
ATOM 2646 C CA . GLY A 1 349 ? -38.831 71.543 -9.686 1.00 20.69 349 GLY A CA 1
ATOM 2647 C C . GLY A 1 349 ? -38.255 70.163 -9.938 1.00 21.27 349 GLY A C 1
ATOM 2648 O O . GLY A 1 349 ? -38.413 69.261 -9.114 1.00 20.10 349 GLY A O 1
ATOM 2649 N N . ALA A 1 350 ? -37.586 69.988 -11.072 1.00 20.65 350 ALA A N 1
ATOM 2650 C CA . ALA A 1 350 ? -36.989 68.698 -11.399 1.00 20.55 350 ALA A CA 1
ATOM 2651 C C . ALA A 1 350 ? -35.920 68.368 -10.363 1.00 20.46 350 ALA A C 1
ATOM 2652 O O . ALA A 1 350 ? -35.563 69.214 -9.543 1.00 21.52 350 ALA A O 1
ATOM 2654 N N . GLY A 1 351 ? -35.411 67.143 -10.402 1.00 18.52 351 GLY A N 1
ATOM 2655 C CA . GLY A 1 351 ? -34.390 66.743 -9.450 1.00 18.21 351 GLY A CA 1
ATOM 2656 C C . GLY A 1 351 ? -34.959 66.285 -8.116 1.00 17.93 351 GLY A C 1
ATOM 2657 O O . GLY A 1 351 ? -36.136 66.512 -7.815 1.00 17.28 351 GLY A O 1
ATOM 2658 N N . ASN A 1 352 ? -34.112 65.636 -7.319 1.00 17.02 352 ASN A N 1
ATOM 2659 C CA . ASN A 1 352 ? -34.502 65.135 -6.010 1.00 17.68 352 ASN A CA 1
ATOM 2660 C C . ASN A 1 352 ? -34.265 66.222 -4.978 1.00 17.07 352 ASN A C 1
ATOM 2661 O O . ASN A 1 352 ? -33.139 66.451 -4.550 1.00 18.12 352 ASN A O 1
ATOM 2666 N N . ASP A 1 353 ? -35.343 66.888 -4.586 1.00 17.22 353 ASP A N 1
ATOM 2667 C CA . ASP A 1 353 ? -35.273 67.988 -3.637 1.00 16.65 353 ASP A CA 1
ATOM 2668 C C . ASP A 1 353 ? -35.690 67.637 -2.212 1.00 17.08 353 ASP A C 1
ATOM 2669 O O . ASP A 1 353 ? -36.443 66.687 -1.981 1.00 16.45 353 ASP A O 1
ATOM 2674 N N . ILE A 1 354 ? -35.184 68.419 -1.263 1.00 15.11 354 ILE A N 1
ATOM 2675 C CA . ILE A 1 354 ? -35.503 68.256 0.152 1.00 15.71 354 ILE A CA 1
ATOM 2676 C C . ILE A 1 354 ? -36.150 69.582 0.539 1.00 16.74 354 ILE A C 1
ATOM 2677 O O . ILE A 1 354 ? -35.517 70.636 0.471 1.00 16.03 354 ILE A O 1
ATOM 2682 N N . ILE A 1 355 ? -37.422 69.522 0.921 1.00 16.23 355 ILE A N 1
ATOM 2683 C CA . ILE A 1 355 ? -38.185 70.708 1.271 1.00 16.89 355 ILE A CA 1
ATOM 2684 C C . ILE A 1 355 ? -38.586 70.757 2.742 1.00 18.43 355 ILE A C 1
ATOM 2685 O O . ILE A 1 355 ? -39.025 69.761 3.321 1.00 17.23 355 ILE A O 1
ATOM 2690 N N . TYR A 1 356 ? -38.423 71.935 3.336 1.00 18.65 356 TYR A N 1
ATOM 2691 C CA . TYR A 1 356 ? -38.738 72.161 4.742 1.00 18.41 356 TYR A CA 1
ATOM 2692 C C . TYR A 1 356 ? -39.643 73.382 4.829 1.00 18.94 356 TYR A C 1
ATOM 2693 O O . TYR A 1 356 ? -39.182 74.510 4.662 1.00 17.62 356 TYR A O 1
ATOM 2702 N N . GLY A 1 357 ? -40.926 73.157 5.094 1.00 18.29 357 GLY A N 1
ATOM 2703 C CA . GLY A 1 357 ? -41.863 74.263 5.183 1.00 18.55 357 GLY A CA 1
ATOM 2704 C C . GLY A 1 357 ? -41.748 75.114 6.436 1.00 19.21 357 GLY A C 1
ATOM 2705 O O . GLY A 1 357 ? -41.994 76.320 6.395 1.00 20.26 357 GLY A O 1
ATOM 2706 N N . GLY A 1 358 ? -41.374 74.500 7.553 1.00 19.47 358 GLY A N 1
ATOM 2707 C CA . GLY A 1 358 ? -41.267 75.244 8.793 1.00 19.04 358 GLY A CA 1
ATOM 2708 C C . GLY A 1 358 ? -42.646 75.581 9.338 1.00 20.45 358 GLY A C 1
ATOM 2709 O O . GLY A 1 358 ? -43.632 74.921 8.999 1.00 19.60 358 GLY A O 1
ATOM 2710 N N . GLY A 1 359 ? -42.721 76.613 10.176 1.00 20.66 359 GLY A N 1
ATOM 2711 C CA . GLY A 1 359 ? -43.994 77.014 10.753 1.00 20.45 359 GLY A CA 1
ATOM 2712 C C . GLY A 1 359 ? -45.008 77.465 9.717 1.00 21.20 359 GLY A C 1
ATOM 2713 O O . GLY A 1 359 ? -44.651 77.749 8.573 1.00 20.68 359 GLY A O 1
ATOM 2714 N N . GLY A 1 360 ? -46.276 77.519 10.117 1.00 20.25 360 GLY A N 1
ATOM 2715 C CA . GLY A 1 360 ? -47.331 77.942 9.215 1.00 19.43 360 GLY A CA 1
ATOM 2716 C C . GLY A 1 360 ? -47.806 76.855 8.272 1.00 20.19 360 GLY A C 1
ATOM 2717 O O . GLY A 1 360 ? -47.168 75.806 8.142 1.00 20.66 360 GLY A O 1
ATOM 2718 N N . ALA A 1 361 ? -48.936 77.107 7.614 1.00 20.88 361 ALA A N 1
ATOM 2719 C CA . ALA A 1 361 ? -49.511 76.158 6.663 1.00 21.54 361 ALA A CA 1
ATOM 2720 C C . ALA A 1 361 ? -48.880 76.407 5.300 1.00 22.49 361 ALA A C 1
ATOM 2721 O O . ALA A 1 361 ? -49.219 77.373 4.615 1.00 21.59 361 ALA A O 1
ATOM 2723 N N . ASP A 1 362 ? -47.969 75.522 4.910 1.00 21.63 362 ASP A N 1
ATOM 2724 C CA . ASP A 1 362 ? -47.263 75.667 3.646 1.00 21.43 362 ASP A CA 1
ATOM 2725 C C . ASP A 1 362 ? -47.837 74.832 2.507 1.00 22.25 362 ASP A C 1
ATOM 2726 O O . ASP A 1 362 ? -48.451 73.789 2.731 1.00 23.33 362 ASP A O 1
ATOM 2731 N N . VAL A 1 363 ? -47.645 75.320 1.285 1.00 20.20 363 VAL A N 1
ATOM 2732 C CA . VAL A 1 363 ? -48.094 74.627 0.084 1.00 20.42 363 VAL A CA 1
ATOM 2733 C C . VAL A 1 363 ? -46.807 74.136 -0.556 1.00 20.98 363 VAL A C 1
ATOM 2734 O O . VAL A 1 363 ? -45.976 74.933 -0.995 1.00 21.06 363 VAL A O 1
ATOM 2738 N N . LEU A 1 364 ? -46.639 72.821 -0.597 1.00 20.76 364 LEU A N 1
ATOM 2739 C CA . LEU A 1 364 ? -45.422 72.233 -1.133 1.00 20.57 364 LEU A CA 1
ATOM 2740 C C . LEU A 1 364 ? -45.595 71.521 -2.466 1.00 22.23 364 LEU A C 1
ATOM 2741 O O . LEU A 1 364 ? -46.557 70.777 -2.671 1.00 22.41 364 LEU A O 1
ATOM 2746 N N . TRP A 1 365 ? -44.641 71.753 -3.362 1.00 21.80 365 TRP A N 1
ATOM 2747 C CA . TRP A 1 365 ? -44.628 71.126 -4.675 1.00 21.68 365 TRP A CA 1
ATOM 2748 C C . TRP A 1 365 ? -43.262 70.479 -4.856 1.00 22.15 365 TRP A C 1
ATOM 2749 O O . TRP A 1 365 ? -42.247 71.175 -4.904 1.00 21.35 365 TRP A O 1
ATOM 2760 N N . GLY A 1 366 ? -43.230 69.156 -4.957 1.00 21.18 366 GLY A N 1
ATOM 2761 C CA . GLY A 1 366 ? -41.960 68.476 -5.131 1.00 20.61 366 GLY A CA 1
ATOM 2762 C C . GLY A 1 366 ? -41.484 68.483 -6.573 1.00 21.70 366 GLY A C 1
ATOM 2763 O O . GLY A 1 366 ? -40.285 68.394 -6.845 1.00 21.60 366 GLY A O 1
ATOM 2764 N N . GLY A 1 367 ? -42.425 68.606 -7.504 1.00 21.91 367 GLY A N 1
ATOM 2765 C CA . GLY A 1 367 ? -42.074 68.595 -8.913 1.00 23.36 367 GLY A CA 1
ATOM 2766 C C . GLY A 1 367 ? -41.735 67.174 -9.326 1.00 23.57 367 GLY A C 1
ATOM 2767 O O . GLY A 1 367 ? -42.158 66.227 -8.667 1.00 25.93 367 GLY A O 1
ATOM 2768 N N . THR A 1 368 ? -40.983 67.010 -10.409 1.00 23.89 368 THR A N 1
ATOM 2769 C CA . THR A 1 368 ? -40.602 65.675 -10.861 1.00 24.19 368 THR A CA 1
ATOM 2770 C C . THR A 1 368 ? -39.418 65.188 -10.024 1.00 24.70 368 THR A C 1
ATOM 2771 O O . THR A 1 368 ? -38.772 65.984 -9.342 1.00 25.15 368 THR A O 1
ATOM 2775 N N . GLY A 1 369 ? -39.144 63.884 -10.070 1.00 23.86 369 GLY A N 1
ATOM 2776 C CA . GLY A 1 369 ? -38.043 63.314 -9.306 1.00 23.50 369 GLY A CA 1
ATOM 2777 C C . GLY A 1 369 ? -38.491 62.762 -7.961 1.00 24.13 369 GLY A C 1
ATOM 2778 O O . GLY A 1 369 ? -39.686 62.763 -7.659 1.00 25.85 369 GLY A O 1
ATOM 2779 N N . SER A 1 370 ? -37.543 62.278 -7.160 1.00 23.09 370 SER A N 1
ATOM 2780 C CA . SER A 1 370 ? -37.855 61.745 -5.831 1.00 24.04 370 SER A CA 1
ATOM 2781 C C . SER A 1 370 ? -37.574 62.832 -4.808 1.00 22.97 370 SER A C 1
ATOM 2782 O O . SER A 1 370 ? -36.419 63.131 -4.499 1.00 23.88 370 SER A O 1
ATOM 2785 N N . ASP A 1 371 ? -38.646 63.406 -4.277 1.00 21.16 371 ASP A N 1
ATOM 2786 C CA . ASP A 1 371 ? -38.540 64.498 -3.329 1.00 20.26 371 ASP A CA 1
ATOM 2787 C C . ASP A 1 371 ? -38.879 64.132 -1.897 1.00 20.63 371 ASP A C 1
ATOM 2788 O O . ASP A 1 371 ? -39.704 63.258 -1.636 1.00 20.61 371 ASP A O 1
ATOM 2793 N N . THR A 1 372 ? -38.225 64.817 -0.968 1.00 19.55 372 THR A N 1
ATOM 2794 C CA . THR A 1 372 ? -38.427 64.568 0.445 1.00 18.53 372 THR A CA 1
ATOM 2795 C C . THR A 1 372 ? -38.958 65.802 1.156 1.00 19.04 372 THR A C 1
ATOM 2796 O O . THR A 1 372 ? -38.397 66.890 1.037 1.00 18.80 372 THR A O 1
ATOM 2800 N N . PHE A 1 373 ? -40.047 65.619 1.891 1.00 17.62 373 PHE A N 1
ATOM 2801 C CA . PHE A 1 373 ? -40.668 66.698 2.639 1.00 18.00 373 PHE A CA 1
ATOM 2802 C C . PHE A 1 373 ? -40.349 66.463 4.111 1.00 19.46 373 PHE A C 1
ATOM 2803 O O . PHE A 1 373 ? -40.868 65.532 4.727 1.00 19.01 373 PHE A O 1
ATOM 2811 N N . VAL A 1 374 ? -39.481 67.311 4.658 1.00 19.49 374 VAL A N 1
ATOM 2812 C CA . VAL A 1 374 ? -39.029 67.203 6.042 1.00 19.31 374 VAL A CA 1
ATOM 2813 C C . VAL A 1 374 ? -39.826 68.046 7.037 1.00 19.76 374 VAL A C 1
ATOM 2814 O O . VAL A 1 374 ? -40.260 69.162 6.731 1.00 20.54 374 VAL A O 1
ATOM 2818 N N . PHE A 1 375 ? -40.009 67.493 8.231 1.00 17.39 375 PHE A N 1
ATOM 2819 C CA . PHE A 1 375 ? -40.726 68.161 9.313 1.00 18.91 375 PHE A CA 1
ATOM 2820 C C . PHE A 1 375 ? -39.838 68.089 10.544 1.00 18.15 375 PHE A C 1
ATOM 2821 O O . PHE A 1 375 ? -39.410 67.006 10.940 1.00 19.15 375 PHE A O 1
ATOM 2829 N N . GLY A 1 376 ? -39.555 69.243 11.138 1.00 18.27 376 GLY A N 1
ATOM 2830 C CA . GLY A 1 376 ? -38.684 69.277 12.298 1.00 19.36 376 GLY A CA 1
ATOM 2831 C C . GLY A 1 376 ? -39.380 69.458 13.631 1.00 20.54 376 GLY A C 1
ATOM 2832 O O . GLY A 1 376 ? -38.765 69.278 14.677 1.00 21.84 376 GLY A O 1
ATOM 2833 N N . ALA A 1 377 ? -40.659 69.811 13.597 1.00 21.32 377 ALA A N 1
ATOM 2834 C CA . ALA A 1 377 ? -41.431 70.016 14.817 1.00 21.69 377 ALA A CA 1
ATOM 2835 C C . ALA A 1 377 ? -42.910 69.768 14.548 1.00 22.63 377 ALA A C 1
ATOM 2836 O O . ALA A 1 377 ? -43.385 69.942 13.424 1.00 23.27 377 ALA A O 1
ATOM 2838 N N . VAL A 1 378 ? -43.637 69.361 15.584 1.00 23.67 378 VAL A N 1
ATOM 2839 C CA . VAL A 1 378 ? -45.064 69.096 15.449 1.00 23.83 378 VAL A CA 1
ATOM 2840 C C . VAL A 1 378 ? -45.786 70.365 15.003 1.00 24.14 378 VAL A C 1
ATOM 2841 O O . VAL A 1 378 ? -46.720 70.312 14.201 1.00 23.59 378 VAL A O 1
ATOM 2845 N N . SER A 1 379 ? -45.338 71.505 15.520 1.00 24.76 379 SER A N 1
ATOM 2846 C CA . SER A 1 379 ? -45.940 72.791 15.178 1.00 26.02 379 SER A CA 1
ATOM 2847 C C . SER A 1 379 ? -45.774 73.152 13.702 1.00 26.30 379 SER A C 1
ATOM 2848 O O . SER A 1 379 ? -46.393 74.103 13.222 1.00 27.42 379 SER A O 1
ATOM 2851 N N . ASP A 1 380 ? -44.939 72.406 12.982 1.00 25.87 380 ASP A N 1
ATOM 2852 C CA . ASP A 1 380 ? -44.731 72.678 11.557 1.00 25.54 380 ASP A CA 1
ATOM 2853 C C . ASP A 1 380 ? -45.999 72.433 10.748 1.00 25.78 380 ASP A C 1
ATOM 2854 O O . ASP A 1 380 ? -46.249 73.117 9.758 1.00 23.13 380 ASP A O 1
ATOM 2859 N N . SER A 1 381 ? -46.799 71.458 11.176 1.00 25.49 381 SER A N 1
ATOM 2860 C CA . SER A 1 381 ? -48.026 71.119 10.461 1.00 25.47 381 SER A CA 1
ATOM 2861 C C . SER A 1 381 ? -49.089 70.564 11.413 1.00 27.29 381 SER A C 1
ATOM 2862 O O . SER A 1 381 ? -49.178 69.355 11.632 1.00 27.28 381 SER A O 1
ATOM 2865 N N . THR A 1 382 ? -49.896 71.465 11.963 1.00 28.39 382 THR A N 1
ATOM 2866 C CA . THR A 1 382 ? -50.952 71.114 12.905 1.00 29.02 382 THR A CA 1
ATOM 2867 C C . THR A 1 382 ? -52.313 71.063 12.219 1.00 30.23 382 THR A C 1
ATOM 2868 O O . THR A 1 382 ? -52.485 71.591 11.120 1.00 29.65 382 THR A O 1
ATOM 2872 N N . PRO A 1 383 ? -53.306 70.428 12.867 1.00 31.41 383 PRO A N 1
ATOM 2873 C CA . PRO A 1 383 ? -54.650 70.328 12.288 1.00 31.45 383 PRO A CA 1
ATOM 2874 C C . PRO A 1 383 ? -55.196 71.708 11.915 1.00 32.07 383 PRO A C 1
ATOM 2875 O O . PRO A 1 383 ? -55.897 71.855 10.915 1.00 32.18 383 PRO A O 1
ATOM 2879 N N . LYS A 1 384 ? -54.859 72.714 12.719 1.00 32.73 384 LYS A N 1
ATOM 2880 C CA . LYS A 1 384 ? -55.299 74.084 12.471 1.00 34.61 384 LYS A CA 1
ATOM 2881 C C . LYS A 1 384 ? -54.686 74.612 11.177 1.00 34.31 384 LYS A C 1
ATOM 2882 O O . LYS A 1 384 ? -55.397 74.990 10.246 1.00 35.97 384 LYS A O 1
ATOM 2888 N N . ALA A 1 385 ? -53.357 74.632 11.131 1.00 33.14 385 ALA A N 1
ATOM 2889 C CA . ALA A 1 385 ? -52.621 75.110 9.965 1.00 31.09 385 ALA A CA 1
ATOM 2890 C C . ALA A 1 385 ? -51.727 73.995 9.428 1.00 29.43 385 ALA A C 1
ATOM 2891 O O . ALA A 1 385 ? -50.531 73.955 9.713 1.00 30.28 385 ALA A O 1
ATOM 2893 N N . ALA A 1 386 ? -52.311 73.096 8.642 1.00 27.73 386 ALA A N 1
ATOM 2894 C CA . ALA A 1 386 ? -51.565 71.975 8.088 1.00 26.11 386 ALA A CA 1
ATOM 2895 C C . ALA A 1 386 ? -51.023 72.218 6.688 1.00 25.46 386 ALA A C 1
ATOM 2896 O O . ALA A 1 386 ? -51.627 72.925 5.880 1.00 24.53 386 ALA A O 1
ATOM 2898 N N . ASP A 1 387 ? -49.875 71.609 6.414 1.00 24.50 387 ASP A N 1
ATOM 2899 C CA . ASP A 1 387 ? -49.226 71.704 5.117 1.00 23.49 387 ASP A CA 1
ATOM 2900 C C . ASP A 1 387 ? -50.010 70.877 4.113 1.00 25.13 387 ASP A C 1
ATOM 2901 O O . ASP A 1 387 ? -50.843 70.049 4.484 1.00 24.64 387 ASP A O 1
ATOM 2906 N N . ILE A 1 388 ? -49.721 71.098 2.837 1.00 24.39 388 ILE A N 1
ATOM 2907 C CA . ILE A 1 388 ? -50.363 70.355 1.769 1.00 25.50 388 ILE A CA 1
ATOM 2908 C C . ILE A 1 388 ? -49.358 70.114 0.645 1.00 25.65 388 ILE A C 1
ATOM 2909 O O . ILE A 1 388 ? -48.714 71.046 0.160 1.00 25.15 388 ILE A O 1
ATOM 2914 N N . ILE A 1 389 ? -49.212 68.851 0.260 1.00 24.05 389 ILE A N 1
ATOM 2915 C CA . ILE A 1 389 ? -48.304 68.469 -0.813 1.00 24.81 389 ILE A CA 1
ATOM 2916 C C . ILE A 1 389 ? -49.148 68.299 -2.076 1.00 26.31 389 ILE A C 1
ATOM 2917 O O . ILE A 1 389 ? -49.760 67.253 -2.292 1.00 26.75 389 ILE A O 1
ATOM 2922 N N . LYS A 1 390 ? -49.167 69.340 -2.901 1.00 25.83 390 LYS A N 1
ATOM 2923 C CA . LYS A 1 390 ? -49.946 69.374 -4.135 1.00 25.64 390 LYS A CA 1
ATOM 2924 C C . LYS A 1 390 ? -49.600 68.346 -5.212 1.00 25.58 390 LYS A C 1
ATOM 2925 O O . LYS A 1 390 ? -50.297 68.268 -6.224 1.00 26.73 390 LYS A O 1
ATOM 2931 N N . ASP A 1 391 ? -48.542 67.565 -5.020 1.00 23.23 391 ASP A N 1
ATOM 2932 C CA . ASP A 1 391 ? -48.167 66.587 -6.039 1.00 23.78 391 ASP A CA 1
ATOM 2933 C C . ASP A 1 391 ? -47.399 65.381 -5.513 1.00 24.08 391 ASP A C 1
ATOM 2934 O O . ASP A 1 391 ? -46.518 64.849 -6.192 1.00 23.30 391 ASP A O 1
ATOM 2939 N N . PHE A 1 392 ? -47.748 64.938 -4.311 1.00 25.24 392 PHE A N 1
ATOM 2940 C CA . PHE A 1 392 ? -47.077 63.796 -3.706 1.00 25.63 392 PHE A CA 1
ATOM 2941 C C . PHE A 1 392 ? -47.149 62.569 -4.612 1.00 26.42 392 PHE A C 1
ATOM 2942 O O . PHE A 1 392 ? -48.187 62.295 -5.216 1.00 26.44 392 PHE A O 1
ATOM 2950 N N . GLN A 1 393 ? -46.045 61.832 -4.703 1.00 27.61 393 GLN A N 1
ATOM 2951 C CA . GLN A 1 393 ? -45.985 60.627 -5.529 1.00 29.64 393 GLN A CA 1
ATOM 2952 C C . GLN A 1 393 ? -45.527 59.427 -4.713 1.00 29.83 393 GLN A C 1
ATOM 2953 O O . GLN A 1 393 ? -44.332 59.239 -4.487 1.00 29.31 393 GLN A O 1
ATOM 2959 N N . SER A 1 394 ? -46.486 58.616 -4.275 1.00 30.07 394 SER A N 1
ATOM 2960 C CA . SER A 1 394 ? -46.190 57.429 -3.480 1.00 28.67 394 SER A CA 1
ATOM 2961 C C . SER A 1 394 ? -45.161 56.529 -4.158 1.00 28.07 394 SER A C 1
ATOM 2962 O O . SER A 1 394 ? -45.163 56.377 -5.378 1.00 28.53 394 SER A O 1
ATOM 2965 N N . GLY A 1 395 ? -44.285 55.931 -3.358 1.00 27.66 395 GLY A N 1
ATOM 2966 C CA . GLY A 1 395 ? -43.266 55.057 -3.906 1.00 27.61 395 GLY A CA 1
ATOM 2967 C C . GLY A 1 395 ? -42.021 55.815 -4.320 1.00 29.26 395 GLY A C 1
ATOM 2968 O O . GLY A 1 395 ? -40.942 55.233 -4.448 1.00 30.45 395 GLY A O 1
ATOM 2969 N N . PHE A 1 396 ? -42.165 57.118 -4.535 1.00 28.39 396 PHE A N 1
ATOM 2970 C CA . PHE A 1 396 ? -41.033 57.945 -4.932 1.00 29.29 396 PHE A CA 1
ATOM 2971 C C . PHE A 1 396 ? -40.706 59.012 -3.890 1.00 27.67 396 PHE A C 1
ATOM 2972 O O . PHE A 1 396 ? -39.569 59.103 -3.428 1.00 26.88 396 PHE A O 1
ATOM 2980 N N . ASP A 1 397 ? -41.702 59.812 -3.520 1.00 26.50 397 ASP A N 1
ATOM 2981 C CA . ASP A 1 397 ? -41.502 60.865 -2.528 1.00 25.46 397 ASP A CA 1
ATOM 2982 C C . ASP A 1 397 ? -41.564 60.301 -1.114 1.00 26.13 397 ASP A C 1
ATOM 2983 O O . ASP A 1 397 ? -42.035 59.184 -0.900 1.00 27.05 397 ASP A O 1
ATOM 2988 N N . LYS A 1 398 ? -41.092 61.081 -0.148 1.00 25.37 398 LYS A N 1
ATOM 2989 C CA . LYS A 1 398 ? -41.102 60.652 1.244 1.00 25.99 398 LYS A CA 1
ATOM 2990 C C . LYS A 1 398 ? -41.455 61.780 2.193 1.00 25.39 398 LYS A C 1
ATOM 2991 O O . LYS A 1 398 ? -41.132 62.941 1.945 1.00 24.53 398 LYS A O 1
ATOM 2997 N N . ILE A 1 399 ? -42.137 61.426 3.277 1.00 24.08 399 ILE A N 1
ATOM 2998 C CA . ILE A 1 399 ? -42.496 62.385 4.313 1.00 22.91 399 ILE A CA 1
ATOM 2999 C C . ILE A 1 399 ? -41.570 62.002 5.463 1.00 22.49 399 ILE A C 1
ATOM 3000 O O . ILE A 1 399 ? -41.636 60.887 5.990 1.00 21.54 399 ILE A O 1
ATOM 3005 N N . ASP A 1 400 ? -40.686 62.930 5.819 1.00 20.29 400 ASP A N 1
ATOM 3006 C CA . ASP A 1 400 ? -39.693 62.710 6.857 1.00 18.91 400 ASP A CA 1
ATOM 3007 C C . ASP A 1 400 ? -40.068 63.363 8.176 1.00 20.01 400 ASP A C 1
ATOM 3008 O O . ASP A 1 400 ? -40.197 64.586 8.267 1.00 20.26 400 ASP A O 1
ATOM 3013 N N . LEU A 1 401 ? -40.226 62.535 9.201 1.00 18.47 401 LEU A N 1
ATOM 3014 C CA . LEU A 1 401 ? -40.597 63.005 10.527 1.00 19.29 401 LEU A CA 1
ATOM 3015 C C . LEU A 1 401 ? -39.554 62.577 11.547 1.00 18.03 401 LEU A C 1
ATOM 3016 O O . LEU A 1 401 ? -39.768 62.707 12.747 1.00 17.44 401 LEU A O 1
ATOM 3021 N N . THR A 1 402 ? -38.423 62.074 11.062 1.00 18.73 402 THR A N 1
ATOM 3022 C CA . THR A 1 402 ? -37.356 61.595 11.933 1.00 19.30 402 THR A CA 1
ATOM 3023 C C . THR A 1 402 ? -36.851 62.597 12.966 1.00 20.10 402 THR A C 1
ATOM 3024 O O . THR A 1 402 ? -36.355 62.198 14.018 1.00 21.11 402 THR A O 1
ATOM 3028 N N . ALA A 1 403 ? -36.969 63.889 12.682 1.00 19.55 403 ALA A N 1
ATOM 3029 C CA . ALA A 1 403 ? -36.500 64.900 13.625 1.00 21.33 403 ALA A CA 1
ATOM 3030 C C . ALA A 1 403 ? -37.429 64.974 14.828 1.00 22.72 403 ALA A C 1
ATOM 3031 O O . ALA A 1 403 ? -37.063 65.500 15.881 1.00 23.28 403 ALA A O 1
ATOM 3033 N N . ILE A 1 404 ? -38.636 64.449 14.660 1.00 21.39 404 ILE A N 1
ATOM 3034 C CA . ILE A 1 404 ? -39.625 64.452 15.728 1.00 22.06 404 ILE A CA 1
ATOM 3035 C C . ILE A 1 404 ? -39.614 63.111 16.452 1.00 23.22 404 ILE A C 1
ATOM 3036 O O . ILE A 1 404 ? -39.507 63.059 17.677 1.00 24.69 404 ILE A O 1
ATOM 3041 N N . THR A 1 405 ? -39.703 62.028 15.685 1.00 23.66 405 THR A N 1
ATOM 3042 C CA . THR A 1 405 ? -39.717 60.682 16.249 1.00 25.20 405 THR A CA 1
ATOM 3043 C C . THR A 1 405 ? -38.332 60.172 16.652 1.00 26.77 405 THR A C 1
ATOM 3044 O O . THR A 1 405 ? -38.216 59.227 17.433 1.00 26.36 405 THR A O 1
ATOM 3048 N N . LYS A 1 406 ? -37.285 60.800 16.125 1.00 27.31 406 LYS A N 1
ATOM 3049 C CA . LYS A 1 406 ? -35.920 60.385 16.422 1.00 28.70 406 LYS A CA 1
ATOM 3050 C C . LYS A 1 406 ? -35.747 58.923 16.019 1.00 29.62 406 LYS A C 1
ATOM 3051 O O . LYS A 1 406 ? -35.084 58.152 16.715 1.00 30.91 406 LYS A O 1
ATOM 3057 N N . LEU A 1 407 ? -36.355 58.549 14.896 1.00 29.08 407 LEU A N 1
ATOM 3058 C CA . LEU A 1 407 ? -36.277 57.186 14.382 1.00 30.16 407 LEU A CA 1
ATOM 3059 C C . LEU A 1 407 ? -37.024 56.189 15.268 1.00 30.07 407 LEU A C 1
ATOM 3060 O O . LEU A 1 407 ? -36.813 54.979 15.172 1.00 30.02 407 LEU A O 1
ATOM 3065 N N . GLY A 1 408 ? -37.894 56.708 16.127 1.00 29.67 408 GLY A N 1
ATOM 3066 C CA . GLY A 1 408 ? -38.663 55.854 17.014 1.00 30.10 408 GLY A CA 1
ATOM 3067 C C . GLY A 1 408 ? -39.749 55.075 16.294 1.00 29.90 408 GLY A C 1
ATOM 3068 O O . GLY A 1 408 ? -40.200 54.045 16.788 1.00 31.06 408 GLY A O 1
ATOM 3069 N N . GLY A 1 409 ? -40.170 55.564 15.129 1.00 28.53 409 GLY A N 1
ATOM 3070 C CA . GLY A 1 409 ? -41.201 54.885 14.362 1.00 26.11 409 GLY A CA 1
ATOM 3071 C C . GLY A 1 409 ? -42.609 55.308 14.736 1.00 24.61 409 GLY A C 1
ATOM 3072 O O . GLY A 1 409 ? -42.805 56.009 15.725 1.00 24.33 409 GLY A O 1
ATOM 3073 N N . LEU A 1 410 ? -43.591 54.885 13.943 1.00 24.30 410 LEU A N 1
ATOM 3074 C CA . LEU A 1 410 ? -44.994 55.212 14.199 1.00 23.46 410 LEU A CA 1
ATOM 3075 C C . LEU A 1 410 ? -45.847 53.949 14.214 1.00 23.41 410 LEU A C 1
ATOM 3076 O O . LEU A 1 410 ? -45.451 52.919 13.670 1.00 23.10 410 LEU A O 1
ATOM 3081 N N . ASN A 1 411 ? -47.022 54.037 14.832 1.00 22.74 411 ASN A N 1
ATOM 3082 C CA . ASN A 1 411 ? -47.939 52.902 14.906 1.00 21.70 411 ASN A CA 1
ATOM 3083 C C . ASN A 1 411 ? -49.176 53.225 14.074 1.00 21.14 411 ASN A C 1
ATOM 3084 O O . ASN A 1 411 ? -50.089 53.893 14.547 1.00 21.44 411 ASN A O 1
ATOM 3089 N N . PHE A 1 412 ? -49.198 52.751 12.831 1.00 20.99 412 PHE A N 1
ATOM 3090 C CA . PHE A 1 412 ? -50.317 53.020 11.935 1.00 21.31 412 PHE A CA 1
ATOM 3091 C C . PHE A 1 412 ? -51.578 52.245 12.287 1.00 20.65 412 PHE A C 1
ATOM 3092 O O . PHE A 1 412 ? -51.608 51.014 12.239 1.00 18.75 412 PHE A O 1
ATOM 3100 N N . VAL A 1 413 ? -52.623 52.987 12.633 1.00 20.69 413 VAL A N 1
ATOM 3101 C CA . VAL A 1 413 ? -53.902 52.399 12.998 1.00 21.61 413 VAL A CA 1
ATOM 3102 C C . VAL A 1 413 ? -55.044 53.079 12.245 1.00 22.61 413 VAL A C 1
ATOM 3103 O O . VAL A 1 413 ? -54.826 54.046 11.516 1.00 22.23 413 VAL A O 1
ATOM 3107 N N . ASP A 1 414 ? -56.257 52.568 12.418 1.00 22.38 414 ASP A N 1
ATOM 3108 C CA . ASP A 1 414 ? -57.422 53.134 11.750 1.00 24.24 414 ASP A CA 1
ATOM 3109 C C . ASP A 1 414 ? -58.111 54.164 12.626 1.00 23.75 414 ASP A C 1
ATOM 3110 O O . ASP A 1 414 ? -58.892 54.984 12.144 1.00 24.31 414 ASP A O 1
ATOM 3115 N N . ALA A 1 415 ? -57.817 54.115 13.920 1.00 22.89 415 ALA A N 1
ATOM 3116 C CA . ALA A 1 415 ? -58.406 55.046 14.868 1.00 22.80 415 ALA A CA 1
ATOM 3117 C C . ALA A 1 415 ? -57.444 55.215 16.030 1.00 21.90 415 ALA A C 1
ATOM 3118 O O . ALA A 1 415 ? -56.807 54.251 16.449 1.00 22.42 415 ALA A O 1
ATOM 3120 N N . PHE A 1 416 ? -57.332 56.442 16.535 1.00 21.50 416 PHE A N 1
ATOM 3121 C CA . PHE A 1 416 ? -56.440 56.736 17.655 1.00 22.35 416 PHE A CA 1
ATOM 3122 C C . PHE A 1 416 ? -56.864 55.955 18.892 1.00 23.01 416 PHE A C 1
ATOM 3123 O O . PHE A 1 416 ? -58.022 56.006 19.303 1.00 21.92 416 PHE A O 1
ATOM 3131 N N . THR A 1 417 ? -55.915 55.235 19.482 1.00 22.87 417 THR A N 1
ATOM 3132 C CA . THR A 1 417 ? -56.187 54.418 20.660 1.00 24.00 417 THR A CA 1
ATOM 3133 C C . THR A 1 417 ? -55.808 55.124 21.953 1.00 25.31 417 THR A C 1
ATOM 3134 O O . THR A 1 417 ? -56.032 54.599 23.042 1.00 28.33 417 THR A O 1
ATOM 3138 N N . GLY A 1 418 ? -55.231 56.313 21.831 1.00 26.39 418 GLY A N 1
ATOM 3139 C CA . GLY A 1 418 ? -54.832 57.053 23.012 1.00 26.85 418 GLY A CA 1
ATOM 3140 C C . GLY A 1 418 ? -53.372 56.841 23.373 1.00 27.30 418 GLY A C 1
ATOM 3141 O O . GLY A 1 418 ? -52.931 57.265 24.437 1.00 29.06 418 GLY A O 1
ATOM 3142 N N . HIS A 1 419 ? -52.621 56.181 22.500 1.00 26.23 419 HIS A N 1
ATOM 3143 C CA . HIS A 1 419 ? -51.203 55.941 22.751 1.00 27.53 419 HIS A CA 1
ATOM 3144 C C . HIS A 1 419 ? -50.339 56.823 21.850 1.00 27.02 419 HIS A C 1
ATOM 3145 O O . HIS A 1 419 ? -50.572 56.913 20.641 1.00 25.91 419 HIS A O 1
ATOM 3152 N N . ALA A 1 420 ? -49.342 57.476 22.439 1.00 27.48 420 ALA A N 1
ATOM 3153 C CA . ALA A 1 420 ? -48.450 58.351 21.679 1.00 27.86 420 ALA A CA 1
ATOM 3154 C C . ALA A 1 420 ? -47.787 57.574 20.550 1.00 26.22 420 ALA A C 1
ATOM 3155 O O . ALA A 1 420 ? -47.350 56.443 20.744 1.00 28.07 420 ALA A O 1
ATOM 3157 N N . GLY A 1 421 ? -47.715 58.179 19.370 1.00 25.18 421 GLY A N 1
ATOM 3158 C CA . GLY A 1 421 ? -47.098 57.504 18.243 1.00 23.45 421 GLY A CA 1
ATOM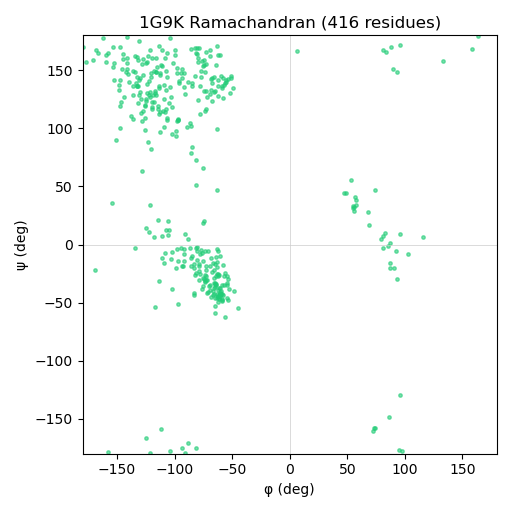 3159 C C . GLY A 1 421 ? -48.096 56.934 17.253 1.00 23.17 421 GLY A C 1
ATOM 3160 O O . GLY A 1 421 ? -47.713 56.443 16.187 1.00 23.56 421 GLY A O 1
ATOM 3161 N N . ASP A 1 422 ? -49.379 56.976 17.607 1.00 22.11 422 ASP A N 1
ATOM 3162 C CA . ASP A 1 422 ? -50.433 56.475 16.725 1.00 21.35 422 ASP A CA 1
ATOM 3163 C C . ASP A 1 422 ? -50.538 57.381 15.500 1.00 20.10 422 ASP A C 1
ATOM 3164 O O . ASP A 1 422 ? -50.567 58.603 15.623 1.00 19.85 422 ASP A O 1
ATOM 3169 N N . ALA A 1 423 ? -50.596 56.770 14.324 1.00 20.36 423 ALA A N 1
ATOM 3170 C CA . ALA A 1 423 ? -50.690 57.510 13.073 1.00 21.72 423 ALA A CA 1
ATOM 3171 C C . ALA A 1 423 ? -51.787 56.914 12.199 1.00 22.19 423 ALA A C 1
ATOM 3172 O O . ALA A 1 423 ? -51.981 55.698 12.177 1.00 22.27 423 ALA A O 1
ATOM 3174 N N . ILE A 1 424 ? -52.490 57.777 11.473 1.00 21.05 424 ILE A N 1
ATOM 3175 C CA . ILE A 1 424 ? -53.566 57.347 10.593 1.00 22.59 424 ILE A CA 1
ATOM 3176 C C . ILE A 1 424 ? -53.334 57.846 9.169 1.00 23.86 424 ILE A C 1
ATOM 3177 O O . ILE A 1 424 ? -53.153 59.043 8.942 1.00 23.86 424 ILE A O 1
ATOM 3182 N N . VAL A 1 425 ? -53.336 56.920 8.217 1.00 24.55 425 VAL A N 1
ATOM 3183 C CA . VAL A 1 425 ? -53.152 57.256 6.812 1.00 27.13 425 VAL A CA 1
ATOM 3184 C C . VAL A 1 425 ? -54.478 57.024 6.104 1.00 29.01 425 VAL A C 1
ATOM 3185 O O . VAL A 1 425 ? -54.953 55.892 6.020 1.00 29.64 425 VAL A O 1
ATOM 3189 N N . SER A 1 426 ? -55.079 58.100 5.608 1.00 31.02 426 SER A N 1
ATOM 3190 C CA . SER A 1 426 ? -56.361 58.014 4.919 1.00 32.38 426 SER A CA 1
ATOM 3191 C C . SER A 1 426 ? -56.258 58.499 3.480 1.00 34.31 426 SER A C 1
ATOM 3192 O O . SER A 1 426 ? -55.326 59.221 3.115 1.00 32.45 426 SER A O 1
ATOM 3195 N N . TYR A 1 427 ? -57.230 58.104 2.666 1.00 35.65 427 TYR A N 1
ATOM 3196 C CA . TYR A 1 427 ? -57.252 58.499 1.268 1.00 38.12 427 TYR A CA 1
ATOM 3197 C C . TYR A 1 427 ? -58.672 58.532 0.712 1.00 40.63 427 TYR A C 1
ATOM 3198 O O . TYR A 1 427 ? -59.567 57.861 1.227 1.00 40.10 427 TYR A O 1
ATOM 3207 N N . HIS A 1 428 ? -58.865 59.320 -0.343 1.00 42.58 428 HIS A N 1
ATOM 3208 C CA . HIS A 1 428 ? -60.165 59.453 -0.988 1.00 45.26 428 HIS A CA 1
ATOM 3209 C C . HIS A 1 428 ? -60.003 59.236 -2.488 1.00 45.83 428 HIS A C 1
ATOM 3210 O O . HIS A 1 428 ? -59.363 60.037 -3.170 1.00 46.20 428 HIS A O 1
ATOM 3217 N N . GLN A 1 429 ? -60.581 58.150 -2.993 1.00 45.94 429 GLN A N 1
ATOM 3218 C CA . GLN A 1 429 ? -60.485 57.840 -4.410 1.00 46.48 429 GLN A CA 1
ATOM 3219 C C . GLN A 1 429 ? -60.991 58.939 -5.328 1.00 46.87 429 GLN A C 1
ATOM 3220 O O . GLN A 1 429 ? -60.230 59.490 -6.124 1.00 47.02 429 GLN A O 1
ATOM 3221 N N . ALA A 1 430 ? -62.276 59.260 -5.222 1.00 48.22 430 ALA A N 1
ATOM 3222 C CA . ALA A 1 430 ? -62.881 60.294 -6.056 1.00 49.37 430 ALA A CA 1
ATOM 3223 C C . ALA A 1 430 ? -62.601 61.689 -5.506 1.00 49.51 430 ALA A C 1
ATOM 3224 O O . ALA A 1 430 ? -63.515 62.495 -5.325 1.00 51.63 430 ALA A O 1
ATOM 3226 N N . SER A 1 431 ? -61.331 61.970 -5.245 1.00 48.25 431 SER A N 1
ATOM 3227 C CA . SER A 1 431 ? -60.925 63.264 -4.713 1.00 46.09 431 SER A CA 1
ATOM 3228 C C . SER A 1 431 ? -59.408 63.352 -4.780 1.00 44.36 431 SER A C 1
ATOM 3229 O O . SER A 1 431 ? -58.831 64.441 -4.781 1.00 43.88 431 SER A O 1
ATOM 3232 N N . ASN A 1 432 ? -58.778 62.184 -4.845 1.00 42.97 432 ASN A N 1
ATOM 3233 C CA . ASN A 1 432 ? -57.328 62.069 -4.910 1.00 40.77 432 ASN A CA 1
ATOM 3234 C C . ASN A 1 432 ? -56.671 62.806 -3.743 1.00 39.39 432 ASN A C 1
ATOM 3235 O O . ASN A 1 432 ? -55.561 63.323 -3.873 1.00 39.53 432 ASN A O 1
ATOM 3240 N N . ALA A 1 433 ? -57.362 62.849 -2.607 1.00 37.07 433 ALA A N 1
ATOM 3241 C CA . ALA A 1 433 ? -56.855 63.524 -1.417 1.00 34.85 433 ALA A CA 1
ATOM 3242 C C . ALA A 1 433 ? -56.363 62.549 -0.349 1.00 33.42 433 ALA A C 1
ATOM 3243 O O . ALA A 1 433 ? -57.116 61.695 0.130 1.00 33.95 433 ALA A O 1
ATOM 3245 N N . GLY A 1 434 ? -55.093 62.683 0.019 1.00 30.42 434 GLY A N 1
ATOM 3246 C CA . GLY A 1 434 ? -54.511 61.825 1.037 1.00 26.08 434 GLY A CA 1
ATOM 3247 C C . GLY A 1 434 ? -54.330 62.613 2.318 1.00 25.58 434 GLY A C 1
ATOM 3248 O O . GLY A 1 434 ? -54.430 63.841 2.315 1.00 24.07 434 GLY A O 1
ATOM 3249 N N A SER A 1 435 ? -54.058 61.920 3.419 0.50 24.44 435 SER A N 1
ATOM 3250 N N B SER A 1 435 ? -54.069 61.913 3.416 0.50 22.28 435 SER A N 1
ATOM 3251 C CA A SER A 1 435 ? -53.870 62.599 4.694 0.50 25.40 435 SER A CA 1
ATOM 3252 C CA B SER A 1 435 ? -53.886 62.572 4.699 0.50 20.21 435 SER A CA 1
ATOM 3253 C C A SER A 1 435 ? -53.105 61.744 5.698 0.50 25.75 435 SER A C 1
ATOM 3254 C C B SER A 1 435 ? -53.029 61.737 5.647 0.50 19.27 435 SER A C 1
ATOM 3255 O O A SER A 1 435 ? -53.250 60.522 5.730 0.50 26.53 435 SER A O 1
ATOM 3256 O O B SER A 1 435 ? -52.983 60.509 5.551 0.50 18.61 435 SER A O 1
ATOM 3261 N N A LEU A 1 436 ? -52.287 62.401 6.515 0.50 25.41 436 LEU A N 1
ATOM 3262 N N B LEU A 1 436 ? -52.344 62.420 6.557 0.50 18.89 436 LEU A N 1
ATOM 3263 C CA A LEU A 1 436 ? -51.505 61.722 7.540 0.50 24.15 436 LEU A CA 1
ATOM 3264 C CA B LEU A 1 436 ? -51.492 61.770 7.542 0.50 18.88 436 LEU A CA 1
ATOM 3265 C C A LEU A 1 436 ? -51.745 62.393 8.885 0.50 24.09 436 LEU A C 1
ATOM 3266 C C B LEU A 1 436 ? -51.749 62.413 8.896 0.50 20.77 436 LEU A C 1
ATOM 3267 O O A LEU A 1 436 ? -51.325 63.530 9.109 0.50 24.60 436 LEU A O 1
ATOM 3268 O O B LEU A 1 436 ? -51.352 63.556 9.136 0.50 21.23 436 LEU A O 1
ATOM 3277 N N . GLN A 1 437 ? -52.430 61.686 9.773 1.00 24.04 437 GLN A N 1
ATOM 3278 C CA . GLN A 1 437 ? -52.726 62.200 11.098 1.00 23.69 437 GLN A CA 1
ATOM 3279 C C . GLN A 1 437 ? -51.853 61.476 12.102 1.00 23.17 437 GLN A C 1
ATOM 3280 O O . GLN A 1 437 ? -51.687 60.261 12.030 1.00 23.77 437 GLN A O 1
ATOM 3286 N N . VAL A 1 438 ? -51.300 62.224 13.045 1.00 22.25 438 VAL A N 1
ATOM 3287 C CA . VAL A 1 438 ? -50.450 61.624 14.050 1.00 23.47 438 VAL A CA 1
ATOM 3288 C C . VAL A 1 438 ? -50.781 62.182 15.422 1.00 24.29 438 VAL A C 1
ATOM 3289 O O . VAL A 1 438 ? -51.225 63.324 15.552 1.00 24.22 438 VAL A O 1
ATOM 3293 N N . ASP A 1 439 ? -50.589 61.351 16.440 1.00 25.70 439 ASP A N 1
ATOM 3294 C CA . ASP A 1 439 ? -50.831 61.737 17.821 1.00 26.78 439 ASP A CA 1
ATOM 3295 C C . ASP A 1 439 ? -49.527 61.507 18.576 1.00 27.50 439 ASP A C 1
ATOM 3296 O O . ASP A 1 439 ? -49.288 60.427 19.120 1.00 27.67 439 ASP A O 1
ATOM 3301 N N . PHE A 1 440 ? -48.676 62.530 18.575 1.00 28.34 440 PHE A N 1
ATOM 3302 C CA . PHE A 1 440 ? -47.380 62.473 19.245 1.00 29.31 440 PHE A CA 1
ATOM 3303 C C . PHE A 1 440 ? -47.521 62.619 20.751 1.00 30.71 440 PHE A C 1
ATOM 3304 O O . PHE A 1 440 ? -46.806 61.968 21.509 1.00 31.85 440 PHE A O 1
ATOM 3312 N N . SER A 1 441 ? -48.441 63.480 21.175 1.00 33.32 441 SER A N 1
ATOM 3313 C CA . SER A 1 441 ? -48.678 63.723 22.593 1.00 35.20 441 SER A CA 1
ATOM 3314 C C . SER A 1 441 ? -49.415 62.547 23.225 1.00 36.77 441 SER A C 1
ATOM 3315 O O . SER A 1 441 ? -49.311 62.312 24.429 1.00 37.22 441 SER A O 1
ATOM 3318 N N . GLY A 1 442 ? -50.162 61.816 22.404 1.00 37.47 442 GLY A N 1
ATOM 3319 C CA . GLY A 1 442 ? -50.902 60.673 22.901 1.00 38.05 442 GLY A CA 1
ATOM 3320 C C . GLY A 1 442 ? -52.117 61.074 23.712 1.00 38.31 442 GLY A C 1
ATOM 3321 O O . GLY A 1 442 ? -52.346 60.543 24.798 1.00 38.51 442 GLY A O 1
ATOM 3322 N N . GLN A 1 443 ? -52.899 62.011 23.188 1.00 38.97 443 GLN A N 1
ATOM 3323 C CA . GLN A 1 443 ? -54.095 62.473 23.877 1.00 39.32 443 GLN A CA 1
ATOM 3324 C C . GLN A 1 443 ? -55.368 61.967 23.203 1.00 37.92 443 GLN A C 1
ATOM 3325 O O . GLN A 1 443 ? -56.464 62.441 23.496 1.00 38.69 443 GLN A O 1
ATOM 3331 N N . GLY A 1 444 ? -55.220 61.005 22.298 1.00 36.00 444 GLY A N 1
ATOM 3332 C CA . GLY A 1 444 ? -56.377 60.450 21.618 1.00 34.63 444 GLY A CA 1
ATOM 3333 C C . GLY A 1 444 ? -56.893 61.280 20.459 1.00 34.47 444 GLY A C 1
ATOM 3334 O O . GLY A 1 444 ? -57.952 60.987 19.899 1.00 33.74 444 GLY A O 1
ATOM 3335 N N . VAL A 1 445 ? -56.150 62.322 20.102 1.00 33.25 445 VAL A N 1
ATOM 3336 C CA . VAL A 1 445 ? -56.532 63.188 18.993 1.00 31.19 445 VAL A CA 1
ATOM 3337 C C . VAL A 1 445 ? -55.284 63.613 18.226 1.00 30.16 445 VAL A C 1
ATOM 3338 O O . VAL A 1 445 ? -54.204 63.739 18.800 1.00 28.62 445 VAL A O 1
ATOM 3342 N N . ALA A 1 446 ? -55.435 63.825 16.925 1.00 29.13 446 ALA A N 1
ATOM 3343 C CA . ALA A 1 446 ? -54.313 64.223 16.088 1.00 28.32 446 ALA A CA 1
ATOM 3344 C C . ALA A 1 446 ? -53.788 65.610 16.450 1.00 28.00 446 ALA A C 1
ATOM 3345 O O . ALA A 1 446 ? -54.560 66.560 16.586 1.00 28.81 446 ALA A O 1
ATOM 3347 N N . ASP A 1 447 ? -52.474 65.721 16.617 1.00 27.24 447 ASP A N 1
ATOM 3348 C CA . ASP A 1 447 ? -51.854 67.005 16.933 1.00 27.25 447 ASP A CA 1
ATOM 3349 C C . ASP A 1 447 ? -50.895 67.391 15.808 1.00 26.92 447 ASP A C 1
ATOM 3350 O O . ASP A 1 447 ? -50.178 68.387 15.896 1.00 27.28 447 ASP A O 1
ATOM 3355 N N . PHE A 1 448 ? -50.907 66.588 14.748 1.00 26.75 448 PHE A N 1
ATOM 3356 C CA . PHE A 1 448 ? -50.064 66.796 13.578 1.00 26.01 448 PHE A CA 1
ATOM 3357 C C . PHE A 1 448 ? -50.844 66.324 12.358 1.00 26.36 448 PHE A C 1
ATOM 3358 O O . PHE A 1 448 ? -51.267 65.170 12.293 1.00 27.26 448 PHE A O 1
ATOM 3366 N N . LEU A 1 449 ? -51.043 67.216 11.396 1.00 25.88 449 LEU A N 1
ATOM 3367 C CA . LEU A 1 449 ? -51.778 66.864 10.187 1.00 25.97 449 LEU A CA 1
ATOM 3368 C C . LEU A 1 449 ? -51.052 67.323 8.927 1.00 25.95 449 LEU A C 1
ATOM 3369 O O . LEU A 1 449 ? -50.544 68.441 8.867 1.00 25.51 449 LEU A O 1
ATOM 3374 N N . VAL A 1 450 ? -51.009 66.448 7.929 1.00 25.43 450 VAL A N 1
ATOM 3375 C CA . VAL A 1 450 ? -50.380 66.752 6.651 1.00 27.32 450 VAL A CA 1
ATOM 3376 C C . VAL A 1 450 ? -51.284 66.215 5.542 1.00 27.65 450 VAL A C 1
ATOM 3377 O O . VAL A 1 450 ? -51.438 65.002 5.385 1.00 27.23 450 VAL A O 1
ATOM 3381 N N . THR A 1 451 ? -51.901 67.121 4.790 1.00 28.14 451 THR A N 1
ATOM 3382 C CA . THR A 1 451 ? -52.787 66.726 3.702 1.00 29.62 451 THR A CA 1
ATOM 3383 C C . THR A 1 451 ? -52.002 66.677 2.402 1.00 29.23 451 THR A C 1
ATOM 3384 O O . THR A 1 451 ? -51.014 67.391 2.238 1.00 30.52 451 THR A O 1
ATOM 3388 N N . THR A 1 452 ? -52.428 65.825 1.479 1.00 29.60 452 THR A N 1
ATOM 3389 C CA . THR A 1 452 ? -51.729 65.708 0.210 1.00 28.73 452 THR A CA 1
ATOM 3390 C C . THR A 1 452 ? -52.688 65.523 -0.952 1.00 29.76 452 THR A C 1
ATOM 3391 O O . THR A 1 452 ? -53.816 65.058 -0.780 1.00 29.60 452 THR A O 1
ATOM 3395 N N . VAL A 1 453 ? -52.227 65.898 -2.139 1.00 29.45 453 VAL A N 1
ATOM 3396 C CA . VAL A 1 453 ? -53.003 65.725 -3.352 1.00 29.07 453 VAL A CA 1
ATOM 3397 C C . VAL A 1 453 ? -52.369 64.495 -3.981 1.00 30.05 453 VAL A C 1
ATOM 3398 O O . VAL A 1 453 ? -51.358 64.588 -4.676 1.00 31.97 453 VAL A O 1
ATOM 3402 N N . GLY A 1 454 ? -52.961 63.340 -3.710 1.00 30.04 454 GLY A N 1
ATOM 3403 C CA . GLY A 1 454 ? -52.436 62.091 -4.222 1.00 29.96 454 GLY A CA 1
ATOM 3404 C C . GLY A 1 454 ? -52.402 61.106 -3.071 1.00 30.54 454 GLY A C 1
ATOM 3405 O O . GLY A 1 454 ? -52.385 61.509 -1.907 1.00 32.36 454 GLY A O 1
ATOM 3406 N N . GLN A 1 455 ? -52.387 59.817 -3.383 1.00 29.83 455 GLN A N 1
ATOM 3407 C CA . GLN A 1 455 ? -52.379 58.793 -2.347 1.00 30.44 455 GLN A CA 1
ATOM 3408 C C . GLN A 1 455 ? -51.035 58.638 -1.638 1.00 30.50 455 GLN A C 1
ATOM 3409 O O . GLN A 1 455 ? -49.978 58.622 -2.271 1.00 27.86 455 GLN A O 1
ATOM 3415 N N A VAL A 1 456 ? -51.091 58.523 -0.315 0.50 27.68 456 VAL A N 1
ATOM 3416 N N B VAL A 1 456 ? -51.082 58.538 -0.314 0.50 27.07 456 VAL A N 1
ATOM 3417 C CA A VAL A 1 456 ? -49.896 58.360 0.502 0.50 26.92 456 VAL A CA 1
ATOM 3418 C CA B VAL A 1 456 ? -49.874 58.367 0.486 0.50 23.31 456 VAL A CA 1
ATOM 3419 C C A VAL A 1 456 ? -49.954 57.006 1.202 0.50 26.15 456 VAL A C 1
ATOM 3420 C C B VAL A 1 456 ? -49.948 57.014 1.190 0.50 23.86 456 VAL A C 1
ATOM 3421 O O A VAL A 1 456 ? -51.011 56.591 1.674 0.50 26.69 456 VAL A O 1
ATOM 3422 O O B VAL A 1 456 ? -51.016 56.606 1.646 0.50 22.87 456 VAL A O 1
ATOM 3429 N N . ALA A 1 457 ? -48.817 56.320 1.264 1.00 26.72 457 ALA A N 1
ATOM 3430 C CA . ALA A 1 457 ? -48.755 55.010 1.906 1.00 25.00 457 ALA A CA 1
ATOM 3431 C C . ALA A 1 457 ? -47.891 55.029 3.162 1.00 25.72 457 ALA A C 1
ATOM 3432 O O . ALA A 1 457 ? -47.135 55.976 3.393 1.00 26.31 457 ALA A O 1
ATOM 3434 N N . THR A 1 458 ? -48.003 53.977 3.969 1.00 26.03 458 THR A N 1
ATOM 3435 C CA . THR A 1 458 ? -47.230 53.884 5.202 1.00 27.27 458 THR A CA 1
ATOM 3436 C C . THR A 1 458 ? -45.743 53.781 4.898 1.00 27.70 458 THR A C 1
ATOM 3437 O O . THR A 1 458 ? -44.908 54.214 5.692 1.00 29.26 458 THR A O 1
ATOM 3441 N N . TYR A 1 459 ? -45.410 53.208 3.748 1.00 27.53 459 TYR A N 1
ATOM 3442 C CA . TYR A 1 459 ? -44.013 53.071 3.372 1.00 28.01 459 TYR A CA 1
ATOM 3443 C C . TYR A 1 459 ? -43.438 54.347 2.761 1.00 27.52 459 TYR A C 1
ATOM 3444 O O . TYR A 1 459 ? -42.251 54.401 2.444 1.00 28.18 459 TYR A O 1
ATOM 3453 N N . ASP A 1 460 ? -44.276 55.370 2.597 1.00 25.48 460 ASP A N 1
ATOM 3454 C CA . ASP A 1 460 ? -43.819 56.645 2.042 1.00 24.10 460 ASP A CA 1
ATOM 3455 C C . ASP A 1 460 ? -43.407 57.564 3.187 1.00 24.55 460 ASP A C 1
ATOM 3456 O O . ASP A 1 460 ? -42.929 58.680 2.965 1.00 24.05 460 ASP A O 1
ATOM 3461 N N . ILE A 1 461 ? -43.609 57.090 4.412 1.00 23.44 461 ILE A N 1
ATOM 3462 C CA . ILE A 1 461 ? -43.282 57.863 5.602 1.00 23.71 461 ILE A CA 1
ATOM 3463 C C . ILE A 1 461 ? -41.999 57.356 6.245 1.00 23.16 461 ILE A C 1
ATOM 3464 O O . ILE A 1 461 ? -41.793 56.149 6.371 1.00 21.57 461 ILE A O 1
ATOM 3469 N N . VAL A 1 462 ? -41.133 58.286 6.635 1.00 23.05 462 VAL A N 1
ATOM 3470 C CA . VAL A 1 462 ? -39.865 57.945 7.274 1.00 22.28 462 VAL A CA 1
ATOM 3471 C C . VAL A 1 462 ? -39.909 58.470 8.707 1.00 21.87 462 VAL A C 1
ATOM 3472 O O . VAL A 1 462 ? -40.013 59.677 8.933 1.00 20.75 462 VAL A O 1
ATOM 3476 N N . ALA A 1 463 ? -39.844 57.561 9.675 1.00 22.06 463 ALA A N 1
ATOM 3477 C CA . ALA A 1 463 ? -39.899 57.955 11.079 1.00 22.88 463 ALA A CA 1
ATOM 3478 C C . ALA A 1 463 ? -39.311 56.889 11.987 1.00 22.58 463 ALA A C 1
ATOM 3479 O O . ALA A 1 463 ? -38.976 55.803 11.478 1.00 25.64 463 ALA A O 1
#

Organism: NCBI:txid76981

InterPro domains:
  IPR001343 RTX calcium-binding nonapeptide repeat [PF00353] (355-389)
  IPR001818 Peptidase M10, metallopeptidase [PF00413] (103-200)
  IPR006026 Peptidase, metallopeptidase [SM00235] (73-238)
  IPR011049 Serralysin-like metalloprotease, C-terminal [G3DSA:2.150.10.10] (265-472)
  IPR011049 Serralysin-like metalloprotease, C-terminal [SSF51120] (264-474)
  IPR013858 Peptidase M10 serralysin, C-terminal [PF08548] (262-479)
  IPR016294 Peptidase M10B [NF035945] (24-479)
  IPR016294 Peptidase M10B [PIRSF001205] (9-479)
  IPR018511 Hemolysin-type calcium-binding conserved site [PS00330] (370-388)
  IPR024079 Metallopeptidase, catalytic domain superfamily [G3DSA:3.40.390.10] (42-264)
  IPR034033 Serralysin-like metallopeptidase domain [cd04277] (75-261)

Solvent-accessible surface area: 18623 Å² total; per-residue (Å²): 73,42,22,82,16,39,76,79,5,60,91,8,41,104,130,33,77,41,11,154,81,128,47,91,68,28,55,5,39,47,10,88,84,0,5,74,31,0,16,93,53,68,4,23,12,126,40,120,79,124,75,53,37,10,38,2,14,10,40,10,28,115,59,70,44,156,46,18,94,100,46,41,10,42,99,34,51,93,1,48,83,73,6,73,98,12,0,80,55,0,3,65,2,1,22,12,6,1,100,3,62,32,82,92,20,110,70,63,111,44,9,13,44,0,22,0,0,3,1,37,21,63,128,20,33,43,20,48,21,56,44,10,105,37,119,95,98,0,24,0,1,2,6,34,33,183,137,53,107,58,4,115,84,5,18,81,20,56,84,2,0,2,6,6,0,15,13,0,0,21,0,0,0,0,18,39,0,2,136,62,189,62,70,26,192,68,8,69,0,1,7,0,0,29,5,14,0,1,0,4,104,31,37,19,161,46,32,55,6,87,7,41,144,140,82,85,53,10,60,2,0,7,4,4,2,0,0,3,16,0,0,28,125,51,22,26,31,27,115,151,15,30,53,99,97,3,40,0,0,18,112,32,86,4,125,44,59,9,5,47,3,122,43,52,109,39,80,9,12,3,3,0,6,8,24,27,40,75,0,19,0,9,0,49,31,2,73,64,88,0,72,0,5,1,64,48,20,18,6,2,14,1,7,46,13,46,1,4,0,4,1,1,72,76,3,76,0,25,11,0,44,1,3,58,7,76,1,12,0,10,6,24,127,33,62,0,49,0,78,0,24,41,18,81,1,23,0,38,2,9,20,26,38,0,42,1,83,1,26,95,34,47,1,24,0,2,2,20,40,43,79,9,0,34,63,204,40,22,0,45,0,81,34,10,84,40,57,133,3,104,0,3,0,0,8,36,22,128,96,66,33,33,81,74,37,145,66,44,83,36,124,70,16,1,0,18,42,36,78,94,61,117,75,67,32,3,15,0,52,0,0,40,59,21,140,37,93,14,34,0,36,0,46,4,58,7,99,5,20,64,162,2,18,42,30

Nearest PDB structures (foldseek):
  1g9k-assembly1_A  TM=1.002E+00  e=5.049E-90  Pseudomonas
  1omj-assembly1_A  TM=1.001E+00  e=2.843E-85  Pseudomonas sp. 'TAC II 18'
  1o0t-assembly1_A  TM=9.996E-01  e=2.107E-84  Pseudomonas sp. 'TAC II 18'
  1h71-assembly1_P  TM=9.946E-01  e=3.204E-83  Pseudomonas sp. 'TAC II 18'
  3u1r-assembly1_A  TM=9.852E-01  e=2.333E-78  Flavobacterium sp. YS-80-122

CATH classification: 2.150.10.10 (+1 more: 3.40.390.10)

Radius of gyration: 25.72 Å; Cα contacts (8 Å, |Δi|>4): 1250; chains: 1; bounding box: 63×74×45 Å

Secondary structure (DSSP, 8-state):
---HHHHHHHHHHHTT--SSSEETTEE---HHHHHHHHTTT------TT-SSSEEEEEEE-SSPPTTGGGG---SEEPPPHHHHHHHHHHHHHHHTTBSEEEEES------EEEEEEEE--GGG-SEEE--TTSTTTTEEEEE-BTTB-TTTS--TTSHHHHHHHHHHHHHHT---SS-----GGG-SSTT-STTT-TT-SS-GGGGT-----TT-----SS--HHHHHHHHHHH-B-TTTT-S--EEEET--S--GGGEE-STT----EEE---SS--EEE-TT--S--EEE-STT-EEB-TT-SS-EEE-TT----EEE--SS--EEE--SS--EEE--SS--EEE--SS--EEE--SS--EEE--SGGGS-SSS-EEETT--TTT-EEE-HHHHTT---EE-SS--S-TTEEEEEEEGGGTEEEEEEESS-SSS-SEEEEEES---GGGEE-

B-factor: mean 19.27, std 9.25, range [4.23, 54.33]

Foldseek 3Di:
DFDVLVVVQVCQVCVPPFADDADPNAHGDALLRLLCLFQVVVFAFDPPVPPQAQEEEEEFDCDADPCRVVVVQADKHTADPQLVVLLVLLQVLLVLWFRYDYHYDDDDVGSYYAYEIEGADCVVPQKAAAENVDPRQRYIYGYDDPVHHLCVHDDAFGVNLLVSNLRVLRSRRTAQSDDAVDDCVPGNGQPQEQLAASSHPHHPVSVPWFQDDPPDGTHHNHGAQSSSSNSCVRRNTDLVQQAEEFEFEDVGPNPRPLRYDDALQDGHAHEDDHNHYAYEYEQARHQEEWEEAQDAQHAIAGSPIGSRYYYYHPDGHAEYAAYQEAYEEHHEQEAHEYAHAHYEYEYEHAAFAYEYEDHDFQYEYEYQDQNRAFPVGGYEYADDDEPRYAYTDCNPCVQVAADEDCFQPQQARYKYWDADDVQQKIKIFGHRVSRRGGGHIYIYNHHYDSVRYGD